Protein AF-0000000070044874 (afdb_homodimer)

Sequence (706 aa):
MVEAHLIETIIGIGILLFAAKLMAELFLRLKLPIVLGELLAGMIVGPFALGGFFVVDGKQILQINDEIRILGEMGAIVILFMAGLEMTPKEFLKGGKASFTVGTLGVVVPFFAGLVVFQLFGFDALQSMLIATALTATSIAISIQVLSEFGKIKTPEARLIIGAAVVDDILAIAVLSVVSSIAGADGGIENIDITEIVVTILQVLGFFAIMLIVAVVVIPKIITPRLWKAKGSVEGIATASFFGAAALAGSIGLSPIVGAFAVGMALSTTKVFEKVENYVGKIGLIFAPLFFAIIGAQVDLRAVDLNILMLSGVIIAVAIVTKLFGCGLPAIMFLKSKKKGMRVGIGMISRGEMVEAHLIETIIGIGILLFAAKLMAELFLRLKLPIVLGELLAGMIVGPFALGGFFVVDGKQILQINDEIRILGEMGAIVILFMAGLEMTPKEFLKGGKASFTVGTLGVVVPFFAGLVVFQLFGFDALQSMLIATALTATSIAISIQVLSEFGKIKTPEARLIIGAAVVDDILAIAVLSVVSSIAGADGGIENIDITEIVVTILQVLGFFAIMLIVAVVVIPKIITPRLWKAKGSVEGIATASFFGAAALAGSIGLSPIVGAFAVGMALSTTKVFEKVENYVGKIGLIFAPLFFAIIGAQVDLRAVDLNILMLSGVIIAVAIVTKLFGCGLPAIMFLKSKKKGMRVGIGMISRGE

InterPro domains:
  IPR006153 Cation/H+ exchanger, transmembrane domain [PF00999] (19-353)
  IPR038770 Sodium/solute symporter superfamily [G3DSA:1.20.1530.20] (7-353)

pLDDT: mean 86.29, std 9.84, range [45.19, 97.31]

Foldseek 3Di:
DVVVVVVQQVLQLVQLQVLLVVQLVVCVVVVHHSLVSLLVSLQCCFCQHVQVVDDDPNHGSHDCDPVLVVLLLVLLLLLLLLLLLLAAPVRLVVCQVLLLQLLVLLLVLQQVLQQVVVVVVPDDNLVSNVLSLLLLAFDLSVLCSRCVVVPNCNPPLNSSLSSSNQNSQLVSLLSVVQSVCQVPPPPHPVPRPVVVSVVSSCVLVVVLVVLLVCLLPPLLVVQDCVVDPDPCRSLVVLSVQLQVQLVVCVVSRTHSSSRSSSNSNSCSPHPCSVVNSVVSVVVSSSSSSSNSSSLSSPDNCPPDDPVNVVVVVVSLVSSLVSLQCSNLVSQCVVVVHSVSSSSSSNSRSHSRD/DVVVVVVQQVLQLVQLQVLLVVQLVVCVVVVHHSLVSLLVSLQCCFCQHVQVVDDDPNHGSHDCDPVLVVLLLVLLLLLLLLLLLLAAPVRLVVCQVLLLQLLVLLLVLQQVLQQVVVVVVPDDNLVSNVLSLLLLAFDLSVLCSRCVVVPNCNPPLNSSLSSSNQNSQLVSLLSVVQSVCQVPPPPHVVPRPVVVSVVSSVVLVVVLVVLLVCLLPPLLVVQDCVVDPDPCRSLVVLSVQLQVQLVVCVVSRTHSSSRSSSNSNSCSPHPCSVVNSVVSVVVSSSSSSSNSSSLSSPDNCPPCDPVNVVVVVVSLVSSLVSLQCSNLVSQCVVVVHNVSSSSSSNSRSHNGD

Nearest PDB structures (foldseek):
  4bwz-assembly1_A  TM=9.165E-01  e=1.171E-17  Thermus thermophilus
  5bz2-assembly1_A-2  TM=8.111E-01  e=1.405E-16  Thermus thermophilus
  8bxg-assembly1_A  TM=6.912E-01  e=2.870E-10  Escherichia coli
  8by2-assembly1_A  TM=7.537E-01  e=2.260E-09  Escherichia coli
  9emb-assembly1_B  TM=7.052E-01  e=1.202E-09  Escherichia coli

Solvent-accessible surface area (backbone atoms only — not comparable to full-atom values): 33279 Å² total; per-residue (Å²): 111,68,62,58,53,43,37,45,46,32,35,27,50,13,52,39,30,36,39,10,42,53,28,20,39,52,22,46,75,69,72,40,64,37,65,59,22,9,23,48,27,10,37,47,50,14,46,70,39,51,12,53,67,45,58,54,97,89,32,51,59,34,56,86,46,72,58,50,51,43,51,21,53,50,12,50,29,53,52,30,20,55,54,16,42,66,36,41,64,67,58,53,59,72,39,38,66,55,8,44,50,21,8,48,31,27,28,51,40,17,26,54,50,32,30,53,53,35,39,72,73,66,41,52,71,67,59,12,45,53,54,6,46,62,43,17,43,55,18,51,67,61,39,52,47,52,28,46,76,70,69,42,53,78,37,70,48,39,48,41,44,54,45,11,46,54,41,20,53,54,51,37,47,39,49,44,53,47,52,48,50,41,68,66,42,84,72,47,83,77,69,67,55,64,65,58,45,53,49,50,40,50,50,52,51,48,50,49,50,49,50,41,51,46,27,50,61,48,47,49,71,67,58,36,70,87,79,36,75,41,89,43,29,58,54,26,43,52,50,15,47,25,32,36,33,13,23,53,27,38,73,72,67,42,60,33,39,58,24,7,20,36,39,20,17,28,37,39,76,40,91,52,29,66,63,44,50,58,42,50,54,51,50,44,43,49,29,43,42,35,21,35,6,48,59,21,24,65,53,66,69,86,78,60,43,71,67,52,46,50,52,45,47,50,51,49,48,48,38,43,52,25,17,36,50,24,20,6,51,55,30,20,68,73,64,71,28,67,68,55,5,44,51,32,4,59,42,48,40,40,61,77,114,108,69,61,60,50,42,35,45,46,32,34,27,50,13,52,40,30,34,39,10,42,51,30,20,38,52,22,48,75,67,73,40,65,39,64,58,23,8,22,47,26,10,38,47,48,13,46,71,40,50,12,54,68,45,58,55,97,89,32,51,58,34,54,86,47,72,56,51,50,44,50,22,53,50,13,50,30,52,51,32,20,55,55,15,42,67,36,41,64,67,58,53,58,71,40,37,66,57,8,45,51,21,8,48,30,27,28,51,39,18,26,54,51,32,30,53,53,34,40,72,73,66,40,51,71,67,58,12,44,55,52,6,47,60,42,17,44,54,19,52,67,61,40,51,48,52,29,47,75,70,69,40,52,80,35,72,48,38,48,41,44,53,44,12,46,54,42,20,51,54,50,38,47,39,48,44,52,47,51,48,52,41,67,66,42,84,71,50,84,77,66,67,56,64,67,59,44,53,48,50,39,50,50,51,53,48,51,50,50,49,50,41,50,47,26,50,61,48,48,48,71,66,58,38,69,88,77,37,74,42,90,46,27,58,55,27,45,51,50,16,46,26,32,36,32,12,22,54,27,38,73,72,68,41,58,33,40,55,23,8,21,36,39,18,16,28,37,39,78,40,91,52,28,66,62,44,50,58,43,49,55,51,51,43,43,49,30,42,40,36,22,35,7,48,58,22,25,67,52,65,69,86,78,60,43,71,69,51,46,49,52,47,47,49,51,49,50,48,38,44,52,25,17,36,49,24,20,7,51,54,31,19,67,73,65,71,30,66,69,54,4,44,50,32,3,56,43,48,38,38,64,74,114

Organism: NCBI:txid859350

Radius of gyration: 27.74 Å; Cα contacts (8 Å, |Δi|>4): 1250; chains: 2; bounding box: 54×78×66 Å

Structure (mmCIF, N/CA/C/O backbone):
data_AF-0000000070044874-model_v1
#
loop_
_entity.id
_entity.type
_entity.pdbx_description
1 polymer 'Transporter, CPA2 family'
#
loop_
_atom_site.group_PDB
_atom_site.id
_atom_site.type_symbol
_atom_site.label_atom_id
_atom_site.label_alt_id
_atom_site.label_comp_id
_atom_site.label_asym_id
_atom_site.label_entity_id
_atom_site.label_seq_id
_atom_site.pdbx_PDB_ins_code
_atom_site.Cartn_x
_atom_site.Cartn_y
_atom_site.Cartn_z
_atom_site.occupancy
_atom_site.B_iso_or_equiv
_atom_site.auth_seq_id
_atom_site.auth_comp_id
_atom_site.auth_asym_id
_atom_site.auth_atom_id
_atom_site.pdbx_PDB_model_num
ATOM 1 N N . MET A 1 1 ? 17.812 -9.93 -5.184 1 53.19 1 MET A N 1
ATOM 2 C CA . MET A 1 1 ? 17.859 -8.68 -4.43 1 53.19 1 MET A CA 1
ATOM 3 C C . MET A 1 1 ? 16.453 -8.141 -4.191 1 53.19 1 MET A C 1
ATOM 5 O O . MET A 1 1 ? 16.094 -7.832 -3.055 1 53.19 1 MET A O 1
ATOM 9 N N . VAL A 1 2 ? 15.594 -8.258 -5.199 1 63.75 2 VAL A N 1
ATOM 10 C CA . VAL A 1 2 ? 14.234 -7.75 -5.066 1 63.75 2 VAL A CA 1
ATOM 11 C C . VAL A 1 2 ? 13.43 -8.664 -4.152 1 63.75 2 VAL A C 1
ATOM 13 O O . VAL A 1 2 ? 12.656 -8.195 -3.316 1 63.75 2 VAL A O 1
ATOM 16 N N . GLU A 1 3 ? 13.789 -9.898 -4.203 1 73.94 3 GLU A N 1
ATOM 17 C CA . GLU A 1 3 ? 13.047 -10.859 -3.387 1 73.94 3 GLU A CA 1
ATOM 18 C C . GLU A 1 3 ? 13.383 -10.695 -1.907 1 73.94 3 GLU A C 1
ATOM 20 O O . GLU A 1 3 ? 12.492 -10.758 -1.056 1 73.94 3 GLU A O 1
ATOM 25 N N . ALA A 1 4 ? 14.617 -10.484 -1.679 1 76.44 4 ALA A N 1
ATOM 26 C CA . ALA A 1 4 ? 15.039 -10.289 -0.295 1 76.44 4 ALA A CA 1
ATOM 27 C C . ALA A 1 4 ? 14.43 -9.023 0.294 1 76.44 4 ALA A C 1
ATOM 29 O O . ALA A 1 4 ? 13.977 -9.016 1.442 1 76.44 4 ALA A O 1
ATOM 30 N N . HIS A 1 5 ? 14.336 -8.023 -0.546 1 85.69 5 HIS A N 1
ATOM 31 C CA . HIS A 1 5 ? 13.75 -6.762 -0.101 1 85.69 5 HIS A CA 1
ATOM 32 C C . HIS A 1 5 ? 12.25 -6.906 0.145 1 85.69 5 HIS A C 1
ATOM 34 O O . HIS A 1 5 ? 11.711 -6.301 1.07 1 85.69 5 HIS A O 1
ATOM 40 N N . LEU A 1 6 ? 11.68 -7.719 -0.687 1 88.94 6 LEU A N 1
ATOM 41 C CA . LEU A 1 6 ? 10.258 -7.965 -0.509 1 88.94 6 LEU A CA 1
ATOM 42 C C . LEU A 1 6 ? 9.992 -8.672 0.816 1 88.94 6 LEU A C 1
ATOM 44 O O . LEU A 1 6 ? 9.117 -8.25 1.583 1 88.94 6 LEU A O 1
ATOM 48 N N . ILE A 1 7 ? 10.773 -9.664 1.063 1 89.94 7 ILE A N 1
ATOM 49 C CA . ILE A 1 7 ? 10.586 -10.469 2.266 1 89.94 7 ILE A CA 1
ATOM 50 C C . ILE A 1 7 ? 10.797 -9.602 3.506 1 89.94 7 ILE A C 1
ATOM 52 O O . ILE A 1 7 ? 9.992 -9.633 4.438 1 89.94 7 ILE A O 1
ATOM 56 N N . GLU A 1 8 ? 11.828 -8.828 3.48 1 90.06 8 GLU A N 1
ATOM 57 C CA . GLU A 1 8 ? 12.109 -7.934 4.598 1 90.06 8 GLU A CA 1
ATOM 58 C C . GLU A 1 8 ? 10.977 -6.941 4.809 1 90.06 8 GLU A C 1
ATOM 60 O O . GLU A 1 8 ? 10.586 -6.664 5.945 1 90.06 8 GLU A O 1
ATOM 65 N N . THR A 1 9 ? 10.477 -6.445 3.771 1 93.25 9 THR A N 1
ATOM 66 C CA . THR A 1 9 ? 9.422 -5.441 3.832 1 93.25 9 THR A CA 1
ATOM 67 C C . THR A 1 9 ? 8.125 -6.043 4.367 1 93.25 9 THR A C 1
ATOM 69 O O . THR A 1 9 ? 7.48 -5.461 5.242 1 93.25 9 THR A O 1
ATOM 72 N N . ILE A 1 10 ? 7.766 -7.18 3.883 1 94.62 10 ILE A N 1
ATOM 73 C CA . ILE A 1 10 ? 6.484 -7.754 4.273 1 94.62 10 ILE A CA 1
ATOM 74 C C . ILE A 1 10 ? 6.574 -8.305 5.691 1 94.62 10 ILE A C 1
ATOM 76 O O . ILE A 1 10 ? 5.582 -8.312 6.43 1 94.62 10 ILE A O 1
ATOM 80 N N . ILE A 1 11 ? 7.766 -8.719 6.121 1 92.69 11 ILE A N 1
ATOM 81 C CA . ILE A 1 11 ? 7.973 -9.07 7.523 1 92.69 11 ILE A CA 1
ATOM 82 C C . ILE A 1 11 ? 7.711 -7.848 8.406 1 92.69 11 ILE A C 1
ATOM 84 O O . ILE A 1 11 ? 6.988 -7.934 9.398 1 92.69 11 ILE A O 1
ATOM 88 N N . GLY A 1 12 ? 8.328 -6.777 8.023 1 93.56 12 GLY A N 1
ATOM 89 C CA . GLY A 1 12 ? 8.156 -5.539 8.766 1 93.56 12 GLY A CA 1
ATOM 90 C C . GLY A 1 12 ? 6.707 -5.102 8.859 1 93.56 12 GLY A C 1
ATOM 91 O O . GLY A 1 12 ? 6.227 -4.742 9.938 1 93.56 12 GLY A O 1
ATOM 92 N N . ILE A 1 13 ? 6 -5.176 7.773 1 94.81 13 ILE A N 1
ATOM 93 C CA . ILE A 1 13 ? 4.594 -4.781 7.723 1 94.81 13 ILE A CA 1
ATOM 94 C C . ILE A 1 13 ? 3.77 -5.691 8.625 1 94.81 13 ILE A C 1
ATOM 96 O O . ILE A 1 13 ? 2.916 -5.219 9.383 1 94.81 13 ILE A O 1
ATOM 100 N N . GLY A 1 14 ? 4.055 -6.973 8.469 1 95.06 14 GLY A N 1
ATOM 101 C CA . GLY A 1 14 ? 3.326 -7.93 9.289 1 95.06 14 GLY A CA 1
ATOM 102 C C . GLY A 1 14 ? 3.512 -7.703 10.773 1 95.06 14 GLY A C 1
ATOM 103 O O . GLY A 1 14 ? 2.537 -7.668 11.531 1 95.06 14 GLY A O 1
ATOM 104 N N . ILE A 1 15 ? 4.691 -7.508 11.195 1 94.81 15 ILE A N 1
ATOM 105 C CA . ILE A 1 15 ? 5.02 -7.34 12.609 1 94.81 15 ILE A CA 1
ATOM 106 C C . ILE A 1 15 ? 4.426 -6.031 13.125 1 94.81 15 ILE A C 1
ATOM 108 O O . ILE A 1 15 ? 3.795 -6 14.18 1 94.81 15 ILE A O 1
ATOM 112 N N . LEU A 1 16 ? 4.633 -4.996 12.383 1 96.38 16 LEU A N 1
ATOM 113 C CA . LEU A 1 16 ? 4.18 -3.674 12.805 1 96.38 16 LEU A CA 1
ATOM 114 C C . LEU A 1 16 ? 2.656 -3.629 12.898 1 96.38 16 LEU A C 1
ATOM 116 O O . LEU A 1 16 ? 2.105 -3.094 13.859 1 96.38 16 LEU A O 1
ATOM 120 N N . LEU A 1 17 ? 2.033 -4.156 11.914 1 96.5 17 LEU A N 1
ATOM 121 C CA . LEU A 1 17 ? 0.574 -4.133 11.906 1 96.5 17 LEU A CA 1
ATOM 122 C C . LEU A 1 17 ? 0.013 -5.008 13.023 1 96.5 17 LEU A C 1
ATOM 124 O O . LEU A 1 17 ? -0.964 -4.637 13.672 1 96.5 17 LEU A O 1
ATOM 128 N N . PHE A 1 18 ? 0.584 -6.152 13.188 1 95.81 18 PHE A N 1
ATOM 129 C CA . PHE A 1 18 ? 0.141 -7.027 14.266 1 95.81 18 PHE A CA 1
ATOM 130 C C . PHE A 1 18 ? 0.296 -6.344 15.617 1 95.81 18 PHE A C 1
ATOM 132 O O . PHE A 1 18 ? -0.629 -6.348 16.438 1 95.81 18 PHE A O 1
ATOM 139 N N . ALA A 1 19 ? 1.412 -5.816 15.852 1 96.5 19 ALA A N 1
ATOM 140 C CA . ALA A 1 19 ? 1.68 -5.121 17.109 1 96.5 19 ALA A CA 1
ATOM 141 C C . ALA A 1 19 ? 0.743 -3.928 17.281 1 96.5 19 ALA A C 1
ATOM 143 O O . ALA A 1 19 ? 0.239 -3.684 18.375 1 96.5 19 ALA A O 1
ATOM 144 N N . ALA A 1 20 ? 0.581 -3.195 16.234 1 96.56 20 ALA A N 1
ATOM 145 C CA . ALA A 1 20 ? -0.296 -2.027 16.266 1 96.56 20 ALA A CA 1
ATOM 146 C C . ALA A 1 20 ? -1.71 -2.418 16.688 1 96.56 20 ALA A C 1
ATOM 148 O O . ALA A 1 20 ? -2.312 -1.77 17.547 1 96.56 20 ALA A O 1
ATOM 149 N N . LYS A 1 21 ? -2.252 -3.471 16.109 1 95.38 21 LYS A N 1
ATOM 150 C CA . LYS A 1 21 ? -3.625 -3.873 16.406 1 95.38 21 LYS A CA 1
ATOM 151 C C . LYS A 1 21 ? -3.729 -4.512 17.781 1 95.38 21 LYS A C 1
ATOM 153 O O . LYS A 1 21 ? -4.746 -4.367 18.469 1 95.38 21 LYS A O 1
ATOM 158 N N . LEU A 1 22 ? -2.707 -5.211 18.172 1 95.81 22 LEU A N 1
ATOM 159 C CA . LEU A 1 22 ? -2.666 -5.746 19.531 1 95.81 22 LEU A CA 1
ATOM 160 C C . LEU A 1 22 ? -2.746 -4.621 20.562 1 95.81 22 LEU A C 1
ATOM 162 O O . LEU A 1 22 ? -3.529 -4.699 21.516 1 95.81 22 LEU A O 1
ATOM 166 N N . MET A 1 23 ? -1.93 -3.656 20.375 1 96 23 MET A N 1
ATOM 167 C CA . MET A 1 23 ? -1.916 -2.531 21.312 1 96 23 MET A CA 1
ATOM 168 C C . MET A 1 23 ? -3.189 -1.704 21.188 1 96 23 MET A C 1
ATOM 170 O O . MET A 1 23 ? -3.664 -1.131 22.172 1 96 23 MET A O 1
ATOM 174 N N . ALA A 1 24 ? -3.646 -1.604 19.953 1 93.69 24 ALA A N 1
ATOM 175 C CA . ALA A 1 24 ? -4.934 -0.939 19.766 1 93.69 24 ALA A CA 1
ATOM 176 C C . ALA A 1 24 ? -6.012 -1.574 20.641 1 93.69 24 ALA A C 1
ATOM 178 O O . ALA A 1 24 ? -6.816 -0.87 21.25 1 93.69 24 ALA A O 1
ATOM 179 N N . GLU A 1 25 ? -6.055 -2.896 20.703 1 94 25 GLU A N 1
ATOM 180 C CA . GLU A 1 25 ? -7.035 -3.619 21.516 1 94 25 GLU A CA 1
ATOM 181 C C . GLU A 1 25 ? -6.816 -3.359 23 1 94 25 GLU A C 1
ATOM 183 O O . GLU A 1 25 ? -7.777 -3.166 23.75 1 94 25 GLU A O 1
ATOM 188 N N . LEU A 1 26 ? -5.637 -3.373 23.328 1 95.25 26 LEU A N 1
ATOM 189 C CA . LEU A 1 26 ? -5.312 -3.123 24.734 1 95.25 26 LEU A CA 1
ATOM 190 C C . LEU A 1 26 ? -5.742 -1.721 25.156 1 95.25 26 LEU A C 1
ATOM 192 O O . LEU A 1 26 ? -6.32 -1.537 26.219 1 95.25 26 LEU A O 1
ATOM 196 N N . PHE A 1 27 ? -5.441 -0.781 24.328 1 94.06 27 PHE A N 1
ATOM 197 C CA . PHE A 1 27 ? -5.773 0.603 24.641 1 94.06 27 PHE A CA 1
ATOM 198 C C . PHE A 1 27 ? -7.281 0.824 24.609 1 94.06 27 PHE A C 1
ATOM 200 O O . PHE A 1 27 ? -7.816 1.611 25.391 1 94.06 27 PHE A O 1
ATOM 207 N N . LEU A 1 28 ? -7.887 0.161 23.703 1 90.88 28 LEU A N 1
ATOM 208 C CA . LEU A 1 28 ? -9.344 0.222 23.688 1 90.88 28 LEU A CA 1
ATOM 209 C C . LEU A 1 28 ? -9.922 -0.26 25.016 1 90.88 28 LEU A C 1
ATOM 211 O O . LEU A 1 28 ? -10.828 0.371 25.562 1 90.88 28 LEU A O 1
ATOM 215 N N . ARG A 1 29 ? -9.422 -1.317 25.484 1 91.69 29 ARG A N 1
ATOM 216 C CA . ARG A 1 29 ? -9.891 -1.882 26.75 1 91.69 29 ARG A CA 1
ATOM 217 C C . ARG A 1 29 ? -9.57 -0.948 27.906 1 91.69 29 ARG A C 1
ATOM 219 O O . ARG A 1 29 ? -10.32 -0.901 28.891 1 91.69 29 ARG A O 1
ATOM 226 N N . LEU A 1 30 ? -8.57 -0.165 27.766 1 94.25 30 LEU A N 1
ATOM 227 C CA . LEU A 1 30 ? -8.172 0.787 28.797 1 94.25 30 LEU A CA 1
ATOM 228 C C . LEU A 1 30 ? -8.859 2.133 28.578 1 94.25 30 LEU A C 1
ATOM 230 O O . LEU A 1 30 ? -8.578 3.094 29.312 1 94.25 30 LEU A O 1
ATOM 234 N N . LYS A 1 31 ? -9.594 2.238 27.562 1 90.75 31 LYS A N 1
ATOM 235 C CA . LYS A 1 31 ? -10.344 3.445 27.234 1 90.75 31 LYS A CA 1
ATOM 236 C C . LYS A 1 31 ? -9.406 4.594 26.859 1 90.75 31 LYS A C 1
ATOM 238 O O . LYS A 1 31 ? -9.633 5.734 27.266 1 90.75 31 LYS A O 1
ATOM 243 N N . LEU A 1 32 ? -8.375 4.25 26.266 1 90.69 32 LEU A N 1
ATOM 244 C CA . LEU A 1 32 ? -7.41 5.207 25.734 1 90.69 32 LEU A CA 1
ATOM 245 C C . LEU A 1 32 ? -7.492 5.266 24.203 1 90.69 32 LEU A C 1
ATOM 247 O O . LEU A 1 32 ? -8.031 4.355 23.578 1 90.69 32 LEU A O 1
ATOM 251 N N . PRO A 1 33 ? -7.047 6.383 23.641 1 88.06 33 PRO A N 1
ATOM 252 C CA . PRO A 1 33 ? -7.07 6.465 22.172 1 88.06 33 PRO A CA 1
ATOM 253 C C . PRO A 1 33 ? -6.254 5.363 21.516 1 88.06 33 PRO A C 1
ATOM 255 O O . PRO A 1 33 ? -5.09 5.152 21.859 1 88.06 33 PRO A O 1
ATOM 258 N N . ILE A 1 34 ? -6.82 4.781 20.578 1 91.44 34 ILE A N 1
ATOM 259 C CA . ILE A 1 34 ? -6.246 3.637 19.875 1 91.44 34 ILE A CA 1
ATOM 260 C C . ILE A 1 34 ? -4.957 4.059 19.172 1 91.44 34 ILE A C 1
ATOM 262 O O . ILE A 1 34 ? -3.996 3.291 19.109 1 91.44 34 ILE A O 1
ATOM 266 N N . VAL A 1 35 ? -4.949 5.238 18.703 1 89.56 35 VAL A N 1
ATOM 267 C CA . VAL A 1 35 ? -3.812 5.746 17.953 1 89.56 35 VAL A CA 1
ATOM 268 C C . VAL A 1 35 ? -2.566 5.77 18.828 1 89.56 35 VAL A C 1
ATOM 270 O O . VAL A 1 35 ? -1.462 5.488 18.359 1 89.56 35 VAL A O 1
ATOM 273 N N . LEU A 1 36 ? -2.691 6.094 20.016 1 91 36 LEU A N 1
ATOM 274 C CA . LEU A 1 36 ? -1.578 6.09 20.953 1 91 36 LEU A CA 1
ATOM 275 C C . LEU A 1 36 ? -1.016 4.684 21.125 1 91 36 LEU A C 1
ATOM 277 O O . LEU A 1 36 ? 0.198 4.508 21.266 1 91 36 LEU A O 1
ATOM 281 N N . GLY A 1 37 ? -1.923 3.781 21.219 1 93.25 37 GLY A N 1
ATOM 282 C CA . GLY A 1 37 ? -1.491 2.395 21.297 1 93.25 37 GLY A CA 1
ATOM 283 C C . GLY A 1 37 ? -0.708 1.95 20.062 1 93.25 37 GLY A C 1
ATOM 284 O O . GLY A 1 37 ? 0.291 1.238 20.188 1 93.25 37 GLY A O 1
ATOM 285 N N . GLU A 1 38 ? -1.134 2.344 18.938 1 94.25 38 GLU A N 1
ATOM 286 C CA . GLU A 1 38 ? -0.459 1.989 17.688 1 94.25 38 GLU A CA 1
ATOM 287 C C . GLU A 1 38 ? 0.932 2.613 17.609 1 94.25 38 GLU A C 1
ATOM 289 O O . GLU A 1 38 ? 1.879 1.977 17.141 1 94.25 38 GLU A O 1
ATOM 294 N N . LEU A 1 39 ? 1.042 3.828 18.062 1 93.25 39 LEU A N 1
ATOM 295 C CA . LEU A 1 39 ? 2.334 4.504 18.125 1 93.25 39 LEU A CA 1
ATOM 296 C C . LEU A 1 39 ? 3.279 3.779 19.078 1 93.25 39 LEU A C 1
ATOM 298 O O . LEU A 1 39 ? 4.441 3.543 18.75 1 93.25 39 LEU A O 1
ATOM 302 N N . LEU A 1 40 ? 2.787 3.463 20.188 1 94.75 40 LEU A N 1
ATOM 303 C CA . LEU A 1 40 ? 3.582 2.768 21.188 1 94.75 40 LEU A CA 1
ATOM 304 C C . LEU A 1 40 ? 4.02 1.397 20.688 1 94.75 40 LEU A C 1
ATOM 306 O O . LEU A 1 40 ? 5.117 0.934 21.016 1 94.75 40 LEU A O 1
ATOM 310 N N . ALA A 1 41 ? 3.117 0.766 20.031 1 96.12 41 ALA A N 1
ATOM 311 C CA . ALA A 1 41 ? 3.463 -0.527 19.438 1 96.12 41 ALA A CA 1
ATOM 312 C C . ALA A 1 41 ? 4.719 -0.422 18.578 1 96.12 41 ALA A C 1
ATOM 314 O O . ALA A 1 41 ? 5.609 -1.268 18.672 1 96.12 41 ALA A O 1
ATOM 315 N N . GLY A 1 42 ? 4.766 0.589 17.719 1 94.69 42 GLY A N 1
ATOM 316 C CA . GLY A 1 42 ? 5.949 0.823 16.891 1 94.69 42 GLY A CA 1
ATOM 317 C C . GLY A 1 42 ? 7.203 1.06 17.719 1 94.69 42 GLY A C 1
ATOM 318 O O . GLY A 1 42 ? 8.273 0.539 17.391 1 94.69 42 GLY A O 1
ATOM 319 N N . MET A 1 43 ? 7.035 1.785 18.766 1 93.19 43 MET A N 1
ATOM 320 C CA . MET A 1 43 ? 8.172 2.084 19.641 1 93.19 43 MET A CA 1
ATOM 321 C C . MET A 1 43 ? 8.703 0.812 20.281 1 93.19 43 MET A C 1
ATOM 323 O O . MET A 1 43 ? 9.914 0.661 20.453 1 93.19 43 MET A O 1
ATOM 327 N N . ILE A 1 44 ? 7.848 -0.03 20.625 1 94.31 44 ILE A N 1
ATOM 328 C CA . ILE A 1 44 ? 8.203 -1.234 21.359 1 94.31 44 ILE A CA 1
ATOM 329 C C . ILE A 1 44 ? 8.852 -2.248 20.422 1 94.31 44 ILE A C 1
ATOM 331 O O . ILE A 1 44 ? 9.891 -2.824 20.75 1 94.31 44 ILE A O 1
ATOM 335 N N . VAL A 1 45 ? 8.266 -2.438 19.266 1 94.19 45 VAL A N 1
ATOM 336 C CA . VAL A 1 45 ? 8.734 -3.506 18.375 1 94.19 45 VAL A CA 1
ATOM 337 C C . VAL A 1 45 ? 9.797 -2.967 17.438 1 94.19 45 VAL A C 1
ATOM 339 O O . VAL A 1 45 ? 10.469 -3.736 16.734 1 94.19 45 VAL A O 1
ATOM 342 N N . GLY A 1 46 ? 10.008 -1.686 17.375 1 91.19 46 GLY A N 1
ATOM 343 C CA . GLY A 1 46 ? 10.922 -1.043 16.438 1 91.19 46 GLY A CA 1
ATOM 344 C C . GLY A 1 46 ? 12.359 -1.496 16.609 1 91.19 46 GLY A C 1
ATOM 345 O O . GLY A 1 46 ? 12.68 -2.256 17.531 1 91.19 46 GLY A O 1
ATOM 346 N N . PRO A 1 47 ? 13.203 -1.116 15.68 1 88.56 47 PRO A N 1
ATOM 347 C CA . PRO A 1 47 ? 14.594 -1.583 15.672 1 88.56 47 PRO A CA 1
ATOM 348 C C . PRO A 1 47 ? 15.383 -1.102 16.875 1 88.56 47 PRO A C 1
ATOM 350 O O . PRO A 1 47 ? 16.406 -1.688 17.219 1 88.56 47 PRO A O 1
ATOM 353 N N . PHE A 1 48 ? 14.898 -0.149 17.609 1 86.5 48 PHE A N 1
ATOM 354 C CA . PHE A 1 48 ? 15.641 0.438 18.719 1 86.5 48 PHE A CA 1
ATOM 355 C C . PHE A 1 48 ? 15.164 -0.127 20.047 1 86.5 48 PHE A C 1
ATOM 357 O O . PHE A 1 48 ? 15.648 0.281 21.109 1 86.5 48 PHE A O 1
ATOM 364 N N . ALA A 1 49 ? 14.18 -1.019 19.969 1 87.69 49 ALA A N 1
ATOM 365 C CA . ALA A 1 49 ? 13.688 -1.693 21.172 1 87.69 49 ALA A CA 1
ATOM 366 C C . ALA A 1 49 ? 13.719 -3.209 21 1 87.69 49 ALA A C 1
ATOM 368 O O . ALA A 1 49 ? 14.781 -3.793 20.75 1 87.69 49 ALA A O 1
ATOM 369 N N . LEU A 1 50 ? 12.586 -3.885 20.859 1 85.31 50 LEU A N 1
ATOM 370 C CA . LEU A 1 50 ? 12.531 -5.34 20.734 1 85.31 50 LEU A CA 1
ATOM 371 C C . LEU A 1 50 ? 13.109 -5.801 19.406 1 85.31 50 LEU A C 1
ATOM 373 O O . LEU A 1 50 ? 13.68 -6.891 19.312 1 85.31 50 LEU A O 1
ATOM 377 N N . GLY A 1 51 ? 12.891 -5.039 18.406 1 81.31 51 GLY A N 1
ATOM 378 C CA . GLY A 1 51 ? 13.414 -5.383 17.094 1 81.31 51 GLY A CA 1
ATOM 379 C C . GLY A 1 51 ? 14.922 -5.477 17.062 1 81.31 51 GLY A C 1
ATOM 380 O O . GLY A 1 51 ? 15.492 -6.168 16.219 1 81.31 51 GLY A O 1
ATOM 381 N N . GLY A 1 52 ? 15.523 -4.711 17.891 1 78.75 52 GLY A N 1
ATOM 382 C CA . GLY A 1 52 ? 16.969 -4.766 17.984 1 78.75 52 GLY A CA 1
ATOM 383 C C . GLY A 1 52 ? 17.484 -6.035 18.656 1 78.75 52 GLY A C 1
ATOM 384 O O . GLY A 1 52 ? 18.609 -6.457 18.422 1 78.75 52 GLY A O 1
ATOM 385 N N . PHE A 1 53 ? 16.609 -6.633 19.344 1 80.56 53 PHE A N 1
ATOM 386 C CA . PHE A 1 53 ? 17.016 -7.801 20.109 1 80.56 53 PHE A CA 1
ATOM 387 C C . PHE A 1 53 ? 16.828 -9.078 19.312 1 80.56 53 PHE A C 1
ATOM 389 O O . PHE A 1 53 ? 17.562 -10.047 19.5 1 80.56 53 PHE A O 1
ATOM 396 N N . PHE A 1 54 ? 15.844 -9.07 18.469 1 79.25 54 PHE A N 1
ATOM 397 C CA . PHE A 1 54 ? 15.57 -10.273 17.688 1 79.25 54 PHE A CA 1
ATOM 398 C C . PHE A 1 54 ? 16.344 -10.258 16.375 1 79.25 54 PHE A C 1
ATOM 400 O O . PHE A 1 54 ? 15.969 -9.555 15.438 1 79.25 54 PHE A O 1
ATOM 407 N N . VAL A 1 55 ? 17.484 -10.898 16.391 1 76.19 55 VAL A N 1
ATOM 408 C CA . VAL A 1 55 ? 18.375 -10.93 15.242 1 76.19 55 VAL A CA 1
ATOM 409 C C . VAL A 1 55 ? 18.422 -12.344 14.664 1 76.19 55 VAL A C 1
ATOM 411 O O . VAL A 1 55 ? 18.562 -13.32 15.398 1 76.19 55 VAL A O 1
ATOM 414 N N . VAL A 1 56 ? 18.031 -12.414 13.414 1 72.75 56 VAL A N 1
ATOM 415 C CA . VAL A 1 56 ? 18.125 -13.672 12.688 1 72.75 56 VAL A CA 1
ATOM 416 C C . VAL A 1 56 ? 19.156 -13.562 11.578 1 72.75 56 VAL A C 1
ATOM 418 O O . VAL A 1 56 ? 19.078 -12.656 10.734 1 72.75 56 VAL A O 1
ATOM 421 N N . ASP A 1 57 ? 20.062 -14.453 11.445 1 74.06 57 ASP A N 1
ATOM 422 C CA . ASP A 1 57 ? 21.125 -14.484 10.438 1 74.06 57 ASP A CA 1
ATOM 423 C C . ASP A 1 57 ? 21.859 -13.156 10.383 1 74.06 57 ASP A C 1
ATOM 425 O O . ASP A 1 57 ? 22.109 -12.625 9.297 1 74.06 57 ASP A O 1
ATOM 429 N N . GLY A 1 58 ? 22.062 -12.5 11.602 1 73.81 58 GLY A N 1
ATOM 430 C CA . GLY A 1 58 ? 22.859 -11.289 11.727 1 73.81 58 GLY A CA 1
ATOM 431 C C . GLY A 1 58 ? 22.094 -10.023 11.406 1 73.81 58 GLY A C 1
ATOM 432 O O . GLY A 1 58 ? 22.641 -8.922 11.438 1 73.81 58 GLY A O 1
ATOM 433 N N . LYS A 1 59 ? 20.891 -10.25 11.086 1 81.56 59 LYS A N 1
ATOM 434 C CA . LYS A 1 59 ? 20.094 -9.07 10.758 1 81.56 59 LYS A CA 1
ATOM 435 C C . LYS A 1 59 ? 18.875 -8.961 11.672 1 81.56 59 LYS A C 1
ATOM 437 O O . LYS A 1 59 ? 18.297 -9.977 12.078 1 81.56 59 LYS A O 1
ATOM 442 N N . GLN A 1 60 ? 18.562 -7.773 11.977 1 86.38 60 GLN A N 1
ATOM 443 C CA . GLN A 1 60 ? 17.344 -7.535 12.758 1 86.38 60 GLN A CA 1
ATOM 444 C C . GLN A 1 60 ? 16.109 -8 12.008 1 86.38 60 GLN A C 1
ATOM 446 O O . GLN A 1 60 ? 16.016 -7.84 10.789 1 86.38 60 GLN A O 1
ATOM 451 N N . ILE A 1 61 ? 15.289 -8.555 12.703 1 82.5 61 ILE A N 1
ATOM 452 C CA . ILE A 1 61 ? 14.062 -9.086 12.117 1 82.5 61 ILE A CA 1
ATOM 453 C C . ILE A 1 61 ? 13.211 -7.941 11.57 1 82.5 61 ILE A C 1
ATOM 455 O O . ILE A 1 61 ? 12.594 -8.07 10.516 1 82.5 61 ILE A O 1
ATOM 459 N N . LEU A 1 62 ? 13.195 -6.902 12.352 1 88.31 62 LEU A N 1
ATOM 460 C CA . LEU A 1 62 ? 12.43 -5.734 11.914 1 88.31 62 LEU A CA 1
ATOM 461 C C . LEU A 1 62 ? 13.359 -4.594 11.516 1 88.31 62 LEU A C 1
ATOM 463 O O . LEU A 1 62 ? 14.148 -4.117 12.336 1 88.31 62 LEU A O 1
ATOM 467 N N . GLN A 1 63 ? 13.367 -4.324 10.289 1 86.75 63 GLN A N 1
ATOM 468 C CA . GLN A 1 63 ? 14.109 -3.188 9.758 1 86.75 63 GLN A CA 1
ATOM 469 C C . GLN A 1 63 ? 13.172 -2.18 9.094 1 86.75 63 GLN A C 1
ATOM 471 O O . GLN A 1 63 ? 12.195 -2.566 8.453 1 86.75 63 GLN A O 1
ATOM 476 N N . ILE A 1 64 ? 13.43 -0.983 9.367 1 90.19 64 ILE A N 1
ATOM 477 C CA . ILE A 1 64 ? 12.648 0.063 8.719 1 90.19 64 ILE A CA 1
ATOM 478 C C . ILE A 1 64 ? 13.367 0.525 7.449 1 90.19 64 ILE A C 1
ATOM 480 O O . ILE A 1 64 ? 14.023 1.568 7.445 1 90.19 64 ILE A O 1
ATOM 484 N N . ASN A 1 65 ? 13.211 -0.223 6.43 1 90.19 65 ASN A N 1
ATOM 485 C CA . ASN A 1 65 ? 13.82 0.125 5.152 1 90.19 65 ASN A CA 1
ATOM 486 C C . ASN A 1 65 ? 13.047 1.231 4.441 1 90.19 65 ASN A C 1
ATOM 488 O O . ASN A 1 65 ? 12.047 1.732 4.965 1 90.19 65 ASN A O 1
ATOM 492 N N . ASP A 1 66 ? 13.523 1.693 3.354 1 89.88 66 ASP A N 1
ATOM 493 C CA . ASP A 1 66 ? 12.922 2.801 2.617 1 89.88 66 ASP A CA 1
ATOM 494 C C . ASP A 1 66 ? 11.5 2.461 2.182 1 89.88 66 ASP A C 1
ATOM 496 O O . ASP A 1 66 ? 10.625 3.332 2.162 1 89.88 66 ASP A O 1
ATOM 500 N N . GLU A 1 67 ? 11.281 1.232 1.881 1 91.62 67 GLU A N 1
ATOM 501 C CA . GLU A 1 67 ? 9.961 0.799 1.442 1 91.62 67 GLU A CA 1
ATOM 502 C C . GLU A 1 67 ? 8.93 0.962 2.557 1 91.62 67 GLU A C 1
ATOM 504 O O . GLU A 1 67 ? 7.816 1.438 2.314 1 91.62 67 GLU A O 1
ATOM 509 N N . ILE A 1 68 ? 9.328 0.606 3.713 1 93.19 68 ILE A N 1
ATOM 510 C CA . ILE A 1 68 ? 8.438 0.708 4.863 1 93.19 68 ILE A CA 1
ATOM 511 C C . ILE A 1 68 ? 8.172 2.178 5.18 1 93.19 68 ILE A C 1
ATOM 513 O O . ILE A 1 68 ? 7.035 2.561 5.484 1 93.19 68 ILE A O 1
ATOM 517 N N . ARG A 1 69 ? 9.18 2.975 5.078 1 92.44 69 ARG A N 1
ATOM 518 C CA . ARG A 1 69 ? 9.031 4.406 5.328 1 92.44 69 ARG A CA 1
ATOM 519 C C . ARG A 1 69 ? 8.07 5.043 4.332 1 92.44 69 ARG A C 1
ATOM 521 O O . ARG A 1 69 ? 7.234 5.867 4.703 1 92.44 69 ARG A O 1
ATOM 528 N N . ILE A 1 70 ? 8.227 4.664 3.152 1 92.62 70 ILE A N 1
ATOM 529 C CA . ILE A 1 70 ? 7.383 5.211 2.096 1 92.62 70 ILE A CA 1
ATOM 530 C C . ILE A 1 70 ? 5.938 4.77 2.309 1 92.62 70 ILE A C 1
ATOM 532 O O . ILE A 1 70 ? 5.008 5.555 2.104 1 92.62 70 ILE A O 1
ATOM 536 N N . LEU A 1 71 ? 5.762 3.564 2.719 1 92.88 71 LEU A N 1
ATOM 537 C CA . LEU A 1 71 ? 4.418 3.078 3.02 1 92.88 71 LEU A CA 1
ATOM 538 C C . LEU A 1 71 ? 3.787 3.887 4.148 1 92.88 71 LEU A C 1
ATOM 540 O O . LEU A 1 71 ? 2.586 4.164 4.125 1 92.88 71 LEU A O 1
ATOM 544 N N . GLY A 1 72 ? 4.594 4.184 5.137 1 92.69 72 GLY A N 1
ATOM 545 C CA . GLY A 1 72 ? 4.117 5.047 6.207 1 92.69 72 GLY A CA 1
ATOM 546 C C . GLY A 1 72 ? 3.66 6.41 5.715 1 92.69 72 GLY A C 1
ATOM 547 O O . GLY A 1 72 ? 2.588 6.887 6.098 1 92.69 72 GLY A O 1
ATOM 548 N N . GLU A 1 73 ? 4.445 7 4.887 1 90.81 73 GLU A N 1
ATOM 549 C CA . GLU A 1 73 ? 4.109 8.305 4.332 1 90.81 73 GLU A CA 1
ATOM 550 C C . GLU A 1 73 ? 2.848 8.242 3.477 1 90.81 73 GLU A C 1
ATOM 552 O O . GLU A 1 73 ? 2.043 9.172 3.471 1 90.81 73 GLU A O 1
ATOM 557 N N . MET A 1 74 ? 2.729 7.18 2.787 1 93.69 74 MET A N 1
A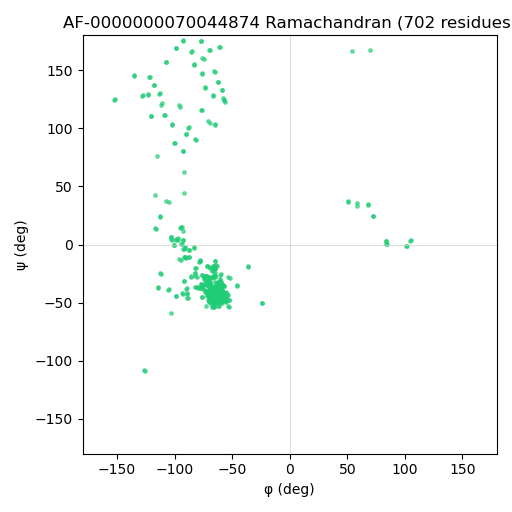TOM 558 C CA . MET A 1 74 ? 1.502 6.969 2.023 1 93.69 74 MET A CA 1
ATOM 559 C C . MET A 1 74 ? 0.295 6.875 2.951 1 93.69 74 MET A C 1
ATOM 561 O O . MET A 1 74 ? -0.795 7.336 2.604 1 93.69 74 MET A O 1
ATOM 565 N N . GLY A 1 75 ? 0.51 6.234 4.074 1 93 75 GLY A N 1
ATOM 566 C CA . GLY A 1 75 ? -0.546 6.188 5.07 1 93 75 GLY A CA 1
ATOM 567 C C . GLY A 1 75 ? -1.013 7.562 5.512 1 93 75 GLY A C 1
ATOM 568 O O . GLY A 1 75 ? -2.213 7.801 5.652 1 93 75 GLY A O 1
ATOM 569 N N . ALA A 1 76 ? -0.086 8.438 5.707 1 89.94 76 ALA A N 1
ATOM 570 C CA . ALA A 1 76 ? -0.419 9.805 6.078 1 89.94 76 ALA A CA 1
ATOM 571 C C . ALA A 1 76 ? -1.24 10.484 4.984 1 89.94 76 ALA A C 1
ATOM 573 O O . ALA A 1 76 ? -2.16 11.258 5.277 1 89.94 76 ALA A O 1
ATOM 574 N N . ILE A 1 77 ? -0.874 10.242 3.783 1 92.06 77 ILE A N 1
ATOM 575 C CA . ILE A 1 77 ? -1.58 10.812 2.641 1 92.06 77 ILE A CA 1
ATOM 576 C C . ILE A 1 77 ? -3.023 10.32 2.627 1 92.06 77 ILE A C 1
ATOM 578 O O . ILE A 1 77 ? -3.955 11.102 2.43 1 92.06 77 ILE A O 1
ATOM 582 N N . VAL A 1 78 ? -3.209 9.031 2.904 1 94.12 78 VAL A N 1
ATOM 583 C CA . VAL A 1 78 ? -4.539 8.438 2.93 1 94.12 78 VAL A CA 1
ATOM 584 C C . VAL A 1 78 ? -5.355 9.047 4.07 1 94.12 78 VAL A C 1
ATOM 586 O O . VAL A 1 78 ? -6.535 9.367 3.895 1 94.12 78 VAL A O 1
ATOM 589 N N . ILE A 1 79 ? -4.781 9.211 5.188 1 88.25 79 ILE A N 1
ATOM 590 C CA . ILE A 1 79 ? -5.453 9.773 6.359 1 88.25 79 ILE A CA 1
ATOM 591 C C . ILE A 1 79 ? -5.969 11.172 6.043 1 88.25 79 ILE A C 1
ATOM 593 O O . ILE A 1 79 ? -7.113 11.5 6.355 1 88.25 79 ILE A O 1
ATOM 597 N N . LEU A 1 80 ? -5.195 11.922 5.418 1 85.62 80 LEU A N 1
ATOM 598 C CA . LEU A 1 80 ? -5.594 13.305 5.172 1 85.62 80 LEU A CA 1
ATOM 599 C C . LEU A 1 80 ? -6.602 13.383 4.031 1 85.62 80 LEU A C 1
ATOM 601 O O . LEU A 1 80 ? -7.418 14.305 3.979 1 85.62 80 LEU A O 1
ATOM 605 N N . PHE A 1 81 ? -6.449 12.5 3.061 1 93.19 81 PHE A N 1
ATOM 606 C CA . PHE A 1 81 ? -7.516 12.391 2.07 1 93.19 81 PHE A CA 1
ATOM 607 C C . PHE A 1 81 ? -8.852 12.125 2.744 1 93.19 81 PHE A C 1
ATOM 609 O O . PHE A 1 81 ? -9.859 12.758 2.41 1 93.19 81 PHE A O 1
ATOM 616 N N . MET A 1 82 ? -8.844 11.211 3.691 1 91.69 82 MET A N 1
ATOM 617 C CA . MET A 1 82 ? -10.055 10.883 4.441 1 91.69 82 MET A CA 1
ATOM 618 C C . MET A 1 82 ? -10.562 12.094 5.215 1 91.69 82 MET A C 1
ATOM 620 O O . MET A 1 82 ? -11.773 12.328 5.281 1 91.69 82 MET A O 1
ATOM 624 N N . ALA A 1 83 ? -9.68 12.773 5.793 1 84.44 83 ALA A N 1
ATOM 625 C CA . ALA A 1 83 ? -10.055 13.984 6.516 1 84.44 83 ALA A CA 1
ATOM 626 C C . ALA A 1 83 ? -10.703 15.008 5.582 1 84.44 83 ALA A C 1
ATOM 628 O O . ALA A 1 83 ? -11.641 15.703 5.973 1 84.44 83 ALA A O 1
ATOM 629 N N . GLY A 1 84 ? -10.141 15.133 4.391 1 87.69 84 GLY A N 1
ATOM 630 C CA . GLY A 1 84 ? -10.703 16.031 3.398 1 87.69 84 GLY A CA 1
ATOM 631 C C . GLY A 1 84 ? -12.133 15.688 3.018 1 87.69 84 GLY A C 1
ATOM 632 O O . GLY A 1 84 ? -12.945 16.578 2.748 1 87.69 84 GLY A O 1
ATOM 633 N N . LEU A 1 85 ? -12.469 14.422 2.967 1 91.31 85 LEU A N 1
ATOM 634 C CA . LEU A 1 85 ? -13.805 13.969 2.613 1 91.31 85 LEU A CA 1
ATOM 635 C C . LEU A 1 85 ? -14.828 14.438 3.643 1 91.31 85 LEU A C 1
ATOM 637 O O . LEU A 1 85 ? -16.031 14.461 3.363 1 91.31 85 LEU A O 1
ATOM 641 N N . GLU A 1 86 ? -14.383 14.812 4.777 1 85.62 86 GLU A N 1
ATOM 642 C CA . GLU A 1 86 ? -15.281 15.172 5.867 1 85.62 86 GLU A CA 1
ATOM 643 C C . GLU A 1 86 ? -15.57 16.672 5.871 1 85.62 86 GLU A C 1
ATOM 645 O O . GLU A 1 86 ? -16.344 17.156 6.695 1 85.62 86 GLU A O 1
ATOM 650 N N . MET A 1 87 ? -14.93 17.375 4.988 1 83.19 87 MET A N 1
ATOM 651 C CA . MET A 1 87 ? -15.086 18.828 4.922 1 83.19 87 MET A CA 1
ATOM 652 C C . MET A 1 87 ? -15.438 19.266 3.506 1 83.19 87 MET A C 1
ATOM 654 O O . MET A 1 87 ? -14.766 18.891 2.545 1 83.19 87 MET A O 1
ATOM 658 N N . THR A 1 88 ? -16.531 20.062 3.375 1 88.75 88 THR A N 1
ATOM 659 C CA . THR A 1 88 ? -16.891 20.594 2.066 1 88.75 88 THR A CA 1
ATOM 660 C C . THR A 1 88 ? -16.078 21.859 1.759 1 88.75 88 THR A C 1
ATOM 662 O O . THR A 1 88 ? -15.578 22.516 2.67 1 88.75 88 THR A O 1
ATOM 665 N N . PRO A 1 89 ? -15.93 22.109 0.463 1 88.31 89 PRO A N 1
ATOM 666 C CA . PRO A 1 89 ? -15.234 23.344 0.1 1 88.31 89 PRO A CA 1
ATOM 667 C C . PRO A 1 89 ? -15.898 24.594 0.697 1 88.31 89 PRO A C 1
ATOM 669 O O . PRO A 1 89 ? -15.203 25.531 1.111 1 88.31 89 PRO A O 1
ATOM 672 N N . LYS A 1 90 ? -17.156 24.594 0.779 1 87 90 LYS A N 1
ATOM 673 C CA . LYS A 1 90 ? -17.891 25.719 1.361 1 87 90 LYS A CA 1
ATOM 674 C C . LYS A 1 90 ? -17.562 25.875 2.844 1 87 90 LYS A C 1
ATOM 676 O O . LYS A 1 90 ? -17.344 27 3.318 1 87 90 LYS A O 1
ATOM 681 N N . GLU A 1 91 ? -17.531 24.844 3.531 1 82.5 91 GLU A N 1
ATOM 682 C CA . GLU A 1 91 ? -17.203 24.859 4.953 1 82.5 91 GLU A CA 1
ATOM 683 C C . GLU A 1 91 ? -15.766 25.328 5.184 1 82.5 91 GLU A C 1
ATOM 685 O O . GLU A 1 91 ? -15.492 26.062 6.129 1 82.5 91 GLU A O 1
ATOM 690 N N . PHE A 1 92 ? -14.953 24.812 4.363 1 83.06 92 PHE A N 1
ATOM 691 C CA . PHE A 1 92 ? -13.547 25.188 4.469 1 83.06 92 PHE A CA 1
ATOM 692 C C . PHE A 1 92 ? -13.367 26.688 4.273 1 83.06 92 PHE A C 1
ATOM 694 O O . PHE A 1 92 ? -12.625 27.328 5.02 1 83.06 92 PHE A O 1
ATOM 701 N N . LEU A 1 93 ? -14.031 27.25 3.352 1 82.38 93 LEU A N 1
ATOM 702 C CA . LEU A 1 93 ? -13.914 28.672 3.035 1 82.38 93 LEU A CA 1
ATOM 703 C C . LEU A 1 93 ? -14.555 29.531 4.125 1 82.38 93 LEU A C 1
ATOM 705 O O . LEU A 1 93 ? -14.094 30.641 4.402 1 82.38 93 LEU A O 1
ATOM 709 N N . LYS A 1 94 ? -15.586 29.047 4.684 1 82.38 94 LYS A N 1
ATOM 710 C CA . LYS A 1 94 ? -16.281 29.781 5.742 1 82.38 94 LYS A CA 1
ATOM 711 C C . LYS A 1 94 ? -15.383 29.938 6.969 1 82.38 94 LYS A C 1
ATOM 713 O O . LYS A 1 94 ? -15.492 30.938 7.684 1 82.38 94 LYS A O 1
ATOM 718 N N . GLY A 1 95 ? -14.547 28.984 7.188 1 81.81 95 GLY A N 1
ATOM 719 C CA . GLY A 1 95 ? -13.664 29.047 8.336 1 81.81 95 GLY A CA 1
ATOM 720 C C . GLY A 1 95 ? -12.305 29.641 8.008 1 81.81 95 GLY A C 1
ATOM 721 O O . GLY A 1 95 ? -11.391 29.594 8.828 1 81.81 95 GLY A O 1
ATOM 722 N N . GLY A 1 96 ? -12.25 30.25 6.887 1 84.56 96 GLY A N 1
ATOM 723 C CA . GLY A 1 96 ? -10.961 30.672 6.371 1 84.56 96 GLY A CA 1
ATOM 724 C C . GLY A 1 96 ? -10.266 31.688 7.262 1 84.56 96 GLY A C 1
ATOM 725 O O . GLY A 1 96 ? -9.062 31.562 7.527 1 84.56 96 GLY A O 1
ATOM 726 N N . LYS A 1 97 ? -11.016 32.688 7.727 1 88.88 97 LYS A N 1
ATOM 727 C CA . LYS A 1 97 ? -10.414 33.688 8.578 1 88.88 97 LYS A CA 1
ATOM 728 C C . LYS A 1 97 ? -9.914 33.094 9.891 1 88.88 97 LYS A C 1
ATOM 730 O O . LYS A 1 97 ? -8.82 33.438 10.352 1 88.88 97 LYS A O 1
ATOM 735 N N . ALA A 1 98 ? -10.781 32.312 10.445 1 92.31 98 ALA A N 1
ATOM 736 C CA . ALA A 1 98 ? -10.414 31.672 11.695 1 92.31 98 ALA A CA 1
ATOM 737 C C . ALA A 1 98 ? -9.203 30.766 11.5 1 92.31 98 ALA A C 1
ATOM 739 O O . ALA A 1 98 ? -8.258 30.797 12.297 1 92.31 98 ALA A O 1
ATOM 740 N N . SER A 1 99 ? -9.289 30 10.469 1 90.75 99 SER A N 1
ATOM 741 C CA . SER A 1 99 ? -8.211 29.062 10.18 1 90.75 99 SER A CA 1
ATOM 742 C C . SER A 1 99 ? -6.902 29.797 9.906 1 90.75 99 SER A C 1
ATOM 744 O O . SER A 1 99 ? -5.844 29.375 10.367 1 90.75 99 SER A O 1
ATOM 746 N N . PHE A 1 100 ? -7.031 30.875 9.18 1 88.06 100 PHE A N 1
ATOM 747 C CA . PHE A 1 100 ? -5.848 31.656 8.852 1 88.06 100 PHE A CA 1
ATOM 748 C C . PHE A 1 100 ? -5.234 32.25 10.102 1 88.06 100 PHE A C 1
ATOM 750 O O . PHE A 1 100 ? -4.016 32.219 10.289 1 88.06 100 PHE A O 1
ATOM 757 N N . THR A 1 101 ? -6.012 32.812 10.922 1 92.38 101 THR A N 1
ATOM 758 C CA . THR A 1 101 ? -5.531 33.469 12.141 1 92.38 101 THR A CA 1
ATOM 759 C C . THR A 1 101 ? -4.914 32.438 13.086 1 92.38 101 THR A C 1
ATOM 761 O O . THR A 1 101 ? -3.795 32.625 13.562 1 92.38 101 THR A O 1
ATOM 764 N N . VAL A 1 102 ? -5.621 31.391 13.32 1 93 102 VAL A N 1
ATOM 765 C CA . VAL A 1 102 ? -5.168 30.344 14.234 1 93 102 VAL A CA 1
ATOM 766 C C . VAL A 1 102 ? -3.904 29.688 13.688 1 93 102 VAL A C 1
ATOM 768 O O . VAL A 1 102 ? -2.949 29.438 14.422 1 93 102 VAL A O 1
ATOM 771 N N . GLY A 1 103 ? -3.945 29.391 12.398 1 90.31 103 GLY A N 1
ATOM 772 C CA . GLY A 1 103 ? -2.777 28.797 11.773 1 90.31 103 GLY A CA 1
ATOM 773 C C . GLY A 1 103 ? -1.558 29.688 11.797 1 90.31 103 GLY A C 1
ATOM 774 O O . GLY A 1 103 ? -0.449 29.234 12.086 1 90.31 103 GLY A O 1
ATOM 775 N N . THR A 1 104 ? -1.775 30.953 11.484 1 89.69 104 THR A N 1
ATOM 776 C CA . THR A 1 104 ? -0.68 31.922 11.445 1 89.69 104 THR A CA 1
ATOM 777 C C . THR A 1 104 ? -0.075 32.094 12.836 1 89.69 104 THR A C 1
ATOM 779 O O . THR A 1 104 ? 1.145 32.062 13 1 89.69 104 THR A O 1
ATOM 782 N N . LEU A 1 105 ? -0.885 32.281 13.766 1 93.56 105 LEU A N 1
ATOM 783 C CA . LEU A 1 105 ? -0.387 32.5 15.125 1 93.56 105 LEU A CA 1
ATOM 784 C C . LEU A 1 105 ? 0.215 31.203 15.672 1 93.56 105 LEU A C 1
ATOM 786 O O . LEU A 1 105 ? 1.101 31.234 16.531 1 93.56 105 LEU A O 1
ATOM 790 N N . GLY A 1 106 ? -0.291 30.094 15.18 1 91.94 106 GLY A N 1
ATOM 791 C CA . GLY A 1 106 ? 0.271 28.812 15.547 1 91.94 106 GLY A CA 1
ATOM 792 C C . GLY A 1 106 ? 1.689 28.609 15.047 1 91.94 106 GLY A C 1
ATOM 793 O O . GLY A 1 106 ? 2.408 27.734 15.531 1 91.94 106 GLY A O 1
ATOM 794 N N . VAL A 1 107 ? 2.029 29.359 14.086 1 90.19 107 VAL A N 1
ATOM 795 C CA . VAL A 1 107 ? 3.383 29.281 13.547 1 90.19 107 VAL A CA 1
ATOM 796 C C . VAL A 1 107 ? 4.234 30.406 14.133 1 90.19 107 VAL A C 1
ATOM 798 O O . VAL A 1 107 ? 5.348 30.172 14.602 1 90.19 107 VAL A O 1
ATOM 801 N N . VAL A 1 108 ? 3.705 31.609 14.203 1 91 108 VAL A N 1
ATOM 802 C CA . VAL A 1 108 ? 4.438 32.812 14.602 1 91 108 VAL A CA 1
ATOM 803 C C . VAL A 1 108 ? 4.82 32.719 16.078 1 91 108 VAL A C 1
ATOM 805 O O . VAL A 1 108 ? 5.965 32.969 16.453 1 91 108 VAL A O 1
ATOM 808 N N . VAL A 1 109 ? 3.906 32.312 16.859 1 93.62 109 VAL A N 1
ATOM 809 C CA . VAL A 1 109 ? 4.117 32.312 18.297 1 93.62 109 VAL A CA 1
ATOM 810 C C . VAL A 1 109 ? 5.184 31.266 18.656 1 93.62 109 VAL A C 1
ATOM 812 O O . VAL A 1 109 ? 6.164 31.578 19.328 1 93.62 109 VAL A O 1
ATOM 815 N N . PRO A 1 110 ? 5.016 30.047 18.188 1 93.31 110 PRO A N 1
ATOM 816 C CA . PRO A 1 110 ? 6.066 29.078 18.516 1 93.31 110 PRO A CA 1
ATOM 817 C C . PRO A 1 110 ? 7.426 29.469 17.938 1 93.31 110 PRO A C 1
ATOM 819 O O . PRO A 1 110 ? 8.461 29.203 18.562 1 93.31 110 PRO A O 1
ATOM 822 N N . PHE A 1 111 ? 7.453 30.031 16.797 1 91.5 111 PHE A N 1
ATOM 823 C CA . PHE A 1 111 ? 8.719 30.422 16.188 1 91.5 111 PHE A CA 1
ATOM 824 C C . PHE A 1 111 ? 9.438 31.453 17.031 1 91.5 111 PHE A C 1
ATOM 826 O O . PHE A 1 111 ? 10.602 31.266 17.406 1 91.5 111 PHE A O 1
ATOM 833 N N . PHE A 1 112 ? 8.805 32.5 17.375 1 93.19 112 PHE A N 1
ATOM 834 C CA . PHE A 1 112 ? 9.461 33.594 18.109 1 93.19 112 PHE A CA 1
ATOM 835 C C . PHE A 1 112 ? 9.719 33.188 19.547 1 93.19 112 PHE A C 1
ATOM 837 O O . PHE A 1 112 ? 10.734 33.594 20.141 1 93.19 112 PHE A O 1
ATOM 844 N N . ALA A 1 113 ? 8.789 32.531 20.156 1 94.06 113 ALA A N 1
ATOM 845 C CA . ALA A 1 113 ? 9.039 32 21.5 1 94.06 113 ALA A CA 1
ATOM 846 C C . ALA A 1 113 ? 10.25 31.094 21.516 1 94.06 113 ALA A C 1
ATOM 848 O O . ALA A 1 113 ? 11.086 31.172 22.422 1 94.06 113 ALA A O 1
ATOM 849 N N . GLY A 1 114 ? 10.281 30.188 20.578 1 92.81 114 GLY A N 1
ATOM 850 C CA . GLY A 1 114 ? 11.43 29.297 20.484 1 92.81 114 GLY A CA 1
ATOM 851 C C . GLY A 1 114 ? 12.734 30.031 20.266 1 92.81 114 GLY A C 1
ATOM 852 O O . GLY A 1 114 ? 13.75 29.688 20.891 1 92.81 114 GLY A O 1
ATOM 853 N N . LEU A 1 115 ? 12.656 31 19.406 1 91.88 115 LEU A N 1
ATOM 854 C CA . LEU A 1 115 ? 13.852 31.797 19.141 1 91.88 115 LEU A CA 1
ATOM 855 C C . LEU A 1 115 ? 14.375 32.438 20.422 1 91.88 115 LEU A C 1
ATOM 857 O O . LEU A 1 115 ? 15.57 32.375 20.719 1 91.88 115 LEU A O 1
ATOM 861 N N . VAL A 1 116 ? 13.531 33.031 21.156 1 93.75 116 VAL A N 1
ATOM 862 C CA . VAL A 1 116 ? 13.898 33.75 22.375 1 93.75 116 VAL A CA 1
ATOM 863 C C . VAL A 1 116 ? 14.383 32.75 23.438 1 93.75 116 VAL A C 1
ATOM 865 O O . VAL A 1 116 ? 15.43 32.969 24.047 1 93.75 116 VAL A O 1
ATOM 868 N N . VAL A 1 117 ? 13.625 31.719 23.656 1 93.94 117 VAL A N 1
ATOM 869 C CA . VAL A 1 117 ? 13.93 30.75 24.719 1 93.94 117 VAL A CA 1
ATOM 870 C C . VAL A 1 117 ? 15.289 30.109 24.453 1 93.94 117 VAL A C 1
ATOM 872 O O . VAL A 1 117 ? 16.109 29.984 25.359 1 93.94 117 VAL A O 1
ATOM 875 N N . PHE A 1 118 ? 15.609 29.719 23.266 1 92.19 118 PHE A N 1
ATOM 876 C CA . PHE A 1 118 ? 16.828 28.969 23 1 92.19 118 PHE A CA 1
ATOM 877 C C . PHE A 1 118 ? 18.031 29.891 22.875 1 92.19 118 PHE A C 1
ATOM 879 O O . PHE A 1 118 ? 19.156 29.484 23.141 1 92.19 118 PHE A O 1
ATOM 886 N N . GLN A 1 119 ? 17.797 31.109 22.531 1 91.25 119 GLN A N 1
ATOM 887 C CA . GLN A 1 119 ? 18.875 32.094 22.656 1 91.25 119 GLN A CA 1
ATOM 888 C C . GLN A 1 119 ? 19.25 32.312 24.109 1 91.25 119 GLN A C 1
ATOM 890 O O . GLN A 1 119 ? 20.422 32.5 24.438 1 91.25 119 GLN A O 1
ATOM 895 N N . LEU A 1 120 ? 18.219 32.281 24.922 1 91.44 120 LEU A N 1
ATOM 896 C CA . LEU A 1 120 ? 18.453 32.469 26.344 1 91.44 120 LEU A CA 1
ATOM 897 C C . LEU A 1 120 ? 19.219 31.281 26.922 1 91.44 120 LEU A C 1
ATOM 899 O O . LEU A 1 120 ? 19.953 31.422 27.906 1 91.44 120 LEU A O 1
ATOM 903 N N . PHE A 1 121 ? 19.031 30.141 26.297 1 90.19 121 PHE A N 1
ATOM 904 C CA . PHE A 1 121 ? 19.719 28.938 26.75 1 90.19 121 PHE A CA 1
ATOM 905 C C . PHE A 1 121 ? 21.141 28.891 26.172 1 90.19 121 PHE A C 1
ATOM 907 O O . PHE A 1 121 ? 21.859 27.906 26.375 1 90.19 121 PHE A O 1
ATOM 914 N N . GLY A 1 122 ? 21.5 29.891 25.312 1 88.12 122 GLY A N 1
ATOM 915 C CA . GLY A 1 122 ? 22.891 30 24.875 1 88.12 122 GLY A CA 1
ATOM 916 C C . GLY A 1 122 ? 23.109 29.531 23.453 1 88.12 122 GLY A C 1
ATOM 917 O O . GLY A 1 122 ? 24.234 29.531 22.953 1 88.12 122 GLY A O 1
ATOM 918 N N . PHE A 1 123 ? 22.109 29.188 22.781 1 90.62 123 PHE A N 1
ATOM 919 C CA . PHE A 1 123 ? 22.25 28.781 21.391 1 90.62 123 PHE A CA 1
ATOM 920 C C . PHE A 1 123 ? 22.453 30 20.5 1 90.62 123 PHE A C 1
ATOM 922 O O . PHE A 1 123 ? 21.969 31.094 20.797 1 90.62 123 PHE A O 1
ATOM 929 N N . ASP A 1 124 ? 23.203 29.844 19.453 1 89.44 124 ASP A N 1
ATOM 930 C CA . ASP A 1 124 ? 23.391 30.938 18.516 1 89.44 124 ASP A CA 1
ATOM 931 C C . ASP A 1 124 ? 22.094 31.219 17.734 1 89.44 124 ASP A C 1
ATOM 933 O O . ASP A 1 124 ? 21.156 30.422 17.797 1 89.44 124 ASP A O 1
ATOM 937 N N . ALA A 1 125 ? 22.062 32.281 17.078 1 85.44 125 ALA A N 1
ATOM 938 C CA . ALA A 1 125 ? 20.859 32.75 16.406 1 85.44 125 ALA A CA 1
ATOM 939 C C . ALA A 1 125 ? 20.406 31.75 15.352 1 85.44 125 ALA A C 1
ATOM 941 O O . ALA A 1 125 ? 19.203 31.469 15.227 1 85.44 125 ALA A O 1
ATOM 942 N N . LEU A 1 126 ? 21.344 31.219 14.672 1 84.75 126 LEU A N 1
ATOM 943 C CA . LEU A 1 126 ? 21 30.281 13.617 1 84.75 126 LEU A CA 1
ATOM 944 C C . LEU A 1 126 ? 20.453 28.969 14.203 1 84.75 126 LEU A C 1
ATOM 946 O O . LEU A 1 126 ? 19.469 28.438 13.719 1 84.75 126 LEU A O 1
ATOM 950 N N . GLN A 1 127 ? 21.109 28.516 15.188 1 87.81 127 GLN A N 1
ATOM 951 C CA . GLN A 1 127 ? 20.641 27.297 15.859 1 87.81 127 GLN A CA 1
ATOM 952 C C . GLN A 1 127 ? 19.25 27.484 16.453 1 87.81 127 GLN A C 1
ATOM 954 O O . GLN A 1 127 ? 18.406 26.594 16.344 1 87.81 127 GLN A O 1
ATOM 959 N N . SER A 1 128 ? 19.109 28.625 17.016 1 90.5 128 SER A N 1
ATOM 960 C CA . SER A 1 128 ? 17.828 28.938 17.625 1 90.5 128 SER A CA 1
ATOM 961 C C . SER A 1 128 ? 16.719 29.016 16.578 1 90.5 128 SER A C 1
ATOM 963 O O . SER A 1 128 ? 15.594 28.578 16.812 1 90.5 128 SER A O 1
ATOM 965 N N . MET A 1 129 ? 17.047 29.531 15.469 1 87.44 129 MET A N 1
ATOM 966 C CA . MET A 1 129 ? 16.062 29.656 14.391 1 87.44 129 MET A CA 1
ATOM 967 C C . MET A 1 129 ? 15.688 28.266 13.859 1 87.44 129 MET A C 1
ATOM 969 O O . MET A 1 129 ? 14.523 28.031 13.523 1 87.44 129 MET A O 1
ATOM 973 N N . LEU A 1 130 ? 16.625 27.438 13.836 1 85.75 130 LEU A N 1
ATOM 974 C CA . LEU A 1 130 ? 16.375 26.094 13.344 1 85.75 130 LEU A CA 1
ATOM 975 C C . LEU A 1 130 ? 15.453 25.328 14.297 1 85.75 130 LEU A C 1
ATOM 977 O O . LEU A 1 130 ? 14.508 24.672 13.852 1 85.75 130 LEU A O 1
ATOM 981 N N . ILE A 1 131 ? 15.68 25.484 15.508 1 87.69 131 ILE A N 1
ATOM 982 C CA . ILE A 1 131 ? 14.844 24.828 16.516 1 87.69 131 ILE A CA 1
ATOM 983 C C . ILE A 1 131 ? 13.445 25.438 16.5 1 87.69 131 ILE A C 1
ATOM 985 O O . ILE A 1 131 ? 12.445 24.719 16.562 1 87.69 131 ILE A O 1
ATOM 989 N N . ALA A 1 132 ? 13.445 26.734 16.391 1 89.44 132 ALA A N 1
ATOM 990 C CA . ALA A 1 132 ? 12.172 27.453 16.359 1 89.44 132 ALA A CA 1
ATOM 991 C C . ALA A 1 132 ? 11.336 27.016 15.156 1 89.44 132 ALA A C 1
ATOM 993 O O . ALA A 1 132 ? 10.117 26.875 15.258 1 89.44 132 ALA A O 1
ATOM 994 N N . THR A 1 133 ? 11.969 26.844 14.086 1 85.75 133 THR A N 1
ATOM 995 C CA . THR A 1 133 ? 11.281 26.391 12.891 1 85.75 133 THR A CA 1
ATOM 996 C C . THR A 1 133 ? 10.656 25.016 13.117 1 85.75 133 THR A C 1
ATOM 998 O O . THR A 1 133 ? 9.523 24.766 12.703 1 85.75 133 THR A O 1
ATOM 1001 N N . ALA A 1 134 ? 11.328 24.172 13.773 1 84.81 134 ALA A N 1
ATOM 1002 C CA . ALA A 1 134 ? 10.82 22.844 14.078 1 84.81 134 ALA A CA 1
ATOM 1003 C C . ALA A 1 134 ? 9.602 22.906 14.992 1 84.81 134 ALA A C 1
ATOM 1005 O O . ALA A 1 134 ? 8.703 22.062 14.898 1 84.81 134 ALA A O 1
ATOM 1006 N N . LEU A 1 135 ? 9.57 23.953 15.742 1 87.75 135 LEU A N 1
ATOM 1007 C CA . LEU A 1 135 ? 8.5 24.109 16.719 1 87.75 135 LEU A CA 1
ATOM 1008 C C . LEU A 1 135 ? 7.211 24.578 16.047 1 87.75 135 LEU A C 1
ATOM 1010 O O . LEU A 1 135 ? 6.129 24.5 16.641 1 87.75 135 LEU A O 1
ATOM 1014 N N . THR A 1 136 ? 7.312 25.031 14.883 1 85.44 136 THR A N 1
ATOM 1015 C CA . THR A 1 136 ? 6.141 25.547 14.188 1 85.44 136 THR A CA 1
ATOM 1016 C C . THR A 1 136 ? 5.324 24.406 13.578 1 85.44 136 THR A C 1
ATOM 1018 O O . THR A 1 136 ? 4.129 24.562 13.32 1 85.44 136 THR A O 1
ATOM 1021 N N . ALA A 1 137 ? 5.906 23.328 13.398 1 77.44 137 ALA A N 1
ATOM 1022 C CA . ALA A 1 137 ? 5.277 22.234 12.672 1 77.44 137 ALA A CA 1
ATOM 1023 C C . ALA A 1 137 ? 4.191 21.562 13.523 1 77.44 137 ALA A C 1
ATOM 1025 O O . ALA A 1 137 ? 4.348 21.422 14.734 1 77.44 137 ALA A O 1
ATOM 1026 N N . THR A 1 138 ? 3.076 21.312 12.922 1 78.81 138 THR A N 1
ATOM 1027 C CA . THR A 1 138 ? 1.977 20.594 13.539 1 78.81 138 THR A CA 1
ATOM 1028 C C . THR A 1 138 ? 1.605 19.359 12.711 1 78.81 138 THR A C 1
ATOM 1030 O O . THR A 1 138 ? 1.523 19.438 11.484 1 78.81 138 THR A O 1
ATOM 1033 N N . SER A 1 139 ? 1.537 18.266 13.383 1 76.56 139 SER A N 1
ATOM 1034 C CA . SER A 1 139 ? 1.035 17.062 12.734 1 76.56 139 SER A CA 1
ATOM 1035 C C . SER A 1 139 ? -0.451 16.859 13.008 1 76.56 139 SER A C 1
ATOM 1037 O O . SER A 1 139 ? -0.852 16.656 14.156 1 76.56 139 SER A O 1
ATOM 1039 N N . ILE A 1 140 ? -1.148 16.875 11.961 1 78.5 140 ILE A N 1
ATOM 1040 C CA . ILE A 1 140 ? -2.588 16.844 12.195 1 78.5 140 ILE A CA 1
ATOM 1041 C C . ILE A 1 140 ? -3.088 15.398 12.117 1 78.5 140 ILE A C 1
ATOM 1043 O O . ILE A 1 140 ? -4.215 15.102 12.523 1 78.5 140 ILE A O 1
ATOM 1047 N N . ALA A 1 141 ? -2.262 14.547 11.617 1 76.75 141 ALA A N 1
ATOM 1048 C CA . ALA A 1 141 ? -2.713 13.164 11.453 1 76.75 141 ALA A CA 1
ATOM 1049 C C . ALA A 1 141 ? -3.207 12.586 12.773 1 76.75 141 ALA A C 1
ATOM 1051 O O . ALA A 1 141 ? -4.25 11.922 12.812 1 76.75 141 ALA A O 1
ATOM 1052 N N . ILE A 1 142 ? -2.508 12.883 13.781 1 81.44 142 ILE A N 1
ATOM 1053 C CA . ILE A 1 142 ? -2.857 12.352 15.086 1 81.44 142 ILE A CA 1
ATOM 1054 C C . ILE A 1 142 ? -4.152 12.984 15.578 1 81.44 142 ILE A C 1
ATOM 1056 O O . ILE A 1 142 ? -5.059 12.289 16.047 1 81.44 142 ILE A O 1
ATOM 1060 N N . SER A 1 143 ? -4.238 14.242 15.445 1 84.06 143 SER A N 1
ATOM 1061 C CA . SER A 1 143 ? -5.422 14.969 15.906 1 84.06 143 SER A CA 1
ATOM 1062 C C . SER A 1 143 ? -6.668 14.516 15.148 1 84.06 143 SER A C 1
ATOM 1064 O O . SER A 1 143 ? -7.719 14.289 15.758 1 84.06 143 SER A O 1
ATOM 1066 N N . ILE A 1 144 ? -6.48 14.344 13.898 1 81 144 ILE A N 1
ATOM 1067 C CA . ILE A 1 144 ? -7.609 13.953 13.062 1 81 144 ILE A CA 1
ATOM 1068 C C . ILE A 1 144 ? -8.039 12.531 13.414 1 81 144 ILE A C 1
ATOM 1070 O O . ILE A 1 144 ? -9.234 12.234 13.492 1 81 144 ILE A O 1
ATOM 1074 N N . GLN A 1 145 ? -7.09 11.773 13.625 1 82.56 145 GLN A N 1
ATOM 1075 C CA . GLN A 1 145 ? -7.398 10.383 13.953 1 82.56 145 GLN A CA 1
ATOM 1076 C C . GLN A 1 145 ? -8.102 10.289 15.305 1 82.56 145 GLN A C 1
ATOM 1078 O O . GLN A 1 145 ? -9.047 9.508 15.469 1 82.56 145 GLN A O 1
ATOM 1083 N N . VAL A 1 146 ? -7.641 11.008 16.234 1 83.44 146 VAL A N 1
ATOM 1084 C CA . VAL A 1 146 ? -8.242 11 17.562 1 83.44 146 VAL A CA 1
ATOM 1085 C C . VAL A 1 146 ? -9.664 11.539 17.5 1 83.44 146 VAL A C 1
ATOM 1087 O O . VAL A 1 146 ? -10.586 10.961 18.078 1 83.44 146 VAL A O 1
ATOM 1090 N N . LEU A 1 147 ? -9.828 12.57 16.781 1 85.69 147 LEU A N 1
ATOM 1091 C CA . LEU A 1 147 ? -11.156 13.156 16.609 1 85.69 147 LEU A CA 1
ATOM 1092 C C . LEU A 1 147 ? -12.094 12.195 15.898 1 85.69 147 LEU A C 1
ATOM 1094 O O . LEU A 1 147 ? -13.273 12.102 16.234 1 85.69 147 LEU A O 1
ATOM 1098 N N . SER A 1 148 ? -11.539 11.547 14.945 1 82.5 148 SER A N 1
ATOM 1099 C CA . SER A 1 148 ? -12.328 10.562 14.211 1 82.5 148 SER A CA 1
ATOM 1100 C C . SER A 1 148 ? -12.742 9.398 15.109 1 82.5 148 SER A C 1
ATOM 1102 O O . SER A 1 148 ? -13.891 8.953 15.078 1 82.5 148 SER A O 1
ATOM 1104 N N . GLU A 1 149 ? -11.836 8.938 15.922 1 82.88 149 GLU A N 1
ATOM 1105 C CA . GLU A 1 149 ? -12.086 7.836 16.844 1 82.88 149 GLU A CA 1
ATOM 1106 C C . GLU A 1 149 ? -13.219 8.18 17.812 1 82.88 149 GLU A C 1
ATOM 1108 O O . GLU A 1 149 ? -14.016 7.309 18.172 1 82.88 149 GLU A O 1
ATOM 1113 N N . PHE A 1 150 ? -13.32 9.422 18.141 1 85.56 150 PHE A N 1
ATOM 1114 C CA . PHE A 1 150 ? -14.312 9.836 19.125 1 85.56 150 PHE A CA 1
ATOM 1115 C C . PHE A 1 150 ? -15.555 10.391 18.438 1 85.56 150 PHE A C 1
ATOM 1117 O O . PHE A 1 150 ? -16.438 10.945 19.094 1 85.56 150 PHE A O 1
ATOM 1124 N N . GLY A 1 151 ? -15.57 10.305 17.109 1 83.75 151 GLY A N 1
ATOM 1125 C CA . GLY A 1 151 ? -16.719 10.742 16.344 1 83.75 151 GLY A CA 1
ATOM 1126 C C . GLY A 1 151 ? -16.875 12.25 16.312 1 83.75 151 GLY A C 1
ATOM 1127 O O . GLY A 1 151 ? -18 12.766 16.25 1 83.75 151 GLY A O 1
ATOM 1128 N N . LYS A 1 152 ? -15.836 12.992 16.484 1 87.75 152 LYS A N 1
ATOM 1129 C CA . LYS A 1 152 ? -15.891 14.445 16.594 1 87.75 152 LYS A CA 1
ATOM 1130 C C . LYS A 1 152 ? -15.234 15.117 15.391 1 87.75 152 LYS A C 1
ATOM 1132 O O . LYS A 1 152 ? -14.789 16.266 15.484 1 87.75 152 LYS A O 1
ATOM 1137 N N . ILE A 1 153 ? -15.164 14.453 14.266 1 85.19 153 ILE A N 1
ATOM 1138 C CA . ILE A 1 153 ? -14.445 14.953 13.102 1 85.19 153 ILE A CA 1
ATOM 1139 C C . ILE A 1 153 ? -15.281 16.016 12.391 1 85.19 153 ILE A C 1
ATOM 1141 O O . ILE A 1 153 ? -14.758 16.797 11.602 1 85.19 153 ILE A O 1
ATOM 1145 N N . LYS A 1 154 ? -16.547 16.125 12.711 1 84.5 154 LYS A N 1
ATOM 1146 C CA . LYS A 1 154 ? -17.422 17.078 12.031 1 84.5 154 LYS A CA 1
ATOM 1147 C C . LYS A 1 154 ? -17.688 18.297 12.898 1 84.5 154 LYS A C 1
ATOM 1149 O O . LYS A 1 154 ? -18.453 19.188 12.516 1 84.5 154 LYS A O 1
ATOM 1154 N N . THR A 1 155 ? -17.031 18.406 14.016 1 88.94 155 THR A N 1
ATOM 1155 C CA . THR A 1 155 ? -17.219 19.516 14.93 1 88.94 155 THR A CA 1
ATOM 1156 C C . THR A 1 155 ? -16.531 20.766 14.398 1 88.94 155 THR A C 1
ATOM 1158 O O . THR A 1 155 ? -15.625 20.672 13.57 1 88.94 155 THR A O 1
ATOM 1161 N N . PRO A 1 156 ? -16.969 21.844 14.914 1 89.56 156 PRO A N 1
ATOM 1162 C CA . PRO A 1 156 ? -16.297 23.094 14.523 1 89.56 156 PRO A CA 1
ATOM 1163 C C . PRO A 1 156 ? -14.82 23.125 14.93 1 89.56 156 PRO A C 1
ATOM 1165 O O . PRO A 1 156 ? -14 23.703 14.219 1 89.56 156 PRO A O 1
ATOM 1168 N N . GLU A 1 157 ? -14.508 22.5 16 1 91.5 157 GLU A N 1
ATOM 1169 C CA . GLU A 1 157 ? -13.117 22.406 16.438 1 91.5 157 GLU A CA 1
ATOM 1170 C C . GLU A 1 157 ? -12.266 21.656 15.414 1 91.5 157 GLU A C 1
ATOM 1172 O O . GLU A 1 157 ? -11.164 22.109 15.07 1 91.5 157 GLU A O 1
ATOM 1177 N N . ALA A 1 158 ? -12.875 20.594 14.984 1 88.56 158 ALA A N 1
ATOM 1178 C CA . ALA A 1 158 ? -12.156 19.766 14.016 1 88.56 158 ALA A CA 1
ATOM 1179 C C . ALA A 1 158 ? -11.914 20.531 12.719 1 88.56 158 ALA A C 1
ATOM 1181 O O . ALA A 1 158 ? -10.82 20.469 12.156 1 88.56 158 ALA A O 1
ATOM 1182 N N . ARG A 1 159 ? -12.883 21.219 12.375 1 87.94 159 ARG A N 1
ATOM 1183 C CA . ARG A 1 159 ? -12.766 22 11.148 1 87.94 159 ARG A CA 1
ATOM 1184 C C . ARG A 1 159 ? -11.703 23.078 11.289 1 87.94 159 ARG A C 1
ATOM 1186 O O . ARG A 1 159 ? -10.938 23.328 10.352 1 87.94 159 ARG A O 1
ATOM 1193 N N . LEU A 1 160 ? -11.719 23.672 12.367 1 91.12 160 LEU A N 1
ATOM 1194 C CA . LEU A 1 160 ? -10.742 24.734 12.625 1 91.12 160 LEU A CA 1
ATOM 1195 C C . LEU A 1 160 ? -9.336 24.156 12.711 1 91.12 160 LEU A C 1
ATOM 1197 O O . LEU A 1 160 ? -8.383 24.75 12.195 1 91.12 160 LEU A O 1
ATOM 1201 N N . ILE A 1 161 ? -9.188 23.016 13.328 1 89.69 161 ILE A N 1
ATOM 1202 C CA . ILE A 1 161 ? -7.898 22.344 13.445 1 89.69 161 ILE A CA 1
ATOM 1203 C C . ILE A 1 161 ? -7.367 22 12.062 1 89.69 161 ILE A C 1
ATOM 1205 O O . ILE A 1 161 ? -6.199 22.266 11.758 1 89.69 161 ILE A O 1
ATOM 1209 N N . ILE A 1 162 ? -8.211 21.5 11.258 1 84.62 162 ILE A N 1
ATOM 1210 C CA . ILE A 1 162 ? -7.812 21.078 9.914 1 84.62 162 ILE A CA 1
ATOM 1211 C C . ILE A 1 162 ? -7.406 22.281 9.086 1 84.62 162 ILE A C 1
ATOM 1213 O O . ILE A 1 162 ? -6.344 22.297 8.461 1 84.62 162 ILE A O 1
ATOM 1217 N N . GLY A 1 163 ? -8.273 23.281 9.078 1 84.75 163 GLY A N 1
ATOM 1218 C CA . GLY A 1 163 ? -7.965 24.5 8.352 1 84.75 163 GLY A CA 1
ATOM 1219 C C . GLY A 1 163 ? -6.688 25.172 8.812 1 84.75 163 GLY A C 1
ATOM 1220 O O . GLY A 1 163 ? -5.871 25.609 8 1 84.75 163 GLY A O 1
ATOM 1221 N N . ALA A 1 164 ? -6.547 25.219 10.078 1 88.75 164 ALA A N 1
ATOM 1222 C CA . ALA A 1 164 ? -5.367 25.859 10.664 1 88.75 164 ALA A CA 1
ATOM 1223 C C . ALA A 1 164 ? -4.102 25.062 10.32 1 88.75 164 ALA A C 1
ATOM 1225 O O . ALA A 1 164 ? -3.035 25.656 10.125 1 88.75 164 ALA A O 1
ATOM 1226 N N . ALA A 1 165 ? -4.227 23.812 10.336 1 84.44 165 ALA A N 1
ATOM 1227 C CA . ALA A 1 165 ? -3.084 22.953 10.039 1 84.44 165 ALA A CA 1
ATOM 1228 C C . ALA A 1 165 ? -2.582 23.172 8.617 1 84.44 165 ALA A C 1
ATOM 1230 O O . ALA A 1 165 ? -1.378 23.109 8.359 1 84.44 165 ALA A O 1
ATOM 1231 N N . VAL A 1 166 ? -3.502 23.359 7.773 1 77 166 VAL A N 1
ATOM 1232 C CA . VAL A 1 166 ? -3.139 23.609 6.383 1 77 166 VAL A CA 1
ATOM 1233 C C . VAL A 1 166 ? -2.33 24.906 6.293 1 77 166 VAL A C 1
ATOM 1235 O O . VAL A 1 166 ? -1.301 24.953 5.617 1 77 166 VAL A O 1
ATOM 1238 N N . VAL A 1 167 ? -2.814 25.875 6.949 1 79.81 167 VAL A N 1
ATOM 1239 C CA . VAL A 1 167 ? -2.123 27.172 6.988 1 79.81 167 VAL A CA 1
ATOM 1240 C C . VAL A 1 167 ? -0.753 27 7.641 1 79.81 167 VAL A C 1
ATOM 1242 O O . VAL A 1 167 ? 0.244 27.531 7.152 1 79.81 167 VAL A O 1
ATOM 1245 N N . ASP A 1 168 ? -0.805 26.266 8.688 1 83.69 168 ASP A N 1
ATOM 1246 C CA . ASP A 1 168 ? 0.412 25.969 9.43 1 83.69 168 ASP A CA 1
ATOM 1247 C C . ASP A 1 168 ? 1.463 25.328 8.531 1 83.69 168 ASP A C 1
ATOM 1249 O O . ASP A 1 168 ? 2.631 25.719 8.555 1 83.69 168 ASP A O 1
ATOM 1253 N N . ASP A 1 169 ? 1.085 24.484 7.793 1 76.38 169 ASP A N 1
ATOM 1254 C CA . ASP A 1 169 ? 2.004 23.75 6.918 1 76.38 169 ASP A CA 1
ATOM 1255 C C . ASP A 1 169 ? 2.611 24.688 5.867 1 76.38 169 ASP A C 1
ATOM 1257 O O . ASP A 1 169 ? 3.801 24.578 5.559 1 76.38 169 ASP A O 1
ATOM 1261 N N . ILE A 1 170 ? 1.839 25.469 5.41 1 72.38 170 ILE A N 1
ATOM 1262 C CA . ILE A 1 170 ? 2.297 26.406 4.387 1 72.38 170 ILE A CA 1
ATOM 1263 C C . ILE A 1 170 ? 3.297 27.391 4.988 1 72.38 170 ILE A C 1
ATOM 1265 O O . ILE A 1 170 ? 4.367 27.625 4.422 1 72.38 170 ILE A O 1
ATOM 1269 N N . LEU A 1 171 ? 2.963 27.891 6.062 1 78.81 171 LEU A N 1
ATOM 1270 C CA . LEU A 1 171 ? 3.797 28.891 6.695 1 78.81 171 LEU A CA 1
ATOM 1271 C C . LEU A 1 171 ? 5.082 28.281 7.238 1 78.81 171 LEU A C 1
ATOM 1273 O O . LEU A 1 171 ? 6.133 28.922 7.238 1 78.81 171 LEU A O 1
ATOM 1277 N N . ALA A 1 172 ? 4.945 27.078 7.715 1 77.06 172 ALA A N 1
ATOM 1278 C CA . ALA A 1 172 ? 6.129 26.391 8.234 1 77.06 172 ALA A CA 1
ATOM 1279 C C . ALA A 1 172 ? 7.172 26.203 7.141 1 77.06 172 ALA A C 1
ATOM 1281 O O . ALA A 1 172 ? 8.375 26.328 7.387 1 77.06 172 ALA A O 1
ATOM 1282 N N . ILE A 1 173 ? 6.785 25.906 6.039 1 70.12 173 ILE A N 1
ATOM 1283 C CA . ILE A 1 173 ? 7.699 25.719 4.914 1 70.12 173 ILE A CA 1
ATOM 1284 C C . ILE A 1 173 ? 8.328 27.062 4.547 1 70.12 173 ILE A C 1
ATOM 1286 O O . ILE A 1 173 ? 9.508 27.125 4.203 1 70.12 173 ILE A O 1
ATOM 1290 N N . ALA A 1 174 ? 7.523 28.031 4.535 1 71.56 174 ALA A N 1
ATOM 1291 C CA . ALA A 1 174 ? 8.031 29.375 4.262 1 71.56 174 ALA A CA 1
ATOM 1292 C C . ALA A 1 174 ? 9.117 29.766 5.258 1 71.56 174 ALA A C 1
ATOM 1294 O O . ALA A 1 174 ? 10.172 30.281 4.871 1 71.56 174 ALA A O 1
ATOM 1295 N N . VAL A 1 175 ? 8.828 29.484 6.465 1 77 175 VAL A N 1
ATOM 1296 C CA . VAL A 1 175 ? 9.789 29.797 7.516 1 77 175 VAL A CA 1
ATOM 1297 C C . VAL A 1 175 ? 11.07 29 7.301 1 77 175 VAL A C 1
ATOM 1299 O O . VAL A 1 175 ? 12.172 29.531 7.422 1 77 175 VAL A O 1
ATOM 1302 N N . LEU A 1 176 ? 10.898 27.75 7.016 1 75.25 176 LEU A N 1
ATOM 1303 C CA . LEU A 1 176 ? 12.047 26.875 6.781 1 75.25 176 LEU A CA 1
ATOM 1304 C C . LEU A 1 176 ? 12.883 27.375 5.602 1 75.25 176 LEU A C 1
ATOM 1306 O O . LEU A 1 176 ? 14.109 27.328 5.641 1 75.25 176 LEU A O 1
ATOM 1310 N N . SER A 1 177 ? 12.227 27.75 4.598 1 69.31 177 SER A N 1
ATOM 1311 C CA . SER A 1 177 ? 12.914 28.266 3.42 1 69.31 177 SER A CA 1
ATOM 1312 C C . SER A 1 177 ? 13.742 29.5 3.758 1 69.31 177 SER A C 1
ATOM 1314 O O . SER A 1 177 ? 14.883 29.641 3.307 1 69.31 177 SER A O 1
ATOM 1316 N N . VAL A 1 178 ? 13.188 30.281 4.531 1 71.94 178 VAL A N 1
ATOM 1317 C CA . VAL A 1 178 ? 13.852 31.516 4.922 1 71.94 178 VAL A CA 1
ATOM 1318 C C . VAL A 1 178 ? 15.062 31.203 5.801 1 71.94 178 VAL A C 1
ATOM 1320 O O . VAL A 1 178 ? 16.156 31.719 5.574 1 71.94 178 VAL A O 1
ATOM 1323 N N . VAL A 1 179 ? 14.852 30.375 6.684 1 77 179 VAL A N 1
ATOM 1324 C CA . VAL A 1 179 ? 15.922 30.047 7.621 1 77 179 VAL A CA 1
ATOM 1325 C C . VAL A 1 179 ? 17.047 29.328 6.883 1 77 179 VAL A C 1
ATOM 1327 O O . VAL A 1 179 ? 18.219 29.562 7.156 1 77 179 VAL A O 1
ATOM 1330 N N . SER A 1 180 ? 16.703 28.469 6.004 1 72.56 180 SER A N 1
ATOM 1331 C CA . SER A 1 180 ? 17.703 27.75 5.219 1 72.56 180 SER A CA 1
ATOM 1332 C C . SER A 1 180 ? 18.516 28.703 4.344 1 72.56 180 SER A C 1
ATOM 1334 O O . SER A 1 180 ? 19.703 28.484 4.121 1 72.56 180 SER A O 1
ATOM 1336 N N . SER A 1 181 ? 17.844 29.641 3.793 1 65.94 181 SER A N 1
ATOM 1337 C CA . SER A 1 181 ? 18.531 30.625 2.979 1 65.94 181 SER A CA 1
ATOM 1338 C C . SER A 1 181 ? 19.531 31.422 3.811 1 65.94 181 SER A C 1
ATOM 1340 O O . SER A 1 181 ? 20.609 31.766 3.32 1 65.94 181 SER A O 1
ATOM 1342 N N . ILE A 1 182 ? 19.172 31.625 4.977 1 70.19 182 ILE A N 1
ATOM 1343 C CA . ILE A 1 182 ? 20.062 32.344 5.891 1 70.19 182 ILE A CA 1
ATOM 1344 C C . ILE A 1 182 ? 21.25 31.469 6.266 1 70.19 182 ILE A C 1
ATOM 1346 O O . ILE A 1 182 ? 22.391 31.938 6.324 1 70.19 182 ILE A O 1
ATOM 1350 N N . ALA A 1 183 ? 20.891 30.281 6.531 1 69 183 ALA A N 1
ATOM 1351 C CA . ALA A 1 183 ? 21.938 29.344 6.902 1 69 183 ALA A CA 1
ATOM 1352 C C . ALA A 1 183 ? 22.922 29.141 5.75 1 69 183 ALA A C 1
ATOM 1354 O O . ALA A 1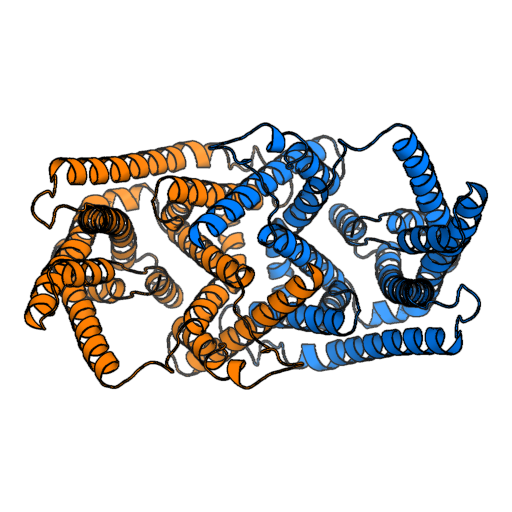 183 ? 24.125 28.938 5.977 1 69 183 ALA A O 1
ATOM 1355 N N . GLY A 1 184 ? 22.469 28.875 4.539 1 59.62 184 GLY A N 1
ATOM 1356 C CA . GLY A 1 184 ? 23.328 28.672 3.383 1 59.62 184 GLY A CA 1
ATOM 1357 C C . GLY A 1 184 ? 24.078 29.922 2.961 1 59.62 184 GLY A C 1
ATOM 1358 O O . GLY A 1 184 ? 25.062 29.844 2.23 1 59.62 184 GLY A O 1
ATOM 1359 N N . ALA A 1 185 ? 23.469 31.016 3.02 1 52.41 185 ALA A N 1
ATOM 1360 C CA . ALA A 1 185 ? 24.125 32.219 2.572 1 52.41 185 ALA A CA 1
ATOM 1361 C C . ALA A 1 185 ? 25.328 32.562 3.457 1 52.41 185 ALA A C 1
ATOM 1363 O O . ALA A 1 185 ? 25.281 32.375 4.676 1 52.41 185 ALA A O 1
ATOM 1364 N N . ASP A 1 186 ? 26.5 32.25 2.895 1 47.75 186 ASP A N 1
ATOM 1365 C CA . ASP A 1 186 ? 27.766 32.625 3.523 1 47.75 186 ASP A CA 1
ATOM 1366 C C . ASP A 1 186 ? 27.578 33.844 4.449 1 47.75 186 ASP A C 1
ATOM 1368 O O . ASP A 1 186 ? 28.391 34.062 5.344 1 47.75 186 ASP A O 1
ATOM 1372 N N . GLY A 1 187 ? 27 34.906 4.09 1 46 187 GLY A N 1
ATOM 1373 C CA . GLY A 1 187 ? 27.219 36.25 4.668 1 46 187 GLY A CA 1
ATOM 1374 C C . GLY A 1 187 ? 26.25 36.562 5.805 1 46 187 GLY A C 1
ATOM 1375 O O . GLY A 1 187 ? 26.188 37.688 6.266 1 46 187 GLY A O 1
ATOM 1376 N N . GLY A 1 188 ? 25.922 35.75 6.766 1 49.56 188 GLY A N 1
ATOM 1377 C CA . GLY A 1 188 ? 25.344 36.031 8.078 1 49.56 188 GLY A CA 1
ATOM 1378 C C . GLY A 1 188 ? 23.922 36.5 8.016 1 49.56 188 GLY A C 1
ATOM 1379 O O . GLY A 1 188 ? 23.312 36.562 6.941 1 49.56 188 GLY A O 1
ATOM 1380 N N . ILE A 1 189 ? 23.062 36.594 9.141 1 54.09 189 ILE A N 1
ATOM 1381 C CA . ILE A 1 189 ? 21.75 37.188 9.398 1 54.09 189 ILE A CA 1
ATOM 1382 C C . ILE A 1 189 ? 21.594 38.5 8.617 1 54.09 189 ILE A C 1
ATOM 1384 O O . ILE A 1 189 ? 20.469 38.969 8.422 1 54.09 189 ILE A O 1
ATOM 1388 N N . GLU A 1 190 ? 22.656 39.031 8.219 1 54.03 190 GLU A N 1
ATOM 1389 C CA . GLU A 1 190 ? 22.625 40.406 7.707 1 54.03 190 GLU A CA 1
ATOM 1390 C C . GLU A 1 190 ? 21.984 40.469 6.328 1 54.03 190 GLU A C 1
ATOM 1392 O O . GLU A 1 190 ? 21.438 41.5 5.934 1 54.03 190 GLU A O 1
ATOM 1397 N N . ASN A 1 191 ? 22.078 39.406 5.602 1 56.34 191 ASN A N 1
ATOM 1398 C CA . ASN A 1 191 ? 21.547 39.562 4.25 1 56.34 191 ASN A CA 1
ATOM 1399 C C . ASN A 1 191 ? 20.203 38.875 4.086 1 56.34 191 ASN A C 1
ATOM 1401 O O . ASN A 1 191 ? 19.938 38.25 3.049 1 56.34 191 ASN A O 1
ATOM 1405 N N . ILE A 1 192 ? 19.453 38.938 5.086 1 58.44 192 ILE A N 1
ATOM 1406 C CA . ILE A 1 192 ? 18.094 38.438 4.938 1 58.44 192 ILE A CA 1
ATOM 1407 C C . ILE A 1 192 ? 17.281 39.344 4.035 1 58.44 192 ILE A C 1
ATOM 1409 O O . ILE A 1 192 ? 17.141 40.562 4.324 1 58.44 192 ILE A O 1
ATOM 1413 N N . ASP A 1 193 ? 17.016 38.969 2.791 1 66 193 ASP A N 1
ATOM 1414 C CA . ASP A 1 193 ? 16.141 39.719 1.896 1 66 193 ASP A CA 1
ATOM 1415 C C . ASP A 1 193 ? 14.672 39.406 2.18 1 66 193 ASP A C 1
ATOM 1417 O O . ASP A 1 193 ? 14.141 38.406 1.693 1 66 193 ASP A O 1
ATOM 1421 N N . ILE A 1 194 ? 14.055 40.156 3.068 1 68.19 194 ILE A N 1
ATOM 1422 C CA . ILE A 1 194 ? 12.656 40.062 3.463 1 68.19 194 ILE A CA 1
ATOM 1423 C C . ILE A 1 194 ? 11.773 39.938 2.219 1 68.19 194 ILE A C 1
ATOM 1425 O O . ILE A 1 194 ? 10.781 39.219 2.217 1 68.19 194 ILE A O 1
ATOM 1429 N N . THR A 1 195 ? 12.195 40.594 1.232 1 74.5 195 THR A N 1
ATOM 1430 C CA . THR A 1 195 ? 11.43 40.594 -0.005 1 74.5 195 THR A CA 1
ATOM 1431 C C . THR A 1 195 ? 11.406 39.188 -0.609 1 74.5 195 THR A C 1
ATOM 1433 O O . THR A 1 195 ? 10.367 38.719 -1.082 1 74.5 195 THR A O 1
ATOM 1436 N N . GLU A 1 196 ? 12.477 38.562 -0.501 1 70.94 196 GLU A N 1
ATOM 1437 C CA . GLU A 1 196 ? 12.555 37.219 -1.043 1 70.94 196 GLU A CA 1
ATOM 1438 C C . GLU A 1 196 ? 11.703 36.25 -0.23 1 70.94 196 GLU A C 1
ATOM 1440 O O . GLU A 1 196 ? 11.078 35.344 -0.789 1 70.94 196 GLU A O 1
ATOM 1445 N N . ILE A 1 197 ? 11.633 36.531 0.965 1 68.5 197 ILE A N 1
ATOM 1446 C CA . ILE A 1 197 ? 10.844 35.688 1.859 1 68.5 197 ILE A CA 1
ATOM 1447 C C . ILE A 1 197 ? 9.359 35.875 1.58 1 68.5 197 ILE A C 1
ATOM 1449 O O . ILE A 1 197 ? 8.609 34.906 1.438 1 68.5 197 ILE A O 1
ATOM 1453 N N . VAL A 1 198 ? 9 37.031 1.509 1 72.44 198 VAL A N 1
ATOM 1454 C CA . VAL A 1 198 ? 7.602 37.344 1.273 1 72.44 198 VAL A CA 1
ATOM 1455 C C . VAL A 1 198 ? 7.16 36.812 -0.078 1 72.44 198 VAL A C 1
ATOM 1457 O O . VAL A 1 198 ? 6.059 36.25 -0.202 1 72.44 198 VAL A O 1
ATOM 1460 N N . VAL A 1 199 ? 7.965 36.844 -1.019 1 75.62 199 VAL A N 1
ATOM 1461 C CA . VAL A 1 199 ? 7.652 36.344 -2.357 1 75.62 199 VAL A CA 1
ATOM 1462 C C . VAL A 1 199 ? 7.496 34.844 -2.328 1 75.62 199 VAL A C 1
ATOM 1464 O O . VAL A 1 199 ? 6.582 34.281 -2.949 1 75.62 199 VAL A O 1
ATOM 1467 N N . THR A 1 200 ? 8.336 34.25 -1.594 1 70.56 200 THR A N 1
ATOM 1468 C CA . THR A 1 200 ? 8.266 32.781 -1.494 1 70.56 200 THR A CA 1
ATOM 1469 C C . THR A 1 200 ? 6.977 32.375 -0.812 1 70.56 200 THR A C 1
ATOM 1471 O O . THR A 1 200 ? 6.316 31.422 -1.26 1 70.56 200 THR A O 1
ATOM 1474 N N . ILE A 1 201 ? 6.633 33.031 0.187 1 70.88 201 ILE A N 1
ATOM 1475 C CA . ILE A 1 201 ? 5.402 32.75 0.912 1 70.88 201 ILE A CA 1
ATOM 1476 C C . ILE A 1 201 ? 4.199 32.938 -0.008 1 70.88 201 ILE A C 1
ATOM 1478 O O . ILE A 1 201 ? 3.32 32.062 -0.081 1 70.88 201 ILE A O 1
ATOM 1482 N N . LEU A 1 202 ? 4.195 33.969 -0.66 1 75.94 202 LEU A N 1
ATOM 1483 C CA . LEU A 1 202 ? 3.086 34.281 -1.553 1 75.94 202 LEU A CA 1
ATOM 1484 C C . LEU A 1 202 ? 3.014 33.281 -2.699 1 75.94 202 LEU A C 1
ATOM 1486 O O . LEU A 1 202 ? 1.922 32.906 -3.145 1 75.94 202 LEU A O 1
ATOM 1490 N N . GLN A 1 203 ? 4.129 32.875 -3.129 1 74.75 203 GLN A N 1
ATOM 1491 C CA . GLN A 1 203 ? 4.172 31.891 -4.203 1 74.75 203 GLN A CA 1
ATOM 1492 C C . GLN A 1 203 ? 3.594 30.562 -3.742 1 74.75 203 GLN A C 1
ATOM 1494 O O . GLN A 1 203 ? 2.812 29.938 -4.465 1 74.75 203 GLN A O 1
ATOM 1499 N N . VAL A 1 204 ? 3.93 30.172 -2.574 1 71.88 204 VAL A N 1
ATOM 1500 C CA . VAL A 1 204 ? 3.457 28.891 -2.055 1 71.88 204 VAL A CA 1
ATOM 1501 C C . VAL A 1 204 ? 1.955 28.953 -1.788 1 71.88 204 VAL A C 1
ATOM 1503 O O . VAL A 1 204 ? 1.212 28.031 -2.131 1 71.88 204 VAL A O 1
ATOM 1506 N N . LEU A 1 205 ? 1.556 30.047 -1.21 1 73.31 205 LEU A N 1
ATOM 1507 C CA . LEU A 1 205 ? 0.137 30.25 -0.94 1 73.31 205 LEU A CA 1
ATOM 1508 C C . LEU A 1 205 ? -0.659 30.312 -2.24 1 73.31 205 LEU A C 1
ATOM 1510 O O . LEU A 1 205 ? -1.772 29.781 -2.316 1 73.31 205 LEU A O 1
ATOM 1514 N N . GLY A 1 206 ? -0.124 30.984 -3.131 1 77.69 206 GLY A N 1
ATOM 1515 C CA . GLY A 1 206 ? -0.769 31.078 -4.43 1 77.69 206 GLY A CA 1
ATOM 1516 C C . GLY A 1 206 ? -0.909 29.734 -5.121 1 77.69 206 GLY A C 1
ATOM 1517 O O . GLY A 1 206 ? -1.971 29.406 -5.66 1 77.69 206 GLY A O 1
ATOM 1518 N N . PHE A 1 207 ? 0.097 29 -5.082 1 76.31 207 PHE A N 1
ATOM 1519 C CA . PHE A 1 207 ? 0.064 27.672 -5.695 1 76.31 207 PHE A CA 1
ATOM 1520 C C . PHE A 1 207 ? -0.955 26.781 -4.996 1 76.31 207 PHE A C 1
ATOM 1522 O O . PHE A 1 207 ? -1.659 26 -5.648 1 76.31 207 PHE A O 1
ATOM 1529 N N . PHE A 1 208 ? -0.972 26.844 -3.713 1 75.56 208 PHE A N 1
ATOM 1530 C CA . PHE A 1 208 ? -1.944 26.062 -2.957 1 75.56 208 PHE A CA 1
ATOM 1531 C C . PHE A 1 208 ? -3.367 26.469 -3.332 1 75.56 208 PHE A C 1
ATOM 1533 O O . PHE A 1 208 ? -4.23 25.594 -3.51 1 75.56 208 PHE A O 1
ATOM 1540 N N . ALA A 1 209 ? -3.518 27.719 -3.393 1 81.38 209 ALA A N 1
ATOM 1541 C CA . ALA A 1 209 ? -4.844 28.203 -3.752 1 81.38 209 ALA A CA 1
ATOM 1542 C C . ALA A 1 209 ? -5.254 27.719 -5.141 1 81.38 209 ALA A C 1
ATOM 1544 O O . ALA A 1 209 ? -6.391 27.297 -5.34 1 81.38 209 ALA A O 1
ATOM 1545 N N . ILE A 1 210 ? -4.387 27.75 -6 1 87 210 ILE A N 1
ATOM 1546 C CA . ILE A 1 210 ? -4.656 27.312 -7.359 1 87 210 ILE A CA 1
ATOM 1547 C C . ILE A 1 210 ? -4.961 25.812 -7.359 1 87 210 ILE A C 1
ATOM 1549 O O . ILE A 1 210 ? -5.891 25.359 -8.031 1 87 210 ILE A O 1
ATOM 1553 N N . MET A 1 211 ? -4.199 25.109 -6.637 1 83.31 211 MET A N 1
ATOM 1554 C CA . MET A 1 211 ? -4.398 23.656 -6.551 1 83.31 211 MET A CA 1
ATOM 1555 C C . MET A 1 211 ? -5.773 23.328 -5.98 1 83.31 211 MET A C 1
ATOM 1557 O O . MET A 1 211 ? -6.453 22.422 -6.461 1 83.31 211 MET A O 1
ATOM 1561 N N . LEU A 1 212 ? -6.117 24.062 -5 1 83.81 212 LEU A N 1
ATOM 1562 C CA . LEU A 1 212 ? -7.422 23.859 -4.383 1 83.81 212 LEU A CA 1
ATOM 1563 C C . LEU A 1 212 ? -8.547 24.156 -5.367 1 83.81 212 LEU A C 1
ATOM 1565 O O . LEU A 1 212 ? -9.508 23.391 -5.465 1 83.81 212 LEU A O 1
ATOM 1569 N N . ILE A 1 213 ? -8.391 25.203 -6.027 1 88.44 213 ILE A N 1
ATOM 1570 C CA . ILE A 1 213 ? -9.406 25.625 -6.992 1 88.44 213 ILE A CA 1
ATOM 1571 C C . ILE A 1 213 ? -9.492 24.594 -8.117 1 88.44 213 ILE A C 1
ATOM 1573 O O . ILE A 1 213 ? -10.586 24.156 -8.484 1 88.44 213 ILE A O 1
ATOM 1577 N N . VAL A 1 214 ? -8.398 24.219 -8.562 1 89.19 214 VAL A N 1
ATOM 1578 C CA . VAL A 1 214 ? -8.375 23.219 -9.633 1 89.19 214 VAL A CA 1
ATOM 1579 C C . VAL A 1 214 ? -8.992 21.922 -9.148 1 89.19 214 VAL A C 1
ATOM 1581 O O . VAL A 1 214 ? -9.766 21.281 -9.875 1 89.19 214 VAL A O 1
ATOM 1584 N N . ALA A 1 215 ? -8.641 21.547 -8.008 1 89.62 215 ALA A N 1
ATOM 1585 C CA . ALA A 1 215 ? -9.18 20.297 -7.453 1 89.62 215 ALA A CA 1
ATOM 1586 C C . ALA A 1 215 ? -10.703 20.359 -7.336 1 89.62 215 ALA A C 1
ATOM 1588 O O . ALA A 1 215 ? -11.406 19.453 -7.766 1 89.62 215 ALA A O 1
ATOM 1589 N N . VAL A 1 216 ? -11.211 21.453 -6.863 1 89.5 216 VAL A N 1
ATOM 1590 C CA . VAL A 1 216 ? -12.633 21.578 -6.582 1 89.5 216 VAL A CA 1
ATOM 1591 C C . VAL A 1 216 ? -13.414 21.688 -7.891 1 89.5 216 VAL A C 1
ATOM 1593 O O . VAL A 1 216 ? -14.555 21.234 -7.984 1 89.5 216 VAL A O 1
ATOM 1596 N N . VAL A 1 217 ? -12.758 22.188 -8.891 1 91.19 217 VAL A N 1
ATOM 1597 C CA . VAL A 1 217 ? -13.445 22.406 -10.156 1 91.19 217 VAL A CA 1
ATOM 1598 C C . VAL A 1 217 ? -13.273 21.172 -11.055 1 91.19 217 VAL A C 1
ATOM 1600 O O . VAL A 1 217 ? -14.234 20.734 -11.703 1 91.19 217 VAL A O 1
ATOM 1603 N N . VAL A 1 218 ? -12.156 20.625 -11.109 1 93.06 218 VAL A N 1
ATOM 1604 C CA . VAL A 1 218 ? -11.797 19.625 -12.117 1 93.06 218 VAL A CA 1
ATOM 1605 C C . VAL A 1 218 ? -12.148 18.219 -11.617 1 93.06 218 VAL A C 1
ATOM 1607 O O . VAL A 1 218 ? -12.68 17.406 -12.359 1 93.06 218 VAL A O 1
ATOM 1610 N N . ILE A 1 219 ? -11.914 17.891 -10.406 1 93.06 219 ILE A N 1
ATOM 1611 C CA . ILE A 1 219 ? -11.992 16.547 -9.867 1 93.06 219 ILE A CA 1
ATOM 1612 C C . ILE A 1 219 ? -13.438 16.031 -9.961 1 93.06 219 ILE A C 1
ATOM 1614 O O . ILE A 1 219 ? -13.68 14.914 -10.406 1 93.06 219 ILE A O 1
ATOM 1618 N N . PRO A 1 220 ? -14.414 16.875 -9.586 1 92 220 PRO A N 1
ATOM 1619 C CA . PRO A 1 220 ? -15.797 16.406 -9.672 1 92 220 PRO A CA 1
ATOM 1620 C C . PRO A 1 220 ? -16.234 16.141 -11.109 1 92 220 PRO A C 1
ATOM 1622 O O . PRO A 1 220 ? -17.141 15.328 -11.344 1 92 220 PRO A O 1
ATOM 1625 N N . LYS A 1 221 ? -15.617 16.766 -12.023 1 92.69 221 LYS A N 1
ATOM 1626 C CA . LYS A 1 221 ? -15.961 16.578 -13.43 1 92.69 221 LYS A CA 1
ATOM 1627 C C . LYS A 1 221 ? -15.328 15.312 -13.984 1 92.69 221 LYS A C 1
ATOM 1629 O O . LYS A 1 221 ? -15.867 14.695 -14.906 1 92.69 221 LYS A O 1
ATOM 1634 N N . ILE A 1 222 ? -14.258 14.922 -13.453 1 91.88 222 ILE A N 1
ATOM 1635 C CA . ILE A 1 222 ? -13.516 13.773 -13.961 1 91.88 222 ILE A CA 1
ATOM 1636 C C . ILE A 1 222 ? -14.008 12.492 -13.281 1 91.88 222 ILE A C 1
ATOM 1638 O O . ILE A 1 222 ? -14.117 11.445 -13.922 1 91.88 222 ILE A O 1
ATOM 1642 N N . ILE A 1 223 ? -14.297 12.602 -12.07 1 94.31 223 ILE A N 1
ATOM 1643 C CA . ILE A 1 223 ? -14.688 11.422 -11.305 1 94.31 223 ILE A CA 1
ATOM 1644 C C . ILE A 1 223 ? -16.203 11.375 -11.172 1 94.31 223 ILE A C 1
ATOM 1646 O O . ILE A 1 223 ? -16.766 11.891 -10.195 1 94.31 223 ILE A O 1
ATOM 1650 N N . THR A 1 224 ? -16.781 10.797 -12.125 1 91.94 224 THR A N 1
ATOM 1651 C CA . THR A 1 224 ? -18.234 10.664 -12.156 1 91.94 224 THR A CA 1
ATOM 1652 C C . THR A 1 224 ? -18.625 9.242 -12.562 1 91.94 224 THR A C 1
ATOM 1654 O O . THR A 1 224 ? -17.938 8.602 -13.359 1 91.94 224 THR A O 1
ATOM 1657 N N . PRO A 1 225 ? -19.672 8.773 -12.016 1 88.75 225 PRO A N 1
ATOM 1658 C CA . PRO A 1 225 ? -20.125 7.422 -12.359 1 88.75 225 PRO A CA 1
ATOM 1659 C C . PRO A 1 225 ? -20.438 7.266 -13.844 1 88.75 225 PRO A C 1
ATOM 1661 O O . PRO A 1 225 ? -20.406 6.152 -14.375 1 88.75 225 PRO A O 1
ATOM 1664 N N . ARG A 1 226 ? -20.766 8.312 -14.477 1 88.94 226 ARG A N 1
ATOM 1665 C CA . ARG A 1 226 ? -21.125 8.258 -15.891 1 88.94 226 ARG A CA 1
ATOM 1666 C C . ARG A 1 226 ? -19.906 7.93 -16.75 1 88.94 226 ARG A C 1
ATOM 1668 O O . ARG A 1 226 ? -20.016 7.219 -17.75 1 88.94 226 ARG A O 1
ATOM 1675 N N . LEU A 1 227 ? -18.797 8.406 -16.359 1 89.19 227 LEU A N 1
ATOM 1676 C CA . LEU A 1 227 ? -17.578 8.234 -17.141 1 89.19 227 LEU A CA 1
ATOM 1677 C C . LEU A 1 227 ? -16.891 6.91 -16.828 1 89.19 227 LEU A C 1
ATOM 1679 O O . LEU A 1 227 ? -16.203 6.344 -17.672 1 89.19 227 LEU A O 1
ATOM 1683 N N . TRP A 1 228 ? -17.125 6.445 -15.602 1 91.62 228 TRP A N 1
ATOM 1684 C CA . TRP A 1 228 ? -16.406 5.262 -15.125 1 91.62 228 TRP A CA 1
ATOM 1685 C C . TRP A 1 228 ? -17.375 4.152 -14.75 1 91.62 228 TRP A C 1
ATOM 1687 O O . TRP A 1 228 ? -17.969 4.184 -13.664 1 91.62 228 TRP A O 1
ATOM 1697 N N . LYS A 1 229 ? -17.375 3.154 -15.508 1 88.56 229 LYS A N 1
ATOM 1698 C CA . LYS A 1 229 ? -18.375 2.105 -15.336 1 88.56 229 LYS A CA 1
ATOM 1699 C C . LYS A 1 229 ? -17.734 0.806 -14.852 1 88.56 229 LYS A C 1
ATOM 1701 O O . LYS A 1 229 ? -18.391 -0.02 -14.219 1 88.56 229 LYS A O 1
ATOM 1706 N N . ALA A 1 230 ? -16.5 0.684 -15.156 1 87 230 ALA A N 1
ATOM 1707 C CA . ALA A 1 230 ? -15.82 -0.547 -14.758 1 87 230 ALA A CA 1
ATOM 1708 C C . ALA A 1 230 ? -15.742 -0.659 -13.234 1 87 230 ALA A C 1
ATOM 1710 O O . ALA A 1 230 ? -15.68 0.354 -12.531 1 87 230 ALA A O 1
ATOM 1711 N N . LYS A 1 231 ? -15.766 -1.889 -12.766 1 86.19 231 LYS A N 1
ATOM 1712 C CA . LYS A 1 231 ? -15.688 -2.139 -11.328 1 86.19 231 LYS A CA 1
ATOM 1713 C C . LYS A 1 231 ? -14.422 -1.526 -10.734 1 86.19 231 LYS A C 1
ATOM 1715 O O . LYS A 1 231 ? -13.32 -1.766 -11.227 1 86.19 231 LYS A O 1
ATOM 1720 N N . GLY A 1 232 ? -14.602 -0.682 -9.734 1 92.44 232 GLY A N 1
ATOM 1721 C CA . GLY A 1 232 ? -13.469 -0.144 -9 1 92.44 232 GLY A CA 1
ATOM 1722 C C . GLY A 1 232 ? -12.844 1.066 -9.672 1 92.44 232 GLY A C 1
ATOM 1723 O O . GLY A 1 232 ? -11.844 1.602 -9.188 1 92.44 232 GLY A O 1
ATOM 1724 N N . SER A 1 233 ? -13.438 1.512 -10.797 1 94 233 SER A N 1
ATOM 1725 C CA . SER A 1 233 ? -12.828 2.604 -11.547 1 94 233 SER A CA 1
ATOM 1726 C C . SER A 1 233 ? -12.922 3.92 -10.789 1 94 233 SER A C 1
ATOM 1728 O O . SER A 1 233 ? -11.961 4.695 -10.758 1 94 233 SER A O 1
ATOM 1730 N N . VAL A 1 234 ? -14.086 4.168 -10.188 1 95.31 234 VAL A N 1
ATOM 1731 C CA . VAL A 1 234 ? -14.242 5.398 -9.414 1 95.31 234 VAL A CA 1
ATOM 1732 C C . VAL A 1 234 ? -13.219 5.43 -8.281 1 95.31 234 VAL A C 1
ATOM 1734 O O . VAL A 1 234 ? -12.531 6.438 -8.078 1 95.31 234 VAL A O 1
ATOM 1737 N N . GLU A 1 235 ? -13.086 4.305 -7.566 1 96.31 235 GLU A N 1
ATOM 1738 C CA . GLU A 1 235 ? -12.133 4.172 -6.469 1 96.31 235 GLU A CA 1
ATOM 1739 C C . GLU A 1 235 ? -10.695 4.309 -6.965 1 96.31 235 GLU A C 1
ATOM 1741 O O . GLU A 1 235 ? -9.875 4.984 -6.34 1 96.31 235 GLU A O 1
ATOM 1746 N N . GLY A 1 236 ? -10.438 3.691 -8.086 1 96.38 236 GLY A N 1
ATOM 1747 C CA . GLY A 1 236 ? -9.094 3.746 -8.656 1 96.38 236 GLY A CA 1
ATOM 1748 C C . GLY A 1 236 ? -8.695 5.137 -9.109 1 96.38 236 GLY A C 1
ATOM 1749 O O . GLY A 1 236 ? -7.582 5.586 -8.844 1 96.38 236 GLY A O 1
ATOM 1750 N N . ILE A 1 237 ? -9.578 5.82 -9.75 1 96.06 237 ILE A N 1
ATOM 1751 C CA . ILE A 1 237 ? -9.297 7.156 -10.258 1 96.06 237 ILE A CA 1
ATOM 1752 C C . ILE A 1 237 ? -9.18 8.141 -9.094 1 96.06 237 ILE A C 1
ATOM 1754 O O . ILE A 1 237 ? -8.367 9.07 -9.133 1 96.06 237 ILE A O 1
ATOM 1758 N N . ALA A 1 238 ? -10.039 7.949 -8.133 1 96.75 238 ALA A N 1
ATOM 1759 C CA . ALA A 1 238 ? -9.906 8.766 -6.926 1 96.75 238 ALA A CA 1
ATOM 1760 C C . ALA A 1 238 ? -8.523 8.594 -6.297 1 96.75 238 ALA A C 1
ATOM 1762 O O . ALA A 1 238 ? -7.883 9.57 -5.922 1 96.75 238 ALA A O 1
ATOM 1763 N N . THR A 1 239 ? -8.078 7.367 -6.203 1 97.31 239 THR A N 1
ATOM 1764 C CA . THR A 1 239 ? -6.777 7.062 -5.621 1 97.31 239 THR A CA 1
ATOM 1765 C C . THR A 1 239 ? -5.652 7.676 -6.449 1 97.31 239 THR A C 1
ATOM 1767 O O . THR A 1 239 ? -4.738 8.297 -5.902 1 97.31 239 THR A O 1
ATOM 1770 N N . ALA A 1 240 ? -5.754 7.512 -7.711 1 96.81 240 ALA A N 1
ATOM 1771 C CA . ALA A 1 240 ? -4.773 8.117 -8.609 1 96.81 240 ALA A CA 1
ATOM 1772 C C . ALA A 1 240 ? -4.742 9.641 -8.438 1 96.81 240 ALA A C 1
ATOM 1774 O O . ALA A 1 240 ? -3.674 10.25 -8.469 1 96.81 240 ALA A O 1
ATOM 1775 N N . SER A 1 241 ? -5.859 10.211 -8.258 1 95.69 241 SER A N 1
ATOM 1776 C CA . SER A 1 241 ? -5.984 11.664 -8.172 1 95.69 241 SER A CA 1
ATOM 1777 C C . SER A 1 241 ? -5.363 12.195 -6.887 1 95.69 241 SER A C 1
ATOM 1779 O O . SER A 1 241 ? -4.652 13.203 -6.906 1 95.69 241 SER A O 1
ATOM 1781 N N . PHE A 1 242 ? -5.668 11.508 -5.73 1 95.44 242 PHE A N 1
ATOM 1782 C CA . PHE A 1 242 ? -5.137 12.094 -4.508 1 95.44 242 PHE A CA 1
ATOM 1783 C C . PHE A 1 242 ? -3.643 11.812 -4.379 1 95.44 242 PHE A C 1
ATOM 1785 O O . PHE A 1 242 ? -2.902 12.617 -3.807 1 95.44 242 PHE A O 1
ATOM 1792 N N . PHE A 1 243 ? -3.084 10.758 -4.945 1 95.81 243 PHE A N 1
ATOM 1793 C CA . PHE A 1 243 ? -1.639 10.57 -4.992 1 95.81 243 PHE A CA 1
ATOM 1794 C C . PHE A 1 243 ? -1 11.531 -5.988 1 95.81 243 PHE A C 1
ATOM 1796 O O . PHE A 1 243 ? 0.098 12.039 -5.754 1 95.81 243 PHE A O 1
ATOM 1803 N N . GLY A 1 244 ? -1.652 11.742 -7.133 1 94.06 244 GLY A N 1
ATOM 1804 C CA . GLY A 1 244 ? -1.173 12.727 -8.094 1 94.06 244 GLY A CA 1
ATOM 1805 C C . GLY A 1 244 ? -1.103 14.125 -7.523 1 94.06 244 GLY A C 1
ATOM 1806 O O . GLY A 1 244 ? -0.11 14.836 -7.715 1 94.06 244 GLY A O 1
ATOM 1807 N N . ALA A 1 245 ? -2.158 14.492 -6.863 1 93.38 245 ALA A N 1
ATOM 1808 C CA . ALA A 1 245 ? -2.191 15.805 -6.234 1 93.38 245 ALA A CA 1
ATOM 1809 C C . ALA A 1 245 ? -1.132 15.922 -5.141 1 93.38 245 ALA A C 1
ATOM 1811 O O . ALA A 1 245 ? -0.528 16.984 -4.965 1 93.38 245 ALA A O 1
ATOM 1812 N N . ALA A 1 246 ? -0.997 14.859 -4.383 1 93 246 ALA A N 1
ATOM 1813 C CA . ALA A 1 246 ? 0.048 14.828 -3.363 1 93 246 ALA A CA 1
ATOM 1814 C C . ALA A 1 246 ? 1.429 15.016 -3.986 1 93 246 ALA A C 1
ATOM 1816 O O . ALA A 1 246 ? 2.264 15.75 -3.451 1 93 246 ALA A O 1
ATOM 1817 N N . ALA A 1 247 ? 1.669 14.383 -5.09 1 92 247 ALA A N 1
ATOM 1818 C CA . ALA A 1 247 ? 2.943 14.5 -5.789 1 92 247 ALA A CA 1
ATOM 1819 C C . ALA A 1 247 ? 3.16 15.922 -6.297 1 92 247 ALA A C 1
ATOM 1821 O O . ALA A 1 247 ? 4.266 16.453 -6.211 1 92 247 ALA A O 1
ATOM 1822 N N . LEU A 1 248 ? 2.168 16.453 -6.84 1 89.19 248 LEU A N 1
ATOM 1823 C CA . LEU A 1 248 ? 2.246 17.828 -7.34 1 89.19 248 LEU A CA 1
ATOM 1824 C C . LEU A 1 248 ? 2.566 18.797 -6.207 1 89.19 248 LEU A C 1
ATOM 1826 O O . LEU A 1 248 ? 3.408 19.688 -6.367 1 89.19 248 LEU A O 1
ATOM 1830 N N . ALA A 1 249 ? 1.838 18.656 -5.109 1 86.44 249 ALA A N 1
ATOM 1831 C CA . ALA A 1 249 ? 2.092 19.5 -3.947 1 86.44 249 ALA A CA 1
ATOM 1832 C C . ALA A 1 249 ? 3.533 19.359 -3.471 1 86.44 249 ALA A C 1
ATOM 1834 O O . ALA A 1 249 ? 4.215 20.359 -3.227 1 86.44 249 ALA A O 1
ATOM 1835 N N . GLY A 1 250 ? 4 18.141 -3.334 1 84.12 250 GLY A N 1
ATOM 1836 C CA . GLY A 1 250 ? 5.367 17.891 -2.908 1 84.12 250 GLY A CA 1
ATOM 1837 C C . GLY A 1 250 ? 6.398 18.453 -3.869 1 84.12 250 GLY A C 1
ATOM 1838 O O . GLY A 1 250 ? 7.453 18.938 -3.445 1 84.12 250 GLY A O 1
ATOM 1839 N N . SER A 1 251 ? 6.109 18.359 -5.117 1 82.75 251 SER A N 1
ATOM 1840 C CA . SER A 1 251 ? 7.051 18.812 -6.137 1 82.75 251 SER A CA 1
ATOM 1841 C C . SER A 1 251 ? 7.23 20.328 -6.098 1 82.75 251 SER A C 1
ATOM 1843 O O . SER A 1 251 ? 8.266 20.844 -6.52 1 82.75 251 SER A O 1
ATOM 1845 N N . ILE A 1 252 ? 6.27 21.016 -5.555 1 76.81 252 ILE A N 1
ATOM 1846 C CA . ILE A 1 252 ? 6.371 22.469 -5.516 1 76.81 252 ILE A CA 1
ATOM 1847 C C . ILE A 1 252 ? 6.77 22.922 -4.113 1 76.81 252 ILE A C 1
ATOM 1849 O O . ILE A 1 252 ? 6.668 24.094 -3.783 1 76.81 252 ILE A O 1
ATOM 1853 N N . GLY A 1 253 ? 7.039 21.922 -3.283 1 71.81 253 GLY A N 1
ATOM 1854 C CA . GLY A 1 253 ? 7.613 22.25 -1.988 1 71.81 253 GLY A CA 1
ATOM 1855 C C . GLY A 1 253 ? 6.602 22.203 -0.859 1 71.81 253 GLY A C 1
ATOM 1856 O O . GLY A 1 253 ? 6.953 22.391 0.308 1 71.81 253 GLY A O 1
ATOM 1857 N N . LEU A 1 254 ? 5.387 21.906 -1.188 1 75.75 254 LEU A N 1
ATOM 1858 C CA . LEU A 1 254 ? 4.371 21.75 -0.154 1 75.75 254 LEU A CA 1
ATOM 1859 C C . LEU A 1 254 ? 4.379 20.344 0.408 1 75.75 254 LEU A C 1
ATOM 1861 O O . LEU A 1 254 ? 5.02 19.453 -0.153 1 75.75 254 LEU A O 1
ATOM 1865 N N . SER A 1 255 ? 3.693 20.219 1.537 1 78 255 SER A N 1
ATOM 1866 C CA . SER A 1 255 ? 3.467 18.875 2.045 1 78 255 SER A CA 1
ATOM 1867 C C . SER A 1 255 ? 2.561 18.078 1.113 1 78 255 SER A C 1
ATOM 1869 O O . SER A 1 255 ? 1.517 18.578 0.681 1 78 255 SER A O 1
ATOM 1871 N N . PRO A 1 256 ? 2.977 16.922 0.742 1 84.88 256 PRO A N 1
ATOM 1872 C CA . PRO A 1 256 ? 2.125 16.094 -0.104 1 84.88 256 PRO A CA 1
ATOM 1873 C C . PRO A 1 256 ? 0.728 15.891 0.478 1 84.88 256 PRO A C 1
ATOM 1875 O O . PRO A 1 256 ? -0.241 15.734 -0.27 1 84.88 256 PRO A O 1
ATOM 1878 N N . ILE A 1 257 ? 0.631 15.938 1.73 1 79.62 257 ILE A N 1
ATOM 1879 C CA . ILE A 1 257 ? -0.619 15.633 2.42 1 79.62 257 ILE A CA 1
ATOM 1880 C C . ILE A 1 257 ? -1.661 16.703 2.086 1 79.62 257 ILE A C 1
ATOM 1882 O O . ILE A 1 257 ? -2.855 16.406 2.008 1 79.62 257 ILE A O 1
ATOM 1886 N N . VAL A 1 258 ? -1.238 17.891 1.793 1 80.81 258 VAL A N 1
ATOM 1887 C CA . VAL A 1 258 ? -2.154 18.984 1.484 1 80.81 258 VAL A CA 1
ATOM 1888 C C . VAL A 1 258 ? -2.854 18.719 0.154 1 80.81 258 VAL A C 1
ATOM 1890 O O . VAL A 1 258 ? -4.031 19.031 -0.011 1 80.81 258 VAL A O 1
ATOM 1893 N N . GLY A 1 259 ? -2.104 18.188 -0.765 1 86.94 259 GLY A N 1
ATOM 1894 C CA . GLY A 1 259 ? -2.707 17.828 -2.037 1 86.94 259 GLY A CA 1
ATOM 1895 C C . GLY A 1 259 ? -3.799 16.781 -1.899 1 86.94 259 GLY A C 1
ATOM 1896 O O . GLY A 1 259 ? -4.855 16.891 -2.523 1 86.94 259 GLY A O 1
ATOM 1897 N N . ALA A 1 260 ? -3.547 15.766 -1.12 1 91.56 260 ALA A N 1
ATOM 1898 C CA . ALA A 1 260 ? -4.527 14.711 -0.885 1 91.56 260 ALA A CA 1
ATOM 1899 C C . ALA A 1 260 ? -5.781 15.273 -0.209 1 91.56 260 ALA A C 1
ATOM 1901 O O . ALA A 1 260 ? -6.898 14.883 -0.549 1 91.56 260 ALA A O 1
ATOM 1902 N N . PHE A 1 261 ? -5.598 16.156 0.728 1 86.44 261 PHE A N 1
ATOM 1903 C CA . PHE A 1 261 ? -6.707 16.797 1.427 1 86.44 261 PHE A CA 1
ATOM 1904 C C . PHE A 1 261 ? -7.598 17.547 0.448 1 86.44 261 PHE A C 1
ATOM 1906 O O . PHE A 1 261 ? -8.82 17.469 0.532 1 86.44 261 PHE A O 1
ATOM 1913 N N . ALA A 1 262 ? -6.965 18.25 -0.467 1 89.88 262 ALA A N 1
ATOM 1914 C CA . ALA A 1 262 ? -7.699 19.047 -1.453 1 89.88 262 ALA A CA 1
ATOM 1915 C C . ALA A 1 262 ? -8.609 18.156 -2.297 1 89.88 262 ALA A C 1
ATOM 1917 O O . ALA A 1 262 ? -9.758 18.5 -2.561 1 89.88 262 ALA A O 1
ATOM 1918 N N . VAL A 1 263 ? -8.086 17.047 -2.734 1 94.19 263 VAL A N 1
ATOM 1919 C CA . VAL A 1 263 ? -8.867 16.125 -3.553 1 94.19 263 VAL A CA 1
ATOM 1920 C C . VAL A 1 263 ? -10.016 15.539 -2.727 1 94.19 263 VAL A C 1
ATOM 1922 O O . VAL A 1 263 ? -11.133 15.406 -3.219 1 94.19 263 VAL A O 1
ATOM 1925 N N . GLY A 1 264 ? -9.719 15.156 -1.479 1 93.56 264 GLY A N 1
ATOM 1926 C CA . GLY A 1 264 ? -10.773 14.695 -0.591 1 93.56 264 GLY A CA 1
ATOM 1927 C C . GLY A 1 264 ? -11.898 15.703 -0.43 1 93.56 264 GLY A C 1
ATOM 1928 O O . GLY A 1 264 ? -13.07 15.352 -0.57 1 93.56 264 GLY A O 1
ATOM 1929 N N . MET A 1 265 ? -11.508 16.875 -0.201 1 90.38 265 MET A N 1
ATOM 1930 C CA . MET A 1 265 ? -12.484 17.953 -0.041 1 90.38 265 MET A CA 1
ATOM 1931 C C . MET A 1 265 ? -13.32 18.125 -1.306 1 90.38 265 MET A C 1
ATOM 1933 O O . MET A 1 265 ? -14.531 18.328 -1.232 1 90.38 265 MET A O 1
ATOM 1937 N N . ALA A 1 266 ? -12.68 18.062 -2.432 1 94.38 266 ALA A N 1
ATOM 1938 C CA . ALA A 1 266 ? -13.359 18.219 -3.719 1 94.38 266 ALA A CA 1
ATOM 1939 C C . ALA A 1 266 ? -14.406 17.125 -3.92 1 94.38 266 ALA A C 1
ATOM 1941 O O . ALA A 1 266 ? -15.445 17.375 -4.535 1 94.38 266 ALA A O 1
ATOM 1942 N N . LEU A 1 267 ? -14.18 15.984 -3.441 1 95.94 267 LEU A N 1
ATOM 1943 C CA . LEU A 1 267 ? -15.07 14.844 -3.668 1 95.94 267 LEU A CA 1
ATOM 1944 C C . LEU A 1 267 ? -16.172 14.797 -2.621 1 95.94 267 LEU A C 1
ATOM 1946 O O . LEU A 1 267 ? -17.156 14.062 -2.775 1 95.94 267 LEU A O 1
ATOM 1950 N N . SER A 1 268 ? -16.094 15.586 -1.578 1 93 268 SER A N 1
ATOM 1951 C CA . SER A 1 268 ? -17 15.547 -0.44 1 93 268 SER A CA 1
ATOM 1952 C C . SER A 1 268 ? -18.422 15.961 -0.849 1 93 268 SER A C 1
ATOM 1954 O O . SER A 1 268 ? -19.391 15.656 -0.147 1 93 268 SER A O 1
ATOM 1956 N N . THR A 1 269 ? -18.562 16.625 -1.989 1 90.44 269 THR A N 1
ATOM 1957 C CA . THR A 1 269 ? -19.859 17.109 -2.398 1 90.44 269 THR A CA 1
ATOM 1958 C C . THR A 1 269 ? -20.312 16.438 -3.691 1 90.44 269 THR A C 1
ATOM 1960 O O . THR A 1 269 ? -21.25 16.906 -4.348 1 90.44 269 THR A O 1
ATOM 1963 N N . THR A 1 270 ? -19.688 15.406 -4.098 1 93.75 270 THR A N 1
ATOM 1964 C CA . THR A 1 270 ? -20 14.758 -5.363 1 93.75 270 THR A CA 1
ATOM 1965 C C . THR A 1 270 ? -20.891 13.539 -5.141 1 93.75 270 THR A C 1
ATOM 1967 O O . THR A 1 270 ? -21.094 13.109 -4.004 1 93.75 270 THR A O 1
ATOM 1970 N N . LYS A 1 271 ? -21.406 13.008 -6.199 1 92.94 271 LYS A N 1
ATOM 1971 C CA . LYS A 1 271 ? -22.281 11.836 -6.164 1 92.94 271 LYS A CA 1
ATOM 1972 C C . LYS A 1 271 ? -21.5 10.578 -5.789 1 92.94 271 LYS A C 1
ATOM 1974 O O . LYS A 1 271 ? -22.078 9.586 -5.344 1 92.94 271 LYS A O 1
ATOM 1979 N N . VAL A 1 272 ? -20.219 10.656 -5.953 1 94.5 272 VAL A N 1
ATOM 1980 C CA . VAL A 1 272 ? -19.422 9.461 -5.719 1 94.5 272 VAL A CA 1
ATOM 1981 C C . VAL A 1 27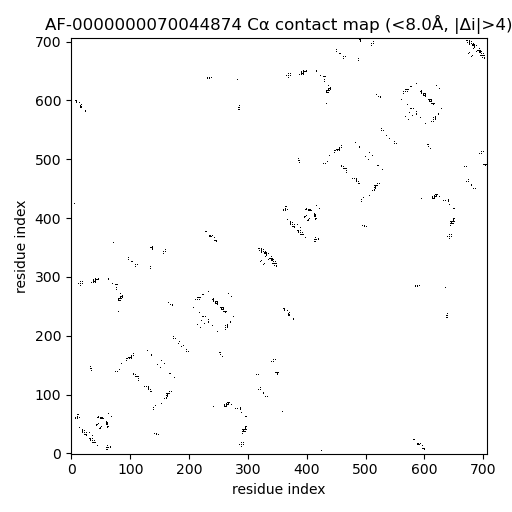2 ? -18.922 9.445 -4.27 1 94.5 272 VAL A C 1
ATOM 1983 O O . VAL A 1 272 ? -18.203 8.531 -3.865 1 94.5 272 VAL A O 1
ATOM 1986 N N . PHE A 1 273 ? -19.312 10.383 -3.451 1 94.81 273 PHE A N 1
ATOM 1987 C CA . PHE A 1 273 ? -18.844 10.562 -2.086 1 94.81 273 PHE A CA 1
ATOM 1988 C C . PHE A 1 273 ? -18.984 9.273 -1.285 1 94.81 273 PHE A C 1
ATOM 1990 O O . PHE A 1 273 ? -18 8.773 -0.721 1 94.81 273 PHE A O 1
ATOM 1997 N N . GLU A 1 274 ? -20.156 8.719 -1.271 1 94.75 274 GLU A N 1
ATOM 1998 C CA . GLU A 1 274 ? -20.422 7.547 -0.449 1 94.75 274 GLU A CA 1
ATOM 1999 C C . GLU A 1 274 ? -19.547 6.367 -0.868 1 94.75 274 GLU A C 1
ATOM 2001 O O . GLU A 1 274 ? -19.016 5.645 -0.018 1 94.75 274 GLU A O 1
ATOM 2006 N N . LYS A 1 275 ? -19.453 6.211 -2.141 1 95.06 275 LYS A N 1
ATOM 2007 C CA . LYS A 1 275 ? -18.656 5.121 -2.682 1 95.06 275 LYS A CA 1
ATOM 2008 C C . LYS A 1 275 ? -17.172 5.289 -2.309 1 95.06 275 LYS A C 1
ATOM 2010 O O . LYS A 1 275 ? -16.531 4.328 -1.886 1 95.06 275 LYS A O 1
ATOM 2015 N N . VAL A 1 276 ? -16.688 6.445 -2.43 1 96.44 276 VAL A N 1
ATOM 2016 C CA . VAL A 1 276 ? -15.281 6.75 -2.148 1 96.44 276 VAL A CA 1
ATOM 2017 C C . VAL A 1 276 ? -15.031 6.688 -0.643 1 96.44 276 VAL A C 1
ATOM 2019 O O . VAL A 1 276 ? -13.992 6.188 -0.199 1 96.44 276 VAL A O 1
ATOM 2022 N N . GLU A 1 277 ? -15.945 7.191 0.107 1 94.81 277 GLU A N 1
ATOM 2023 C CA . GLU A 1 277 ? -15.82 7.168 1.562 1 94.81 277 GLU A CA 1
ATOM 2024 C C . GLU A 1 277 ? -15.766 5.734 2.088 1 94.81 277 GLU A C 1
ATOM 2026 O O . GLU A 1 277 ? -14.938 5.414 2.943 1 94.81 277 GLU A O 1
ATOM 2031 N N . ASN A 1 278 ? -16.641 4.902 1.605 1 94.81 278 ASN A N 1
ATOM 2032 C CA . ASN A 1 278 ? -16.641 3.5 2.006 1 94.81 278 ASN A CA 1
ATOM 2033 C C . ASN A 1 278 ? -15.352 2.797 1.621 1 94.81 278 ASN A C 1
ATOM 2035 O O . ASN A 1 278 ? -14.82 1.999 2.396 1 94.81 278 ASN A O 1
ATOM 2039 N N . TYR A 1 279 ? -14.906 3.096 0.513 1 95.94 279 TYR A N 1
ATOM 2040 C CA . TYR A 1 279 ? -13.672 2.518 -0.015 1 95.94 279 TYR A CA 1
ATOM 2041 C C . TYR A 1 279 ? -12.469 2.949 0.811 1 95.94 279 TYR A C 1
ATOM 2043 O O . TYR A 1 279 ? -11.719 2.109 1.309 1 95.94 279 TYR A O 1
ATOM 2051 N N . VAL A 1 280 ? -12.266 4.184 1.012 1 95.06 280 VAL A N 1
ATOM 2052 C CA . VAL A 1 280 ? -11.078 4.691 1.69 1 95.06 280 VAL A CA 1
ATOM 2053 C C . VAL A 1 280 ? -11.148 4.355 3.178 1 95.06 280 VAL A C 1
ATOM 2055 O O . VAL A 1 280 ? -10.117 4.195 3.836 1 95.06 280 VAL A O 1
ATOM 2058 N N . GLY A 1 281 ? -12.359 4.23 3.691 1 93.31 281 GLY A N 1
ATOM 2059 C CA . GLY A 1 281 ? -12.523 3.762 5.059 1 93.31 281 GLY A CA 1
ATOM 2060 C C . GLY A 1 281 ? -11.898 2.402 5.301 1 93.31 281 GLY A C 1
ATOM 2061 O O . GLY A 1 281 ? -11.336 2.154 6.371 1 93.31 281 GLY A O 1
ATOM 2062 N N . LYS A 1 282 ? -11.945 1.56 4.32 1 94.19 282 LYS A N 1
ATOM 2063 C CA . LYS A 1 282 ? -11.344 0.234 4.43 1 94.19 282 LYS A CA 1
ATOM 2064 C C . LYS A 1 282 ? -9.828 0.303 4.27 1 94.19 282 LYS A C 1
ATOM 2066 O O . LYS A 1 282 ? -9.094 -0.386 4.977 1 94.19 282 LYS A O 1
ATOM 2071 N N . ILE A 1 283 ? -9.406 1.141 3.412 1 94.38 283 ILE A N 1
ATOM 2072 C CA . ILE A 1 283 ? -7.973 1.327 3.188 1 94.38 283 ILE A CA 1
ATOM 2073 C C . ILE A 1 283 ? -7.328 1.915 4.441 1 94.38 283 ILE A C 1
ATOM 2075 O O . ILE A 1 283 ? -6.219 1.526 4.816 1 94.38 283 ILE A O 1
ATOM 2079 N N . GLY A 1 284 ? -8.047 2.775 5.043 1 92.38 284 GLY A N 1
ATOM 2080 C CA . GLY A 1 284 ? -7.559 3.443 6.242 1 92.38 284 GLY A CA 1
ATOM 2081 C C . GLY A 1 284 ? -7.359 2.5 7.41 1 92.38 284 GLY A C 1
ATOM 2082 O O . GLY A 1 284 ? -6.57 2.781 8.312 1 92.38 284 GLY A O 1
ATOM 2083 N N . LEU A 1 285 ? -8.016 1.36 7.375 1 91.88 285 LEU A N 1
ATOM 2084 C CA . LEU A 1 285 ? -7.918 0.392 8.461 1 91.88 285 LEU A CA 1
ATOM 2085 C C . LEU A 1 285 ? -6.512 -0.183 8.555 1 91.88 285 LEU A C 1
ATOM 2087 O O . LEU A 1 285 ? -6.109 -0.682 9.609 1 91.88 285 LEU A O 1
ATOM 2091 N N . ILE A 1 286 ? -5.75 -0.068 7.473 1 93 286 ILE A N 1
ATOM 2092 C CA . ILE A 1 286 ? -4.422 -0.672 7.457 1 93 286 ILE A CA 1
ATOM 2093 C C . ILE A 1 286 ? -3.359 0.42 7.371 1 93 286 ILE A C 1
ATOM 2095 O O . ILE A 1 286 ? -2.332 0.349 8.047 1 93 286 ILE A O 1
ATOM 2099 N N . PHE A 1 287 ? -3.666 1.431 6.633 1 93.5 287 PHE A N 1
ATOM 2100 C CA . PHE A 1 287 ? -2.652 2.447 6.383 1 93.5 287 PHE A CA 1
ATOM 2101 C C . PHE A 1 287 ? -2.467 3.336 7.609 1 93.5 287 PHE A C 1
ATOM 2103 O O . PHE A 1 287 ? -1.35 3.76 7.914 1 93.5 287 PHE A O 1
ATOM 2110 N N . ALA A 1 288 ? -3.537 3.598 8.32 1 91.25 288 ALA A N 1
ATOM 2111 C CA . ALA A 1 288 ? -3.438 4.477 9.484 1 91.25 288 ALA A CA 1
ATOM 2112 C C . ALA A 1 288 ? -2.607 3.828 10.586 1 91.25 288 ALA A C 1
ATOM 2114 O O . ALA A 1 288 ? -1.605 4.395 11.031 1 91.25 288 ALA A O 1
ATOM 2115 N N . PRO A 1 289 ? -2.984 2.596 10.977 1 94.25 289 PRO A N 1
ATOM 2116 C CA . PRO A 1 289 ? -2.17 1.957 12.008 1 94.25 289 PRO A CA 1
ATOM 2117 C C . PRO A 1 289 ? -0.718 1.759 11.578 1 94.25 289 PRO A C 1
ATOM 2119 O O . PRO A 1 289 ? 0.191 1.84 12.414 1 94.25 289 PRO A O 1
ATOM 2122 N N . LEU A 1 290 ? -0.552 1.452 10.32 1 95.38 290 LEU A N 1
ATOM 2123 C CA . LEU A 1 290 ? 0.812 1.299 9.828 1 95.38 290 LEU A CA 1
ATOM 2124 C C . LEU A 1 290 ? 1.579 2.613 9.93 1 95.38 290 LEU A C 1
ATOM 2126 O O . LEU A 1 290 ? 2.758 2.623 10.297 1 95.38 290 LEU A O 1
ATOM 2130 N N . PHE A 1 291 ? 0.96 3.689 9.547 1 93.88 291 PHE A N 1
ATOM 2131 C CA . PHE A 1 291 ? 1.587 5 9.641 1 93.88 291 PHE A CA 1
ATOM 2132 C C . PHE A 1 291 ? 2.049 5.277 11.07 1 93.88 291 PHE A C 1
ATOM 2134 O O . PHE A 1 291 ? 3.211 5.621 11.297 1 93.88 291 PHE A O 1
ATOM 2141 N N . PHE A 1 292 ? 1.215 5.078 12.023 1 92.69 292 PHE A N 1
ATOM 2142 C CA . PHE A 1 292 ? 1.512 5.398 13.414 1 92.69 292 PHE A CA 1
ATOM 2143 C C . PHE A 1 292 ? 2.551 4.438 13.977 1 92.69 292 PHE A C 1
ATOM 2145 O O . PHE A 1 292 ? 3.439 4.852 14.727 1 92.69 292 PHE A O 1
ATOM 2152 N N . ALA A 1 293 ? 2.43 3.199 13.625 1 96 293 ALA A N 1
ATOM 2153 C CA . ALA A 1 293 ? 3.414 2.225 14.086 1 96 293 ALA A CA 1
ATOM 2154 C C . ALA A 1 293 ? 4.797 2.529 13.516 1 96 293 ALA A C 1
ATOM 2156 O O . ALA A 1 293 ? 5.805 2.383 14.211 1 96 293 ALA A O 1
ATOM 2157 N N . ILE A 1 294 ? 4.855 2.918 12.273 1 94.62 294 ILE A N 1
ATOM 2158 C CA . ILE A 1 294 ? 6.125 3.199 11.617 1 94.62 294 ILE A CA 1
ATOM 2159 C C . ILE A 1 294 ? 6.758 4.445 12.234 1 94.62 294 ILE A C 1
ATOM 2161 O O . ILE A 1 294 ? 7.973 4.484 12.461 1 94.62 294 ILE A O 1
ATOM 2165 N N . ILE A 1 295 ? 5.957 5.453 12.445 1 89.81 295 ILE A N 1
ATOM 2166 C CA . ILE A 1 295 ? 6.445 6.656 13.109 1 89.81 295 ILE A CA 1
ATOM 2167 C C . ILE A 1 295 ? 7.008 6.301 14.484 1 89.81 295 ILE A C 1
ATOM 2169 O O . ILE A 1 295 ? 8.086 6.762 14.859 1 89.81 295 ILE A O 1
ATOM 2173 N N . GLY A 1 296 ? 6.297 5.496 15.195 1 91.5 296 GLY A N 1
ATOM 2174 C CA . GLY A 1 296 ? 6.777 5.043 16.5 1 91.5 296 GLY A CA 1
ATOM 2175 C C . GLY A 1 296 ? 8.07 4.262 16.406 1 91.5 296 GLY A C 1
ATOM 2176 O O . GLY A 1 296 ? 8.953 4.422 17.266 1 91.5 296 GLY A O 1
ATOM 2177 N N . ALA A 1 297 ? 8.18 3.449 15.422 1 93.5 297 ALA A N 1
ATOM 2178 C CA . ALA A 1 297 ? 9.336 2.572 15.273 1 93.5 297 ALA A CA 1
ATOM 2179 C C . ALA A 1 297 ? 10.602 3.381 14.992 1 93.5 297 ALA A C 1
ATOM 2181 O O . ALA A 1 297 ? 11.719 2.879 15.164 1 93.5 297 ALA A O 1
ATOM 2182 N N . GLN A 1 298 ? 10.453 4.582 14.57 1 89.81 298 GLN A N 1
ATOM 2183 C CA . GLN A 1 298 ? 11.594 5.418 14.219 1 89.81 298 GLN A CA 1
ATOM 2184 C C . GLN A 1 298 ? 12.125 6.168 15.43 1 89.81 298 GLN A C 1
ATOM 2186 O O . GLN A 1 298 ? 13.156 6.844 15.352 1 89.81 298 GLN A O 1
ATOM 2191 N N . VAL A 1 299 ? 11.492 6.059 16.516 1 85.25 299 VAL A N 1
ATOM 2192 C CA . VAL A 1 299 ? 11.914 6.75 17.719 1 85.25 299 VAL A CA 1
ATOM 2193 C C . VAL A 1 299 ? 13.109 6.031 18.344 1 85.25 299 VAL A C 1
ATOM 2195 O O . VAL A 1 299 ? 13.039 4.84 18.656 1 85.25 299 VAL A O 1
ATOM 2198 N N . ASP A 1 300 ? 14.219 6.684 18.391 1 83.12 300 ASP A N 1
ATOM 2199 C CA . ASP A 1 300 ? 15.445 6.16 19 1 83.12 300 ASP A CA 1
ATOM 2200 C C . ASP A 1 300 ? 15.672 6.762 20.375 1 83.12 300 ASP A C 1
ATOM 2202 O O . ASP A 1 300 ? 16.172 7.883 20.5 1 83.12 300 ASP A O 1
ATOM 2206 N N . LEU A 1 301 ? 15.383 5.98 21.359 1 76.88 301 LEU A N 1
ATOM 2207 C CA . LEU A 1 301 ? 15.516 6.477 22.719 1 76.88 301 LEU A CA 1
ATOM 2208 C C . LEU A 1 301 ? 16.875 6.121 23.297 1 76.88 301 LEU A C 1
ATOM 2210 O O . LEU A 1 301 ? 17.188 6.484 24.438 1 76.88 301 LEU A O 1
ATOM 2214 N N . ARG A 1 302 ? 17.812 5.445 22.625 1 78.38 302 ARG A N 1
ATOM 2215 C CA . ARG A 1 302 ? 19.094 4.98 23.125 1 78.38 302 ARG A CA 1
ATOM 2216 C C . ARG A 1 302 ? 20.047 6.148 23.359 1 78.38 302 ARG A C 1
ATOM 2218 O O . ARG A 1 302 ? 20.906 6.094 24.25 1 78.38 302 ARG A O 1
ATOM 2225 N N . ALA A 1 303 ? 19.812 7.18 22.469 1 69.88 303 ALA A N 1
ATOM 2226 C CA . ALA A 1 303 ? 20.75 8.289 22.531 1 69.88 303 ALA A CA 1
ATOM 2227 C C . ALA A 1 303 ? 20.25 9.383 23.469 1 69.88 303 ALA A C 1
ATOM 2229 O O . ALA A 1 303 ? 20.812 10.484 23.516 1 69.88 303 ALA A O 1
ATOM 2230 N N . VAL A 1 304 ? 19.297 9.094 24.172 1 74.44 304 VAL A N 1
ATOM 2231 C CA . VAL A 1 304 ? 18.703 10.133 25 1 74.44 304 VAL A CA 1
ATOM 2232 C C . VAL A 1 304 ? 19.422 10.203 26.344 1 74.44 304 VAL A C 1
ATOM 2234 O O . VAL A 1 304 ? 19.406 9.242 27.125 1 74.44 304 VAL A O 1
ATOM 2237 N N . ASP A 1 305 ? 20.281 11.18 26.422 1 76.44 305 ASP A N 1
ATOM 2238 C CA . ASP A 1 305 ? 20.938 11.453 27.703 1 76.44 305 ASP A CA 1
ATOM 2239 C C . ASP A 1 305 ? 20.156 12.5 28.5 1 76.44 305 ASP A C 1
ATOM 2241 O O . ASP A 1 305 ? 19.125 12.992 28.047 1 76.44 305 ASP A O 1
ATOM 2245 N N . LEU A 1 306 ? 20.609 12.742 29.672 1 77 306 LEU A N 1
ATOM 2246 C CA . LEU A 1 306 ? 19.906 13.648 30.578 1 77 306 LEU A CA 1
ATOM 2247 C C . LEU A 1 306 ? 19.844 15.055 29.984 1 77 306 LEU A C 1
ATOM 2249 O O . LEU A 1 306 ? 18.844 15.75 30.125 1 77 306 LEU A O 1
ATOM 2253 N N . ASN A 1 307 ? 20.875 15.484 29.391 1 74.81 307 ASN A N 1
ATOM 2254 C CA . ASN A 1 307 ? 20.906 16.812 28.781 1 74.81 307 ASN A CA 1
ATOM 2255 C C . ASN A 1 307 ? 19.891 16.922 27.641 1 74.81 307 ASN A C 1
ATOM 2257 O O . ASN A 1 307 ? 19.203 17.938 27.5 1 74.81 307 ASN A O 1
ATOM 2261 N N . ILE A 1 308 ? 19.859 15.883 26.938 1 77.19 308 ILE A N 1
ATOM 2262 C CA . ILE A 1 308 ? 18.922 15.844 25.812 1 77.19 308 ILE A CA 1
ATOM 2263 C C . ILE A 1 308 ? 17.484 15.805 26.344 1 77.19 308 ILE A C 1
ATOM 2265 O O . ILE A 1 308 ? 16.594 16.438 25.766 1 77.19 308 ILE A O 1
ATOM 2269 N N . LEU A 1 309 ? 17.359 15.125 27.391 1 81.94 309 LEU A N 1
ATOM 2270 C CA . LEU A 1 309 ? 16.031 15.031 27.984 1 81.94 309 LEU A CA 1
ATOM 2271 C C . LEU A 1 309 ? 15.562 16.391 28.5 1 81.94 309 LEU A C 1
ATOM 2273 O O . LEU A 1 309 ? 14.398 16.734 28.344 1 81.94 309 LEU A O 1
ATOM 2277 N N . MET A 1 310 ? 16.484 17.047 29.109 1 82.44 310 MET A N 1
ATOM 2278 C CA . MET A 1 310 ? 16.141 18.359 29.625 1 82.44 310 MET A CA 1
ATOM 2279 C C . MET A 1 310 ? 15.789 19.312 28.5 1 82.44 310 MET A C 1
ATOM 2281 O O . MET A 1 310 ? 14.781 20.016 28.562 1 82.44 310 MET A O 1
ATOM 2285 N N . LEU A 1 311 ? 16.672 19.312 27.547 1 82.5 311 LEU A N 1
ATOM 2286 C CA . LEU A 1 311 ? 16.422 20.172 26.391 1 82.5 311 LEU A CA 1
ATOM 2287 C C . LEU A 1 311 ? 15.125 19.781 25.688 1 82.5 311 LEU A C 1
ATOM 2289 O O . LEU A 1 311 ? 14.367 20.641 25.25 1 82.5 311 LEU A O 1
ATOM 2293 N N . SER A 1 312 ? 14.945 18.484 25.656 1 85.38 312 SER A N 1
ATOM 2294 C CA . SER A 1 312 ? 13.711 17.984 25.062 1 85.38 312 SER A CA 1
ATOM 2295 C C . SER A 1 312 ? 12.492 18.422 25.875 1 85.38 312 SER A C 1
ATOM 2297 O O . SER A 1 312 ? 11.445 18.734 25.312 1 85.38 312 SER A O 1
ATOM 2299 N N . GLY A 1 313 ? 12.688 18.375 27.156 1 87.19 313 GLY A N 1
ATOM 2300 C CA . GLY A 1 313 ? 11.617 18.844 28.016 1 87.19 313 GLY A CA 1
ATOM 2301 C C . GLY A 1 313 ? 11.242 20.297 27.766 1 87.19 313 GLY A C 1
ATOM 2302 O O . GLY A 1 313 ? 10.062 20.641 27.734 1 87.19 313 GLY A O 1
ATOM 2303 N N . VAL A 1 314 ? 12.258 21.109 27.641 1 88.06 314 VAL A N 1
ATOM 2304 C CA . VAL A 1 314 ? 12.031 22.531 27.375 1 88.06 314 VAL A CA 1
ATOM 2305 C C . VAL A 1 314 ? 11.352 22.688 26.016 1 88.06 314 VAL A C 1
ATOM 2307 O O . VAL A 1 314 ? 10.414 23.484 25.875 1 88.06 314 VAL A O 1
ATOM 2310 N N . ILE A 1 315 ? 11.828 21.984 25.078 1 88 315 ILE A N 1
ATOM 2311 C CA . ILE A 1 315 ? 11.266 22.047 23.719 1 88 315 ILE A CA 1
ATOM 2312 C C . ILE A 1 315 ? 9.789 21.641 23.766 1 88 315 ILE A C 1
ATOM 2314 O O . ILE A 1 315 ? 8.945 22.312 23.156 1 88 315 ILE A O 1
ATOM 2318 N N . ILE A 1 316 ? 9.539 20.609 24.531 1 89.19 316 ILE A N 1
ATOM 2319 C CA . ILE A 1 316 ? 8.18 20.109 24.641 1 89.19 316 ILE A CA 1
ATOM 2320 C C . ILE A 1 316 ? 7.297 21.125 25.344 1 89.19 316 ILE A C 1
ATOM 2322 O O . ILE A 1 316 ? 6.164 21.375 24.922 1 89.19 316 ILE A O 1
ATOM 2326 N N . ALA A 1 317 ? 7.855 21.672 26.344 1 91.56 317 ALA A N 1
ATOM 2327 C CA . ALA A 1 317 ? 7.102 22.688 27.094 1 91.56 317 ALA A CA 1
ATOM 2328 C C . ALA A 1 317 ? 6.781 23.891 26.219 1 91.56 317 ALA A C 1
ATOM 2330 O O . ALA A 1 317 ? 5.648 24.375 26.219 1 91.56 317 ALA A O 1
ATOM 2331 N N . VAL A 1 318 ? 7.762 24.375 25.516 1 91.5 318 VAL A N 1
ATOM 2332 C CA . VAL A 1 318 ? 7.57 25.531 24.625 1 91.5 318 VAL A CA 1
ATOM 2333 C C . VAL A 1 318 ? 6.566 25.172 23.531 1 91.5 318 VAL A C 1
ATOM 2335 O O . VAL A 1 318 ? 5.695 25.969 23.188 1 91.5 318 VAL A O 1
ATOM 2338 N N . ALA A 1 319 ? 6.699 23.984 23.047 1 90.31 319 ALA A N 1
ATOM 2339 C CA . ALA A 1 319 ? 5.809 23.516 21.984 1 90.31 319 ALA A CA 1
ATOM 2340 C C . ALA A 1 319 ? 4.355 23.484 22.453 1 90.31 319 ALA A C 1
ATOM 2342 O O . ALA A 1 319 ? 3.459 23.953 21.75 1 90.31 319 ALA A O 1
ATOM 2343 N N . ILE A 1 320 ? 4.176 23 23.641 1 92.06 320 ILE A N 1
ATOM 2344 C CA . ILE A 1 320 ? 2.832 22.859 24.188 1 92.06 320 ILE A CA 1
ATOM 2345 C C . ILE A 1 320 ? 2.25 24.234 24.5 1 92.06 320 ILE A C 1
ATOM 2347 O O . ILE A 1 320 ? 1.14 24.562 24.078 1 92.06 320 ILE A O 1
ATOM 2351 N N . VAL A 1 321 ? 3.014 25 25.156 1 93.88 321 VAL A N 1
ATOM 2352 C CA . VAL A 1 321 ? 2.529 26.297 25.641 1 93.88 321 VAL A CA 1
ATOM 2353 C C . VAL A 1 321 ? 2.25 27.219 24.453 1 93.88 321 VAL A C 1
ATOM 2355 O O . VAL A 1 321 ? 1.235 27.922 24.438 1 93.88 321 VAL A O 1
ATOM 2358 N N . THR A 1 322 ? 3.062 27.219 23.516 1 92.75 322 THR A N 1
ATOM 2359 C CA . THR A 1 322 ? 2.936 28.156 22.406 1 92.75 322 THR A CA 1
ATOM 2360 C C . THR A 1 322 ? 1.754 27.766 21.516 1 92.75 322 THR A C 1
ATOM 2362 O O . THR A 1 322 ? 1.117 28.641 20.922 1 92.75 322 THR A O 1
ATOM 2365 N N . LYS A 1 323 ? 1.519 26.453 21.453 1 92.06 323 LYS A N 1
ATOM 2366 C CA . LYS A 1 323 ? 0.358 26.062 20.672 1 92.06 323 LYS A CA 1
ATOM 2367 C C . LYS A 1 323 ? -0.94 26.328 21.422 1 92.06 323 LYS A C 1
ATOM 2369 O O . LYS A 1 323 ? -1.952 26.688 20.828 1 92.06 323 LYS A O 1
ATOM 2374 N N . LEU A 1 324 ? -0.899 26.109 22.688 1 93.5 324 LEU A N 1
ATOM 2375 C CA . LEU A 1 324 ? -2.078 26.375 23.5 1 93.5 324 LEU A CA 1
ATOM 2376 C C . LEU A 1 324 ? -2.459 27.859 23.438 1 93.5 324 LEU A C 1
ATOM 2378 O O . LEU A 1 324 ? -3.641 28.188 23.328 1 93.5 324 LEU A O 1
ATOM 2382 N N . PHE A 1 325 ? -1.458 28.641 23.438 1 93.69 325 PHE A N 1
ATOM 2383 C CA . PHE A 1 325 ? -1.735 30.078 23.422 1 93.69 325 PHE A CA 1
ATOM 2384 C C . PHE A 1 325 ? -1.842 30.578 21.984 1 93.69 325 PHE A C 1
ATOM 2386 O O . PHE A 1 325 ? -2.74 31.359 21.656 1 93.69 325 PHE A O 1
ATOM 2393 N N . GLY A 1 326 ? -0.916 30.172 21.188 1 93.44 326 GLY A N 1
ATOM 2394 C CA . GLY A 1 326 ? -0.879 30.625 19.812 1 93.44 326 GLY A CA 1
ATOM 2395 C C . GLY A 1 326 ? -2.094 30.203 19 1 93.44 326 GLY A C 1
ATOM 2396 O O . GLY A 1 326 ? -2.559 30.938 18.141 1 93.44 326 GLY A O 1
ATOM 2397 N N . CYS A 1 327 ? -2.582 29.062 19.281 1 94.31 327 CYS A N 1
ATOM 2398 C CA . CYS A 1 327 ? -3.738 28.547 18.547 1 94.31 327 CYS A CA 1
ATOM 2399 C C . CYS A 1 327 ? -4.992 28.609 19.406 1 94.31 327 CYS A C 1
ATOM 2401 O O . CYS A 1 327 ? -6.074 28.922 18.922 1 94.31 327 CYS A O 1
ATOM 2403 N N . GLY A 1 328 ? -4.863 28.312 20.656 1 95.12 328 GLY A N 1
ATOM 2404 C CA . GLY A 1 328 ? -6.012 28.234 21.547 1 95.12 328 GLY A CA 1
ATOM 2405 C C . GLY A 1 328 ? -6.688 29.578 21.766 1 95.12 328 GLY A C 1
ATOM 2406 O O . GLY A 1 328 ? -7.914 29.688 21.703 1 95.12 328 GLY A O 1
ATOM 2407 N N . LEU A 1 329 ? -5.91 30.594 21.969 1 95.25 329 LEU A N 1
ATOM 2408 C CA . LEU A 1 329 ? -6.473 31.891 22.297 1 95.25 329 LEU A CA 1
ATOM 2409 C C . LEU A 1 329 ? -7.273 32.469 21.141 1 95.25 329 LEU A C 1
ATOM 2411 O O . LEU A 1 329 ? -8.43 32.844 21.297 1 95.25 329 LEU A O 1
ATOM 2415 N N . PRO A 1 330 ? -6.676 32.5 20 1 95.38 330 PRO A N 1
ATOM 2416 C CA . PRO A 1 330 ? -7.5 32.969 18.891 1 95.38 330 PRO A CA 1
ATOM 2417 C C . PRO A 1 330 ? -8.703 32.094 18.625 1 95.38 330 PRO A C 1
ATOM 2419 O O . PRO A 1 330 ? -9.758 32.562 18.203 1 95.38 330 PRO A O 1
ATOM 2422 N N . ALA A 1 331 ? -8.562 30.844 18.812 1 95.5 331 ALA A N 1
ATOM 2423 C CA . ALA A 1 331 ? -9.664 29.922 18.594 1 95.5 331 ALA A CA 1
ATOM 2424 C C . ALA A 1 331 ? -10.828 30.219 19.547 1 95.5 331 ALA A C 1
ATOM 2426 O O . ALA A 1 331 ? -11.992 30.062 19.172 1 95.5 331 ALA A O 1
ATOM 2427 N N . ILE A 1 332 ? -10.492 30.625 20.766 1 95.75 332 ILE A N 1
ATOM 2428 C CA . ILE A 1 332 ? -11.516 30.984 21.734 1 95.75 332 ILE A CA 1
ATOM 2429 C C . ILE A 1 332 ? -12.352 32.125 21.203 1 95.75 332 ILE A C 1
ATOM 2431 O O . ILE A 1 332 ? -13.578 32.156 21.359 1 95.75 332 ILE A O 1
ATOM 2435 N N . MET A 1 333 ? -11.727 33 20.594 1 94.69 333 MET A N 1
ATOM 2436 C CA . MET A 1 333 ? -12.414 34.188 20.062 1 94.69 333 MET A CA 1
ATOM 2437 C C . MET A 1 333 ? -13.352 33.781 18.922 1 94.69 333 MET A C 1
ATOM 2439 O O . MET A 1 333 ? -14.469 34.312 18.844 1 94.69 333 MET A O 1
ATOM 2443 N N . PHE A 1 334 ? -12.977 32.938 18.094 1 93.62 334 PHE A N 1
ATOM 2444 C CA . PHE A 1 334 ? -13.75 32.594 16.922 1 93.62 334 PHE A CA 1
ATOM 2445 C C . PHE A 1 334 ? -14.852 31.594 17.266 1 93.62 334 PHE A C 1
ATOM 2447 O O . PHE A 1 334 ? -15.945 31.625 16.703 1 93.62 334 PHE A O 1
ATOM 2454 N N . LEU A 1 335 ? -14.5 30.703 18.172 1 94.25 335 LEU A N 1
ATOM 2455 C CA . LEU A 1 335 ? -15.469 29.672 18.531 1 94.25 335 LEU A CA 1
ATOM 2456 C C . LEU A 1 335 ? -16.344 30.125 19.688 1 94.25 335 LEU A C 1
ATOM 2458 O O . LEU A 1 335 ? -17.328 29.453 20.031 1 94.25 335 LEU A O 1
ATOM 2462 N N . LYS A 1 336 ? -16 31.188 20.328 1 94.62 336 LYS A N 1
ATOM 2463 C CA . LYS A 1 336 ? -16.75 31.797 21.406 1 94.62 336 LYS A CA 1
ATOM 2464 C C . LYS A 1 336 ? -16.953 30.828 22.562 1 94.62 336 LYS A C 1
ATOM 2466 O O . LYS A 1 336 ? -18.047 30.703 23.125 1 94.62 336 LYS A O 1
ATOM 2471 N N . SER A 1 337 ? -16 30.031 22.797 1 96.25 337 SER A N 1
ATOM 2472 C CA . SER A 1 337 ? -15.984 29.047 23.875 1 96.25 337 SER A CA 1
ATOM 2473 C C . SER A 1 337 ? -14.555 28.734 24.312 1 96.25 337 SER A C 1
ATOM 2475 O O . SER A 1 337 ? -13.727 28.328 23.5 1 96.25 337 SER A O 1
ATOM 2477 N N . LYS A 1 338 ? -14.289 28.906 25.578 1 95.31 338 LYS A N 1
ATOM 2478 C CA . LYS A 1 338 ? -12.961 28.609 26.109 1 95.31 338 LYS A CA 1
ATOM 2479 C C . LYS A 1 338 ? -12.617 27.125 25.938 1 95.31 338 LYS A C 1
ATOM 2481 O O . LYS A 1 338 ? -11.484 26.781 25.578 1 95.31 338 LYS A O 1
ATOM 2486 N N . LYS A 1 339 ? -13.602 26.328 26.188 1 94.81 339 LYS A N 1
ATOM 2487 C CA . LYS A 1 339 ? -13.391 24.875 26.078 1 94.81 339 LYS A CA 1
ATOM 2488 C C . LYS A 1 339 ? -13.078 24.469 24.641 1 94.81 339 LYS A C 1
ATOM 2490 O O . LYS A 1 339 ? -12.133 23.719 24.406 1 94.81 339 LYS A O 1
ATOM 2495 N N . LYS A 1 340 ? -13.867 25.016 23.766 1 94.19 340 LYS A N 1
ATOM 2496 C CA . LYS A 1 340 ? -13.672 24.672 22.359 1 94.19 340 LYS A CA 1
ATOM 2497 C C . LYS A 1 340 ? -12.352 25.234 21.844 1 94.19 340 LYS A C 1
ATOM 2499 O O . LYS A 1 340 ? -11.648 24.547 21.094 1 94.19 340 LYS A O 1
ATOM 2504 N N . GLY A 1 341 ? -12.102 26.375 22.297 1 94.81 341 GLY A N 1
ATOM 2505 C CA . GLY A 1 341 ? -10.859 27 21.875 1 94.81 341 GLY A CA 1
ATOM 2506 C C . GLY A 1 341 ? -9.625 26.25 22.359 1 94.81 341 GLY A C 1
ATOM 2507 O O . GLY A 1 341 ? -8.672 26.047 21.609 1 94.81 341 GLY A O 1
ATOM 2508 N N . MET A 1 342 ? -9.656 25.812 23.578 1 93.38 342 MET A N 1
ATOM 2509 C CA . MET A 1 342 ? -8.516 25.094 24.156 1 93.38 342 MET A CA 1
ATOM 2510 C C . MET A 1 342 ? -8.375 23.719 23.516 1 93.38 342 MET A C 1
ATOM 2512 O O . MET A 1 342 ? -7.262 23.219 23.359 1 93.38 342 MET A O 1
ATOM 2516 N N . ARG A 1 343 ? -9.5 23.141 23.109 1 92.69 343 ARG A N 1
ATOM 2517 C CA . ARG A 1 343 ? -9.438 21.875 22.375 1 92.69 343 ARG A CA 1
ATOM 2518 C C . ARG A 1 343 ? -8.68 22.047 21.062 1 92.69 343 ARG A C 1
ATOM 2520 O O . ARG A 1 343 ? -7.941 21.141 20.656 1 92.69 343 ARG A O 1
ATOM 2527 N N . VAL A 1 344 ? -8.875 23.172 20.5 1 93 344 VAL A N 1
ATOM 2528 C CA . VAL A 1 344 ? -8.156 23.469 19.266 1 93 344 VAL A CA 1
ATOM 2529 C C . VAL A 1 344 ? -6.664 23.625 19.562 1 93 344 VAL A C 1
ATOM 2531 O O . VAL A 1 344 ? -5.82 23.094 18.844 1 93 344 VAL A O 1
ATOM 2534 N N . GLY A 1 345 ? -6.391 24.328 20.609 1 92.62 345 GLY A N 1
ATOM 2535 C CA . GLY A 1 345 ? -5 24.469 21.016 1 92.62 345 GLY A CA 1
ATOM 2536 C C . GLY A 1 345 ? -4.32 23.141 21.281 1 92.62 345 GLY A C 1
ATOM 2537 O O . GLY A 1 345 ? -3.195 22.906 20.844 1 92.62 345 GLY A O 1
ATOM 2538 N N . ILE A 1 346 ? -4.969 22.281 21.953 1 90.5 346 ILE A N 1
ATOM 2539 C CA . ILE A 1 346 ? -4.449 20.953 22.281 1 90.5 346 ILE A CA 1
ATOM 2540 C C . ILE A 1 346 ? -4.285 20.125 21.016 1 90.5 346 ILE A C 1
ATOM 2542 O O . ILE A 1 346 ? -3.283 19.438 20.844 1 90.5 346 ILE A O 1
ATOM 2546 N N . GLY A 1 347 ? -5.242 20.234 20.156 1 87.88 347 GLY A N 1
ATOM 2547 C CA . GLY A 1 347 ? -5.203 19.5 18.891 1 87.88 347 GLY A CA 1
ATOM 2548 C C . GLY A 1 347 ? -4.066 19.922 17.984 1 87.88 347 GLY A C 1
ATOM 2549 O O . GLY A 1 347 ? -3.635 19.156 17.125 1 87.88 347 GLY A O 1
ATOM 2550 N N . MET A 1 348 ? -3.59 21.094 18.266 1 88.69 348 MET A N 1
ATOM 2551 C CA . MET A 1 348 ? -2.555 21.656 17.406 1 88.69 348 MET A CA 1
ATOM 2552 C C . MET A 1 348 ? -1.168 21.422 17.984 1 88.69 348 MET A C 1
ATOM 2554 O O . MET A 1 348 ? -0.166 21.844 17.422 1 88.69 348 MET A O 1
ATOM 2558 N N . ILE A 1 349 ? -1.128 20.672 19.062 1 85.06 349 ILE A N 1
ATOM 2559 C CA . ILE A 1 349 ? 0.127 20.438 19.766 1 85.06 349 ILE A CA 1
ATOM 2560 C C . ILE A 1 349 ? 0.926 19.359 19.047 1 85.06 349 ILE A C 1
ATOM 2562 O O . ILE A 1 349 ? 2.156 19.422 19 1 85.06 349 ILE A O 1
ATOM 2566 N N . SER A 1 350 ? 0.228 18.422 18.547 1 73.75 350 SER A N 1
ATOM 2567 C CA . SER A 1 350 ? 0.89 17.234 18.016 1 73.75 350 SER A CA 1
ATOM 2568 C C . SER A 1 350 ? 1.878 17.609 16.906 1 73.75 350 SER A C 1
ATOM 2570 O O . SER A 1 350 ? 1.589 18.453 16.062 1 73.75 350 SER A O 1
ATOM 2572 N N . ARG A 1 351 ? 3.178 17.094 17.172 1 63.44 351 ARG A N 1
ATOM 2573 C CA . ARG A 1 351 ? 4.266 17.406 16.25 1 63.44 351 ARG A CA 1
ATOM 2574 C C . ARG A 1 351 ? 4.812 16.141 15.594 1 63.44 351 ARG A C 1
ATOM 2576 O O . ARG A 1 351 ? 5.379 15.289 16.281 1 63.44 351 ARG A O 1
ATOM 2583 N N . GLY A 1 352 ? 4.168 15.227 15.172 1 48.25 352 GLY A N 1
ATOM 2584 C CA . GLY A 1 352 ? 4.648 13.93 14.719 1 48.25 352 GLY A CA 1
ATOM 2585 C C . GLY A 1 352 ? 5.355 13.992 13.383 1 48.25 352 GLY A C 1
ATOM 2586 O O . GLY A 1 352 ? 6.281 13.219 13.125 1 48.25 352 GLY A O 1
ATOM 2587 N N . GLU A 1 353 ? 4.805 14.57 12.25 1 46.06 353 GLU A N 1
ATOM 2588 C CA . GLU A 1 353 ? 5.359 14.398 10.914 1 46.06 353 GLU A CA 1
ATOM 2589 C C . GLU A 1 353 ? 6.289 15.555 10.555 1 46.06 353 GLU A C 1
ATOM 2591 O O . GLU A 1 353 ? 6.156 16.656 11.086 1 46.06 353 GLU A O 1
ATOM 2596 N N . MET B 1 1 ? 16.203 13.086 0.735 1 53.72 1 MET B N 1
ATOM 2597 C CA . MET B 1 1 ? 16.297 11.852 -0.032 1 53.72 1 MET B CA 1
ATOM 2598 C C . MET B 1 1 ? 15.016 11.039 0.078 1 53.72 1 MET B C 1
ATOM 2600 O O . MET B 1 1 ? 14.438 10.641 -0.935 1 53.72 1 MET B O 1
ATO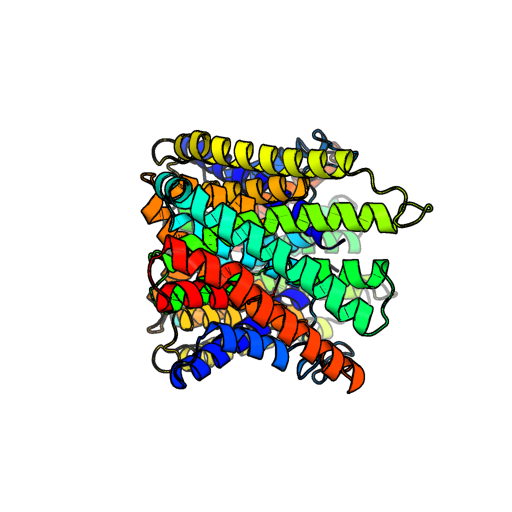M 2604 N N . VAL B 1 2 ? 14.43 11.016 1.274 1 63.84 2 VAL B N 1
ATOM 2605 C CA . VAL B 1 2 ? 13.211 10.234 1.477 1 63.84 2 VAL B CA 1
ATOM 2606 C C . VAL B 1 2 ? 12.031 10.953 0.819 1 63.84 2 VAL B C 1
ATOM 2608 O O . VAL B 1 2 ? 11.188 10.312 0.191 1 63.84 2 VAL B O 1
ATOM 2611 N N . GLU B 1 3 ? 12.156 12.234 0.797 1 74.31 3 GLU B N 1
ATOM 2612 C CA . GLU B 1 3 ? 11.062 13 0.217 1 74.31 3 GLU B CA 1
ATOM 2613 C C . GLU B 1 3 ? 11.039 12.867 -1.303 1 74.31 3 GLU B C 1
ATOM 2615 O O . GLU B 1 3 ? 9.969 12.727 -1.902 1 74.31 3 GLU B O 1
ATOM 2620 N N . ALA B 1 4 ? 12.188 12.898 -1.833 1 76.31 4 ALA B N 1
ATOM 2621 C CA . ALA B 1 4 ? 12.281 12.758 -3.283 1 76.31 4 ALA B CA 1
ATOM 2622 C C . ALA B 1 4 ? 11.805 11.375 -3.732 1 76.31 4 ALA B C 1
ATOM 2624 O O . ALA B 1 4 ? 11.094 11.25 -4.73 1 76.31 4 ALA B O 1
ATOM 2625 N N . HIS B 1 5 ? 12.141 10.398 -2.924 1 85.75 5 HIS B N 1
ATOM 2626 C CA . HIS B 1 5 ? 11.719 9.039 -3.238 1 85.75 5 HIS B CA 1
ATOM 2627 C C . HIS B 1 5 ? 10.211 8.875 -3.096 1 85.75 5 HIS B C 1
ATOM 2629 O O . HIS B 1 5 ? 9.586 8.148 -3.873 1 85.75 5 HIS B O 1
ATOM 2635 N N . LEU B 1 6 ? 9.719 9.57 -2.125 1 89.12 6 LEU B N 1
ATOM 2636 C CA . LEU B 1 6 ? 8.273 9.523 -1.934 1 89.12 6 LEU B CA 1
ATOM 2637 C C . LEU B 1 6 ? 7.547 10.125 -3.133 1 89.12 6 LEU B C 1
ATOM 2639 O O . LEU B 1 6 ? 6.613 9.523 -3.666 1 89.12 6 LEU B O 1
ATOM 2643 N N . ILE B 1 7 ? 8.023 11.25 -3.545 1 90 7 ILE B N 1
ATOM 2644 C CA . ILE B 1 7 ? 7.379 11.969 -4.637 1 90 7 ILE B CA 1
ATOM 2645 C C . ILE B 1 7 ? 7.449 11.133 -5.914 1 90 7 ILE B C 1
ATOM 2647 O O . ILE B 1 7 ? 6.445 10.977 -6.617 1 90 7 ILE B O 1
ATOM 2651 N N . GLU B 1 8 ? 8.586 10.586 -6.16 1 90.25 8 GLU B N 1
ATOM 2652 C CA . GLU B 1 8 ? 8.75 9.734 -7.332 1 90.25 8 GLU B CA 1
ATOM 2653 C C . GLU B 1 8 ? 7.82 8.523 -7.277 1 90.25 8 GLU B C 1
ATOM 2655 O O . GLU B 1 8 ? 7.219 8.148 -8.289 1 90.25 8 GLU B O 1
ATOM 2660 N N . THR B 1 9 ? 7.715 7.965 -6.168 1 93.38 9 THR B N 1
ATOM 2661 C CA . THR B 1 9 ? 6.902 6.766 -5.988 1 93.38 9 THR B CA 1
ATOM 2662 C C . THR B 1 9 ? 5.422 7.082 -6.164 1 93.38 9 THR B C 1
ATOM 2664 O O . THR B 1 9 ? 4.703 6.359 -6.859 1 93.38 9 THR B O 1
ATOM 2667 N N . ILE B 1 10 ? 4.973 8.141 -5.574 1 94.75 10 ILE B N 1
ATOM 2668 C CA . ILE B 1 10 ? 3.543 8.438 -5.613 1 94.75 10 ILE B CA 1
ATOM 2669 C C . ILE B 1 10 ? 3.162 8.961 -6.996 1 94.75 10 ILE B C 1
ATOM 2671 O O . ILE B 1 10 ? 2.035 8.766 -7.453 1 94.75 10 ILE B O 1
ATOM 2675 N N . ILE B 1 11 ? 4.098 9.594 -7.699 1 92.81 11 ILE B N 1
ATOM 2676 C CA . ILE B 1 11 ? 3.873 9.938 -9.102 1 92.81 11 ILE B CA 1
ATOM 2677 C C . ILE B 1 11 ? 3.65 8.664 -9.914 1 92.81 11 ILE B C 1
ATOM 2679 O O . ILE B 1 11 ? 2.699 8.578 -10.695 1 92.81 11 ILE B O 1
ATOM 2683 N N . GLY B 1 12 ? 4.547 7.75 -9.727 1 93.62 12 GLY B N 1
ATOM 2684 C CA . GLY B 1 12 ? 4.441 6.484 -10.43 1 93.62 12 GLY B CA 1
ATOM 2685 C C . GLY B 1 12 ? 3.131 5.762 -10.172 1 93.62 12 GLY B C 1
ATOM 2686 O O . GLY B 1 12 ? 2.482 5.289 -11.102 1 93.62 12 GLY B O 1
ATOM 2687 N N . ILE B 1 13 ? 2.711 5.723 -8.945 1 94.88 13 ILE B N 1
ATOM 2688 C CA . ILE B 1 13 ? 1.471 5.059 -8.555 1 94.88 13 ILE B CA 1
ATOM 2689 C C . ILE B 1 13 ? 0.282 5.766 -9.203 1 94.88 13 ILE B C 1
ATOM 2691 O O . ILE B 1 13 ? -0.622 5.117 -9.734 1 94.88 13 ILE B O 1
ATOM 2695 N N . GLY B 1 14 ? 0.346 7.078 -9.086 1 95.12 14 GLY B N 1
ATOM 2696 C CA . GLY B 1 14 ? -0.737 7.852 -9.672 1 95.12 14 GLY B CA 1
ATOM 2697 C C . GLY B 1 14 ? -0.889 7.629 -11.164 1 95.12 14 GLY B C 1
ATOM 2698 O O . GLY B 1 14 ? -1.993 7.379 -11.656 1 95.12 14 GLY B O 1
ATOM 2699 N N . ILE B 1 15 ? 0.166 7.656 -11.875 1 94.88 15 ILE B N 1
ATOM 2700 C CA . ILE B 1 15 ? 0.154 7.52 -13.328 1 94.88 15 ILE B CA 1
ATOM 2701 C C . ILE B 1 15 ? -0.273 6.105 -13.711 1 94.88 15 ILE B C 1
ATOM 2703 O O . ILE B 1 15 ? -1.131 5.922 -14.578 1 94.88 15 ILE B O 1
ATOM 2707 N N . LEU B 1 16 ? 0.312 5.152 -13.078 1 96.31 16 LEU B N 1
ATOM 2708 C CA . LEU B 1 16 ? 0.038 3.756 -13.398 1 96.31 16 LEU B CA 1
ATOM 2709 C C . LEU B 1 16 ? -1.418 3.406 -13.109 1 96.31 16 LEU B C 1
ATOM 2711 O O . LEU B 1 16 ? -2.074 2.75 -13.922 1 96.31 16 LEU B O 1
ATOM 2715 N N . LEU B 1 17 ? -1.871 3.824 -11.984 1 96.5 17 LEU B N 1
ATOM 2716 C CA . LEU B 1 17 ? -3.246 3.51 -11.617 1 96.5 17 LEU B CA 1
ATOM 2717 C C . LEU B 1 17 ? -4.234 4.227 -12.531 1 96.5 17 LEU B C 1
ATOM 2719 O O . LEU B 1 17 ? -5.246 3.652 -12.93 1 96.5 17 LEU B O 1
ATOM 2723 N N . PHE B 1 18 ? -3.959 5.461 -12.805 1 95.75 18 PHE B N 1
ATOM 2724 C CA . PHE B 1 18 ? -4.828 6.199 -13.719 1 95.75 18 PHE B CA 1
ATOM 2725 C C . PHE B 1 18 ? -4.883 5.527 -15.078 1 95.75 18 PHE B C 1
ATOM 2727 O O . PHE B 1 18 ? -5.965 5.328 -15.641 1 95.75 18 PHE B O 1
ATOM 2734 N N . ALA B 1 19 ? -3.775 5.227 -15.602 1 96.5 19 ALA B N 1
ATOM 2735 C CA . ALA B 1 19 ? -3.699 4.566 -16.906 1 96.5 19 ALA B CA 1
ATOM 2736 C C . ALA B 1 19 ? -4.395 3.207 -16.859 1 96.5 19 ALA B C 1
ATOM 2738 O O . ALA B 1 19 ? -5.098 2.84 -17.812 1 96.5 19 ALA B O 1
ATOM 2739 N N . ALA B 1 20 ? -4.133 2.48 -15.828 1 96.5 20 ALA B N 1
ATOM 2740 C CA . ALA B 1 20 ? -4.742 1.162 -15.68 1 96.5 20 ALA B CA 1
ATOM 2741 C C . ALA B 1 20 ? -6.266 1.254 -15.719 1 96.5 20 ALA B C 1
ATOM 2743 O O . ALA B 1 20 ? -6.922 0.477 -16.422 1 96.5 20 ALA B O 1
ATOM 2744 N N . LYS B 1 21 ? -6.848 2.188 -14.992 1 95.38 21 LYS B N 1
ATOM 2745 C CA . LYS B 1 21 ? -8.297 2.301 -14.922 1 95.38 21 LYS B CA 1
ATOM 2746 C C . LYS B 1 21 ? -8.875 2.873 -16.219 1 95.38 21 LYS B C 1
ATOM 2748 O O . LYS B 1 21 ? -9.977 2.512 -16.625 1 95.38 21 LYS B O 1
ATOM 2753 N N . LEU B 1 22 ? -8.148 3.75 -16.828 1 95.81 22 LEU B N 1
ATOM 2754 C CA . LEU B 1 22 ? -8.555 4.246 -18.141 1 95.81 22 LEU B CA 1
ATOM 2755 C C . LEU B 1 22 ? -8.664 3.104 -19.141 1 95.81 22 LEU B C 1
ATOM 2757 O O . LEU B 1 22 ? -9.664 2.996 -19.859 1 95.81 22 LEU B O 1
ATOM 2761 N N . MET B 1 23 ? -7.648 2.322 -19.203 1 96 23 MET B N 1
ATOM 2762 C CA . MET B 1 23 ? -7.645 1.201 -20.141 1 96 23 MET B CA 1
ATOM 2763 C C . MET B 1 23 ? -8.648 0.138 -19.719 1 96 23 MET B C 1
ATOM 2765 O O . MET B 1 23 ? -9.234 -0.543 -20.562 1 96 23 MET B O 1
ATOM 2769 N N . ALA B 1 24 ? -8.758 -0.017 -18.406 1 93.62 24 ALA B N 1
ATOM 2770 C CA . ALA B 1 24 ? -9.797 -0.922 -17.922 1 93.62 24 ALA B CA 1
ATOM 2771 C C . ALA B 1 24 ? -11.164 -0.537 -18.469 1 93.62 24 ALA B C 1
ATOM 2773 O O . ALA B 1 24 ? -11.945 -1.403 -18.891 1 93.62 24 ALA B O 1
ATOM 2774 N N . GLU B 1 25 ? -11.484 0.752 -18.484 1 94 25 GLU B N 1
ATOM 2775 C CA . GLU B 1 25 ? -12.758 1.243 -19 1 94 25 GLU B CA 1
ATOM 2776 C C . GLU B 1 25 ? -12.875 0.999 -20.5 1 94 25 GLU B C 1
ATOM 2778 O O . GLU B 1 25 ? -13.938 0.601 -21 1 94 25 GLU B O 1
ATOM 2783 N N . LEU B 1 26 ? -11.852 1.244 -21.125 1 95.25 26 LEU B N 1
ATOM 2784 C CA . LEU B 1 26 ? -11.844 1.032 -22.562 1 95.25 26 LEU B CA 1
ATOM 2785 C C . LEU B 1 26 ? -12.078 -0.438 -22.906 1 95.25 26 LEU B C 1
ATOM 2787 O O . LEU B 1 26 ? -12.859 -0.758 -23.797 1 95.25 26 LEU B O 1
ATOM 2791 N N . PHE B 1 27 ? -11.398 -1.281 -22.203 1 94.12 27 PHE B N 1
ATOM 2792 C CA . PHE B 1 27 ? -11.516 -2.711 -22.469 1 94.12 27 PHE B CA 1
ATOM 2793 C C . PHE B 1 27 ? -12.891 -3.225 -22.062 1 94.12 27 PHE B C 1
ATOM 2795 O O . PHE B 1 27 ? -13.445 -4.121 -22.703 1 94.12 27 PHE B O 1
ATOM 2802 N N . LEU B 1 28 ? -13.375 -2.674 -21.016 1 90.94 28 LEU B N 1
ATOM 2803 C CA . LEU B 1 28 ? -14.742 -3.023 -20.641 1 90.94 28 LEU B CA 1
ATOM 2804 C C . LEU B 1 28 ? -15.719 -2.695 -21.766 1 90.94 28 LEU B C 1
ATOM 2806 O O . LEU B 1 28 ? -16.594 -3.504 -22.094 1 90.94 28 LEU B O 1
ATOM 2810 N N . ARG B 1 29 ? -15.57 -1.562 -22.312 1 91.69 29 ARG B N 1
ATOM 2811 C CA . ARG B 1 29 ? -16.438 -1.13 -23.406 1 91.69 29 ARG B CA 1
ATOM 2812 C C . ARG B 1 29 ? -16.25 -2.012 -24.625 1 91.69 29 ARG B C 1
ATOM 2814 O O . ARG B 1 29 ? -17.188 -2.227 -25.391 1 91.69 29 ARG B O 1
ATOM 2821 N N . LEU B 1 30 ? -15.109 -2.584 -24.766 1 94.31 30 LEU B N 1
ATOM 2822 C CA . LEU B 1 30 ? -14.805 -3.463 -25.891 1 94.31 30 LEU B CA 1
ATOM 2823 C C . LEU B 1 30 ? -15.141 -4.91 -25.547 1 94.31 30 LEU B C 1
ATOM 2825 O O . LEU B 1 30 ? -14.867 -5.816 -26.344 1 94.31 30 LEU B O 1
ATOM 2829 N N . LYS B 1 31 ? -15.555 -5.129 -24.391 1 90.75 31 LYS B N 1
ATOM 2830 C CA . LYS B 1 31 ? -15.953 -6.453 -23.922 1 90.75 31 LYS B CA 1
ATOM 2831 C C . LYS B 1 31 ? -14.742 -7.383 -23.828 1 90.75 31 LYS B C 1
ATOM 2833 O O . LYS B 1 31 ? -14.828 -8.555 -24.188 1 90.75 31 LYS B O 1
ATOM 2838 N N . LEU B 1 32 ? -13.68 -6.832 -23.484 1 90.69 32 LEU B N 1
ATOM 2839 C CA . LEU B 1 32 ? -12.445 -7.566 -23.234 1 90.69 32 LEU B CA 1
ATOM 2840 C C . LEU B 1 32 ? -12.133 -7.605 -21.75 1 90.69 32 LEU B C 1
ATOM 2842 O O . LEU B 1 32 ? -12.664 -6.805 -20.969 1 90.69 32 LEU B O 1
ATOM 2846 N N . PRO B 1 33 ? -11.344 -8.602 -21.328 1 88 33 PRO B N 1
ATOM 2847 C CA . PRO B 1 33 ? -10.984 -8.648 -19.922 1 88 33 PRO B CA 1
ATOM 2848 C C . PRO B 1 33 ? -10.25 -7.391 -19.453 1 88 33 PRO B C 1
ATOM 2850 O O . PRO B 1 33 ? -9.281 -6.969 -20.078 1 88 33 PRO B O 1
ATOM 2853 N N . ILE B 1 34 ? -10.672 -6.906 -18.391 1 91.5 34 ILE B N 1
ATOM 2854 C CA . ILE B 1 34 ? -10.172 -5.652 -17.828 1 91.5 34 ILE B CA 1
ATOM 2855 C C . ILE B 1 34 ? -8.695 -5.793 -17.484 1 91.5 34 ILE B C 1
ATOM 2857 O O . ILE B 1 34 ? -7.918 -4.848 -17.641 1 91.5 34 ILE B O 1
ATOM 2861 N N . VAL B 1 35 ? -8.328 -6.941 -17.078 1 89.44 35 VAL B N 1
ATOM 2862 C CA . VAL B 1 35 ? -6.965 -7.195 -16.641 1 89.44 35 VAL B CA 1
ATOM 2863 C C . VAL B 1 35 ? -6 -6.992 -17.797 1 89.44 35 VAL B C 1
ATOM 2865 O O . VAL B 1 35 ? -4.887 -6.488 -17.609 1 89.44 35 VAL B O 1
ATOM 2868 N N . LEU B 1 36 ? -6.355 -7.359 -18.922 1 90.88 36 LEU B N 1
ATOM 2869 C CA . LEU B 1 36 ? -5.535 -7.16 -20.109 1 90.88 36 LEU B CA 1
ATOM 2870 C C . LEU B 1 36 ? -5.32 -5.676 -20.391 1 90.88 36 LEU B C 1
ATOM 2872 O O . LEU B 1 36 ? -4.238 -5.266 -20.812 1 90.88 36 LEU B O 1
ATOM 2876 N N . GLY B 1 37 ? -6.387 -4.973 -20.219 1 93.19 37 GLY B N 1
ATOM 2877 C CA . GLY B 1 37 ? -6.27 -3.529 -20.359 1 93.19 37 GLY B CA 1
ATOM 2878 C C . GLY B 1 37 ? -5.309 -2.908 -19.359 1 93.19 37 GLY B C 1
ATOM 2879 O O . GLY B 1 37 ? -4.535 -2.012 -19.703 1 93.19 37 GLY B O 1
ATOM 2880 N N . GLU B 1 38 ? -5.344 -3.355 -18.156 1 94.12 38 GLU B N 1
ATOM 2881 C CA . GLU B 1 38 ? -4.465 -2.844 -17.109 1 94.12 38 GLU B CA 1
ATOM 2882 C C . GLU B 1 38 ? -3.004 -3.178 -17.406 1 94.12 38 GLU B C 1
ATOM 2884 O O . GLU B 1 38 ? -2.115 -2.355 -17.172 1 94.12 38 GLU B O 1
ATOM 2889 N N . LEU B 1 39 ? -2.768 -4.355 -17.906 1 93.12 39 LEU B N 1
ATOM 2890 C CA . LEU B 1 39 ? -1.428 -4.766 -18.312 1 93.12 39 LEU B CA 1
ATOM 2891 C C . LEU B 1 39 ? -0.913 -3.889 -19.453 1 93.12 39 LEU B C 1
ATOM 2893 O O . LEU B 1 39 ? 0.226 -3.418 -19.422 1 93.12 39 LEU B O 1
ATOM 2897 N N . LEU B 1 40 ? -1.721 -3.701 -20.391 1 94.69 40 LEU B N 1
ATOM 2898 C CA . LEU B 1 40 ? -1.359 -2.887 -21.547 1 94.69 40 LEU B CA 1
ATOM 2899 C C . LEU B 1 40 ? -1.087 -1.444 -21.125 1 94.69 40 LEU B C 1
ATOM 2901 O O . LEU B 1 40 ? -0.225 -0.78 -21.703 1 94.69 40 LEU B O 1
ATOM 2905 N N . ALA B 1 41 ? -1.904 -0.996 -20.234 1 96 41 ALA B N 1
ATOM 2906 C CA . ALA B 1 41 ? -1.688 0.354 -19.719 1 96 41 ALA B CA 1
ATOM 2907 C C . ALA B 1 41 ? -0.26 0.522 -19.219 1 96 41 ALA B C 1
ATOM 2909 O O . ALA B 1 41 ? 0.394 1.528 -19.5 1 96 41 ALA B O 1
ATOM 2910 N N . GLY B 1 42 ? 0.213 -0.424 -18.422 1 94.62 42 GLY B N 1
ATOM 2911 C CA . GLY B 1 42 ? 1.584 -0.397 -17.938 1 94.62 42 GLY B CA 1
ATOM 2912 C C . GLY B 1 42 ? 2.611 -0.397 -19.047 1 94.62 42 GLY B C 1
ATOM 2913 O O . GLY B 1 42 ? 3.602 0.337 -18.984 1 94.62 42 GLY B O 1
ATOM 2914 N N . MET B 1 43 ? 2.338 -1.167 -20.047 1 93.12 43 MET B N 1
ATOM 2915 C CA . MET B 1 43 ? 3.248 -1.253 -21.188 1 93.12 43 MET B CA 1
ATOM 2916 C C . MET B 1 43 ? 3.338 0.084 -21.922 1 93.12 43 MET B C 1
ATOM 2918 O O . MET B 1 43 ? 4.41 0.469 -22.391 1 93.12 43 MET B O 1
ATOM 2922 N N . ILE B 1 44 ? 2.266 0.726 -22 1 94.19 44 ILE B N 1
ATOM 2923 C CA . ILE B 1 44 ? 2.172 1.96 -22.766 1 94.19 44 ILE B CA 1
ATOM 2924 C C . ILE B 1 44 ? 2.822 3.104 -22 1 94.19 44 ILE B C 1
ATOM 2926 O O . ILE B 1 44 ? 3.611 3.869 -22.562 1 94.19 44 ILE B O 1
ATOM 2930 N N . VAL B 1 45 ? 2.533 3.197 -20.719 1 94.12 45 VAL B N 1
ATOM 2931 C CA . VAL B 1 45 ? 2.98 4.359 -19.953 1 94.12 45 VAL B CA 1
ATOM 2932 C C . VAL B 1 45 ? 4.336 4.07 -19.328 1 94.12 45 VAL B C 1
ATOM 2934 O O . VAL B 1 45 ? 4.992 4.977 -18.797 1 94.12 45 VAL B O 1
ATOM 2937 N N . GLY B 1 46 ? 4.801 2.863 -19.359 1 91.06 46 GLY B N 1
ATOM 2938 C CA . GLY B 1 46 ? 6.031 2.441 -18.703 1 91.06 46 GLY B CA 1
ATOM 2939 C C . GLY B 1 46 ? 7.262 3.166 -19.203 1 91.06 46 GLY B C 1
ATOM 2940 O O . GLY B 1 46 ? 7.176 3.951 -20.156 1 91.06 46 GLY B O 1
ATOM 2941 N N . PRO B 1 47 ? 8.367 2.982 -18.531 1 88.5 47 PRO B N 1
ATOM 2942 C CA . PRO B 1 47 ? 9.594 3.717 -18.859 1 88.5 47 PRO B CA 1
ATOM 2943 C C . PRO B 1 47 ? 10.125 3.371 -20.234 1 88.5 47 PRO B C 1
ATOM 2945 O O . PRO B 1 47 ? 10.898 4.145 -20.812 1 88.5 47 PRO B O 1
ATOM 2948 N N . PHE B 1 48 ? 9.68 2.326 -20.859 1 86.38 48 PHE B N 1
ATOM 2949 C CA . PHE B 1 48 ? 10.219 1.871 -22.125 1 86.38 48 PHE B CA 1
ATOM 2950 C C . PHE B 1 48 ? 9.32 2.299 -23.281 1 86.38 48 PHE B C 1
ATOM 2952 O O . PHE B 1 48 ? 9.586 1.964 -24.438 1 86.38 48 PHE B O 1
ATOM 2959 N N . ALA B 1 49 ? 8.227 2.977 -22.938 1 87.5 49 ALA B N 1
ATOM 2960 C CA . ALA B 1 49 ? 7.328 3.512 -23.953 1 87.5 49 ALA B CA 1
ATOM 2961 C C . ALA B 1 49 ? 7.098 5.008 -23.75 1 87.5 49 ALA B C 1
ATOM 2963 O O . ALA B 1 49 ? 8.047 5.797 -23.781 1 87.5 49 ALA B O 1
ATOM 2964 N N . LEU B 1 50 ? 5.918 5.441 -23.312 1 85.12 50 LEU B N 1
ATOM 2965 C CA . LEU B 1 50 ? 5.609 6.859 -23.156 1 85.12 50 LEU B CA 1
ATOM 2966 C C . LEU B 1 50 ? 6.402 7.461 -22 1 85.12 50 LEU B C 1
ATOM 2968 O O . LEU B 1 50 ? 6.742 8.641 -22.031 1 85.12 50 LEU B O 1
ATOM 2972 N N . GLY B 1 51 ? 6.598 6.688 -21 1 81.06 51 GLY B N 1
ATOM 2973 C CA . GLY B 1 51 ? 7.352 7.16 -19.844 1 81.06 51 GLY B CA 1
ATOM 2974 C C . GLY B 1 51 ? 8.773 7.559 -20.188 1 81.06 51 GLY B C 1
ATOM 2975 O O . GLY B 1 51 ? 9.383 8.375 -19.484 1 81.06 51 GLY B O 1
ATOM 2976 N N . GLY B 1 52 ? 9.289 6.926 -21.156 1 78.69 52 GLY B N 1
ATOM 2977 C CA . GLY B 1 52 ? 10.625 7.273 -21.609 1 78.69 52 GLY B CA 1
ATOM 2978 C C . GLY B 1 52 ? 10.68 8.602 -22.344 1 78.69 52 GLY B C 1
ATOM 2979 O O . GLY B 1 52 ? 11.734 9.25 -22.391 1 78.69 52 GLY B O 1
ATOM 2980 N N . PHE B 1 53 ? 9.555 8.992 -22.766 1 80.44 53 PHE B N 1
ATOM 2981 C CA . PHE B 1 53 ? 9.516 10.195 -23.594 1 80.44 53 PHE B CA 1
ATOM 2982 C C . PHE B 1 53 ? 9.289 11.43 -22.734 1 80.44 53 PHE B C 1
ATOM 2984 O O . PHE B 1 53 ? 9.734 12.523 -23.062 1 80.44 53 PHE B O 1
ATOM 2991 N N . PHE B 1 54 ? 8.578 11.242 -21.672 1 79.12 54 PHE B N 1
ATOM 2992 C CA . PHE B 1 54 ? 8.273 12.383 -20.812 1 79.12 54 PHE B CA 1
ATOM 2993 C C . PHE B 1 54 ? 9.336 12.555 -19.734 1 79.12 54 PHE B C 1
ATOM 2995 O O . PHE B 1 54 ? 9.359 11.812 -18.75 1 79.12 54 PHE B O 1
ATOM 3002 N N . VAL B 1 55 ? 10.281 13.414 -20.031 1 76.12 55 VAL B N 1
ATOM 3003 C CA . VAL B 1 55 ? 11.406 13.656 -19.125 1 76.12 55 VAL B CA 1
ATOM 3004 C C . VAL B 1 55 ? 11.297 15.055 -18.531 1 76.12 55 VAL B C 1
ATOM 3006 O O . VAL B 1 55 ? 11.062 16.031 -19.266 1 76.12 55 VAL B O 1
ATOM 3009 N N . VAL B 1 56 ? 11.242 15.078 -17.234 1 72.62 56 VAL B N 1
ATOM 3010 C CA . VAL B 1 56 ? 11.25 16.344 -16.516 1 72.62 56 VAL B CA 1
ATOM 3011 C C . VAL B 1 56 ? 12.539 16.469 -15.703 1 72.62 56 VAL B C 1
ATOM 3013 O O . VAL B 1 56 ? 12.852 15.594 -14.898 1 72.62 56 VAL B O 1
ATOM 3016 N N . ASP B 1 57 ? 13.25 17.531 -15.789 1 73.94 57 ASP B N 1
ATOM 3017 C CA . ASP B 1 57 ? 14.5 17.797 -15.078 1 73.94 57 ASP B CA 1
ATOM 3018 C C . ASP B 1 57 ? 15.484 16.641 -15.25 1 73.94 57 ASP B C 1
ATOM 3020 O O . ASP B 1 57 ? 16.109 16.203 -14.273 1 73.94 57 ASP B O 1
ATOM 3024 N N . GLY B 1 58 ? 15.484 16.016 -16.5 1 74 58 GLY B N 1
ATOM 3025 C CA . GLY B 1 58 ? 16.453 14.992 -16.844 1 74 58 GLY B CA 1
ATOM 3026 C C . GLY B 1 58 ? 16.062 13.609 -16.375 1 74 58 GLY B C 1
ATOM 3027 O O . GLY B 1 58 ? 16.797 12.641 -16.578 1 74 58 GLY B O 1
ATOM 3028 N N . LYS B 1 59 ? 14.953 13.594 -15.773 1 81.56 59 LYS B N 1
ATOM 3029 C CA . LYS B 1 59 ? 14.516 12.289 -15.289 1 81.56 59 LYS B CA 1
ATOM 3030 C C . LYS B 1 59 ? 13.156 11.914 -15.867 1 81.56 59 LYS B C 1
ATOM 3032 O O . LYS B 1 59 ? 12.312 12.781 -16.078 1 81.56 59 LYS B O 1
ATOM 3037 N N . GLN B 1 60 ? 13.031 10.68 -16.109 1 86.31 60 GLN B N 1
ATOM 3038 C CA . GLN B 1 60 ? 11.742 10.188 -16.562 1 86.31 60 GLN B CA 1
ATOM 3039 C C . GLN B 1 60 ? 10.664 10.414 -15.516 1 86.31 60 GLN B C 1
ATOM 3041 O O . GLN B 1 60 ? 10.914 10.266 -14.32 1 86.31 60 GLN B O 1
ATOM 3046 N N . ILE B 1 61 ? 9.594 10.773 -15.969 1 82.62 61 ILE B N 1
ATOM 3047 C CA . ILE B 1 61 ? 8.477 11.062 -15.078 1 82.62 61 ILE B CA 1
ATOM 3048 C C . ILE B 1 61 ? 8.047 9.781 -14.359 1 82.62 61 ILE B C 1
ATOM 3050 O O . ILE B 1 61 ? 7.699 9.812 -13.18 1 82.62 61 ILE B O 1
ATOM 3054 N N . LEU B 1 62 ? 8.031 8.742 -15.141 1 88.31 62 LEU B N 1
ATOM 3055 C CA . LEU B 1 62 ? 7.656 7.457 -14.555 1 88.31 62 LEU B CA 1
ATOM 3056 C C . LEU B 1 62 ? 8.867 6.535 -14.445 1 88.31 62 LEU B C 1
ATOM 3058 O O . LEU B 1 62 ? 9.5 6.211 -15.453 1 88.31 62 LEU B O 1
ATOM 3062 N N . GLN B 1 63 ? 9.242 6.309 -13.266 1 87 63 GLN B N 1
ATOM 3063 C CA . GLN B 1 63 ? 10.305 5.352 -12.969 1 87 63 GLN B CA 1
ATOM 3064 C C . GLN B 1 63 ? 9.789 4.199 -12.117 1 87 63 GLN B C 1
ATOM 3066 O O . GLN B 1 63 ? 8.945 4.398 -11.234 1 87 63 GLN B O 1
ATOM 3071 N N . ILE B 1 64 ? 10.203 3.066 -12.477 1 90.19 64 ILE B N 1
ATOM 3072 C CA . ILE B 1 64 ? 9.828 1.905 -11.672 1 90.19 64 ILE B CA 1
ATOM 3073 C C . ILE B 1 64 ? 10.914 1.63 -10.633 1 90.19 64 ILE B C 1
ATOM 3075 O O . ILE B 1 64 ? 11.75 0.742 -10.82 1 90.19 64 ILE B O 1
ATOM 3079 N N . ASN B 1 65 ? 10.875 2.363 -9.594 1 90.31 65 ASN B N 1
ATOM 3080 C CA . ASN B 1 65 ? 11.844 2.182 -8.523 1 90.31 65 ASN B CA 1
ATOM 3081 C C . ASN B 1 65 ? 11.516 0.962 -7.664 1 90.31 65 ASN B C 1
ATOM 3083 O O . ASN B 1 65 ? 10.531 0.26 -7.93 1 90.31 65 ASN B O 1
ATOM 3087 N N . ASP B 1 66 ? 12.336 0.637 -6.742 1 89.88 66 ASP B N 1
ATOM 3088 C CA . ASP B 1 66 ? 12.18 -0.549 -5.906 1 89.88 66 ASP B CA 1
ATOM 3089 C C . ASP B 1 66 ? 10.875 -0.494 -5.121 1 89.88 66 ASP B C 1
ATOM 3091 O O . ASP B 1 66 ? 10.227 -1.523 -4.906 1 89.88 66 ASP B O 1
ATOM 3095 N N . GLU B 1 67 ? 10.484 0.665 -4.742 1 91.75 67 GLU B N 1
ATOM 3096 C CA . GLU B 1 67 ? 9.258 0.83 -3.973 1 91.75 67 GLU B CA 1
ATOM 3097 C C . GLU B 1 67 ? 8.031 0.434 -4.797 1 91.75 67 GLU B C 1
ATOM 3099 O O . GLU B 1 67 ? 7.137 -0.249 -4.297 1 91.75 67 GLU B O 1
ATOM 3104 N N . ILE B 1 68 ? 8.047 0.84 -6.008 1 93.25 68 ILE B N 1
ATOM 3105 C CA . ILE B 1 68 ? 6.938 0.529 -6.898 1 93.25 68 ILE B CA 1
ATOM 3106 C C . ILE B 1 68 ? 6.906 -0.972 -7.176 1 93.25 68 ILE B C 1
ATOM 3108 O O . ILE B 1 68 ? 5.832 -1.584 -7.191 1 93.25 68 ILE B O 1
ATOM 3112 N N . ARG B 1 69 ? 8.047 -1.544 -7.344 1 92.5 69 ARG B N 1
ATOM 3113 C CA . ARG B 1 69 ? 8.133 -2.98 -7.586 1 92.5 69 ARG B CA 1
ATOM 3114 C C . ARG B 1 69 ? 7.602 -3.77 -6.395 1 92.5 69 ARG B C 1
ATOM 3116 O O . ARG B 1 69 ? 6.879 -4.754 -6.57 1 92.5 69 ARG B O 1
ATOM 3123 N N . ILE B 1 70 ? 7.965 -3.34 -5.293 1 92.56 70 ILE B N 1
ATOM 3124 C CA . ILE B 1 70 ? 7.539 -4.02 -4.074 1 92.56 70 ILE B CA 1
ATOM 3125 C C . ILE B 1 70 ? 6.027 -3.883 -3.906 1 92.56 70 ILE B C 1
ATOM 3127 O O . ILE B 1 70 ? 5.355 -4.832 -3.494 1 92.56 70 ILE B O 1
ATOM 3131 N N . LEU B 1 71 ? 5.516 -2.756 -4.223 1 92.88 71 LEU B N 1
ATOM 3132 C CA . LEU B 1 71 ? 4.07 -2.557 -4.168 1 92.88 71 LEU B CA 1
ATOM 3133 C C . LEU B 1 71 ? 3.354 -3.504 -5.121 1 92.88 71 LEU B C 1
ATOM 3135 O O . LEU B 1 71 ? 2.277 -4.016 -4.805 1 92.88 71 LEU B O 1
ATOM 3139 N N . GLY B 1 72 ? 3.934 -3.652 -6.289 1 92.56 72 GLY B N 1
ATOM 3140 C CA . GLY B 1 72 ? 3.389 -4.621 -7.227 1 92.56 72 GLY B CA 1
ATOM 3141 C C . GLY B 1 72 ? 3.35 -6.031 -6.668 1 92.56 72 GLY B C 1
ATOM 3142 O O . GLY B 1 72 ? 2.334 -6.723 -6.781 1 92.56 72 GLY B O 1
ATOM 3143 N N . GLU B 1 73 ? 4.418 -6.434 -6.082 1 90.5 73 GLU B N 1
ATOM 3144 C CA . GLU B 1 73 ? 4.5 -7.77 -5.5 1 90.5 73 GLU B CA 1
ATOM 3145 C C . GLU B 1 73 ? 3.508 -7.93 -4.352 1 90.5 73 GLU B C 1
ATOM 3147 O O . GLU B 1 73 ? 2.932 -9.008 -4.168 1 90.5 73 GLU B O 1
ATOM 3152 N N . MET B 1 74 ? 3.352 -6.902 -3.621 1 93.62 74 MET B N 1
ATOM 3153 C CA . MET B 1 74 ? 2.338 -6.922 -2.57 1 93.62 74 MET B CA 1
ATOM 3154 C C . MET B 1 74 ? 0.944 -7.102 -3.162 1 93.62 74 MET B C 1
ATOM 3156 O O . MET B 1 74 ? 0.091 -7.762 -2.566 1 93.62 74 MET B O 1
ATOM 3160 N N . GLY B 1 75 ? 0.733 -6.449 -4.289 1 92.94 75 GLY B N 1
ATOM 3161 C CA . GLY B 1 75 ? -0.526 -6.645 -4.988 1 92.94 75 GLY B CA 1
ATOM 3162 C C . GLY B 1 75 ? -0.8 -8.094 -5.332 1 92.94 75 GLY B C 1
ATOM 3163 O O . GLY B 1 75 ? -1.925 -8.578 -5.176 1 92.94 75 GLY B O 1
ATOM 3164 N N . ALA B 1 76 ? 0.208 -8.766 -5.773 1 89.69 76 ALA B N 1
ATOM 3165 C CA . ALA B 1 76 ? 0.075 -10.188 -6.09 1 89.69 76 ALA B CA 1
ATOM 3166 C C . ALA B 1 76 ? -0.291 -10.992 -4.844 1 89.69 76 ALA B C 1
ATOM 3168 O O . ALA B 1 76 ? -1.084 -11.93 -4.918 1 89.69 76 ALA B O 1
ATOM 3169 N N . ILE B 1 77 ? 0.306 -10.648 -3.768 1 91.69 77 ILE B N 1
ATOM 3170 C CA . ILE B 1 77 ? 0.039 -11.328 -2.502 1 91.69 77 ILE B CA 1
ATOM 3171 C C . ILE B 1 77 ? -1.424 -11.133 -2.111 1 91.69 77 ILE B C 1
ATOM 3173 O O . ILE B 1 77 ? -2.098 -12.078 -1.709 1 91.69 77 ILE B O 1
ATOM 3177 N N . VAL B 1 78 ? -1.926 -9.922 -2.293 1 94 78 VAL B N 1
ATOM 3178 C CA . VAL B 1 78 ? -3.312 -9.602 -1.964 1 94 78 VAL B CA 1
ATOM 3179 C C . VAL B 1 78 ? -4.25 -10.391 -2.875 1 94 78 VAL B C 1
ATOM 3181 O O . VAL B 1 78 ? -5.262 -10.93 -2.418 1 94 78 VAL B O 1
ATOM 3184 N N . ILE B 1 79 ? -3.955 -10.469 -4.109 1 87.94 79 ILE B N 1
ATOM 3185 C CA . ILE B 1 79 ? -4.773 -11.172 -5.09 1 87.94 79 ILE B CA 1
ATOM 3186 C C . ILE B 1 79 ? -4.902 -12.641 -4.688 1 87.94 79 ILE B C 1
ATOM 3188 O O . ILE B 1 79 ? -6 -13.203 -4.711 1 87.94 79 ILE B O 1
ATOM 3192 N N . LEU B 1 80 ? -3.859 -13.203 -4.301 1 85.12 80 LEU B N 1
ATOM 3193 C CA . LEU B 1 80 ? -3.898 -14.633 -3.996 1 85.12 80 LEU B CA 1
ATOM 3194 C C . LEU B 1 80 ? -4.555 -14.883 -2.643 1 85.12 80 LEU B C 1
ATOM 3196 O O . LEU B 1 80 ? -5.137 -15.945 -2.416 1 85.12 80 LEU B O 1
ATOM 3200 N N . PHE B 1 81 ? -4.348 -13.961 -1.711 1 93 81 PHE B N 1
ATOM 3201 C CA . PHE B 1 81 ? -5.129 -14.039 -0.483 1 93 81 PHE B CA 1
ATOM 3202 C C . PHE B 1 81 ? -6.621 -14.062 -0.791 1 93 81 PHE B C 1
ATOM 3204 O O . PHE B 1 81 ? -7.363 -14.875 -0.23 1 93 81 PHE B O 1
ATOM 3211 N N . MET B 1 82 ? -7.023 -13.203 -1.69 1 91.31 82 MET B N 1
ATOM 3212 C CA . MET B 1 82 ? -8.422 -13.141 -2.104 1 91.31 82 MET B CA 1
ATOM 3213 C C . MET B 1 82 ? -8.859 -14.445 -2.758 1 91.31 82 MET B C 1
ATOM 3215 O O . MET B 1 82 ? -9.969 -14.922 -2.527 1 91.31 82 MET B O 1
ATOM 3219 N N . ALA B 1 83 ? -8.039 -14.945 -3.559 1 84.19 83 ALA B N 1
ATOM 3220 C CA . ALA B 1 83 ? -8.328 -16.234 -4.195 1 84.19 83 ALA B CA 1
ATOM 3221 C C . ALA B 1 83 ? -8.516 -17.328 -3.154 1 84.19 83 ALA B C 1
ATOM 3223 O O . ALA B 1 83 ? -9.359 -18.219 -3.318 1 84.19 83 ALA B O 1
ATOM 3224 N N . GLY B 1 84 ? -7.66 -17.312 -2.15 1 87.31 84 GLY B N 1
ATOM 3225 C CA . GLY B 1 84 ? -7.766 -18.281 -1.074 1 87.31 84 GLY B CA 1
ATOM 3226 C C . GLY B 1 84 ? -9.094 -18.219 -0.338 1 87.31 84 GLY B C 1
ATOM 3227 O O . GLY B 1 84 ? -9.609 -19.234 0.106 1 87.31 84 GLY B O 1
ATOM 3228 N N . LEU B 1 85 ? -9.633 -17.047 -0.168 1 91 85 LEU B N 1
ATOM 3229 C CA . LEU B 1 85 ? -10.906 -16.859 0.523 1 91 85 LEU B CA 1
ATOM 3230 C C . LEU B 1 85 ? -12.039 -17.547 -0.227 1 91 85 LEU B C 1
ATOM 3232 O O . LEU B 1 85 ? -13.102 -17.797 0.345 1 91 85 LEU B O 1
ATOM 3236 N N . GLU B 1 86 ? -11.836 -17.844 -1.449 1 85.06 86 GLU B N 1
ATOM 3237 C CA . GLU B 1 86 ? -12.891 -18.406 -2.289 1 85.06 86 GLU B CA 1
ATOM 3238 C C . GLU B 1 86 ? -12.867 -19.938 -2.258 1 85.06 86 GLU B C 1
ATOM 3240 O O . GLU B 1 86 ? -13.711 -20.594 -2.877 1 85.06 86 GLU B O 1
ATOM 3245 N N . MET B 1 87 ? -11.898 -20.484 -1.582 1 82.81 87 MET B N 1
ATOM 3246 C CA . MET B 1 87 ? -11.742 -21.938 -1.516 1 82.81 87 MET B CA 1
ATOM 3247 C C . MET B 1 87 ? -11.633 -22.406 -0.069 1 82.81 87 MET B C 1
ATOM 3249 O O . MET B 1 87 ? -10.828 -21.875 0.703 1 82.81 87 MET B O 1
ATOM 3253 N N . THR B 1 88 ? -12.461 -23.391 0.308 1 88.44 88 THR B N 1
ATOM 3254 C CA . THR B 1 88 ? -12.367 -23.953 1.648 1 88.44 88 THR B CA 1
ATOM 3255 C C . THR B 1 88 ? -11.273 -25.016 1.711 1 88.44 88 THR B C 1
ATOM 3257 O O . THR B 1 88 ? -10.898 -25.594 0.687 1 88.44 88 THR B O 1
ATOM 3260 N N . PRO B 1 89 ? -10.758 -25.203 2.928 1 88.19 89 PRO B N 1
ATOM 3261 C CA . PRO B 1 89 ? -9.758 -26.281 3.072 1 88.19 89 PRO B CA 1
ATOM 3262 C C . PRO B 1 89 ? -10.289 -27.641 2.629 1 88.19 89 PRO B C 1
ATOM 3264 O O . PRO B 1 89 ? -9.555 -28.422 2.029 1 88.19 89 PRO B O 1
ATOM 3267 N N . LYS B 1 90 ? -11.5 -27.906 2.861 1 86.81 90 LYS B N 1
ATOM 3268 C CA . LYS B 1 90 ? -12.117 -29.156 2.453 1 86.81 90 LYS B CA 1
ATOM 3269 C C . LYS B 1 90 ? -12.148 -29.281 0.933 1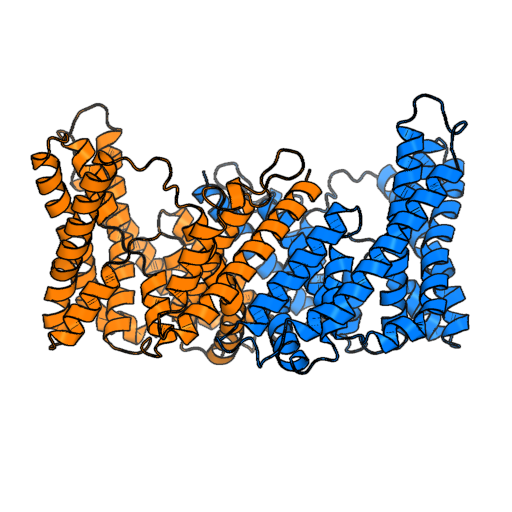 86.81 90 LYS B C 1
ATOM 3271 O O . LYS B 1 90 ? -11.844 -30.344 0.387 1 86.81 90 LYS B O 1
ATOM 3276 N N . GLU B 1 91 ? -12.508 -28.281 0.283 1 82.19 91 GLU B N 1
ATOM 3277 C CA . GLU B 1 91 ? -12.547 -28.266 -1.176 1 82.19 91 GLU B CA 1
ATOM 3278 C C . GLU B 1 91 ? -11.156 -28.438 -1.771 1 82.19 91 GLU B C 1
ATOM 3280 O O . GLU B 1 91 ? -10.984 -29.125 -2.777 1 82.19 91 GLU B O 1
ATOM 3285 N N . PHE B 1 92 ? -10.281 -27.75 -1.166 1 82.75 92 PHE B N 1
ATOM 3286 C CA . PHE B 1 92 ? -8.898 -27.844 -1.633 1 82.75 92 PHE B CA 1
ATOM 3287 C C . PHE B 1 92 ? -8.383 -29.281 -1.527 1 82.75 92 PHE B C 1
ATOM 3289 O O . PHE B 1 92 ? -7.746 -29.781 -2.453 1 82.75 92 PHE B O 1
ATOM 3296 N N . LEU B 1 93 ? -8.664 -29.938 -0.474 1 82.06 93 LEU B N 1
ATOM 3297 C CA . LEU B 1 93 ? -8.195 -31.297 -0.232 1 82.06 93 LEU B CA 1
ATOM 3298 C C . LEU B 1 93 ? -8.906 -32.281 -1.143 1 82.06 93 LEU B C 1
ATOM 3300 O O . LEU B 1 93 ? -8.32 -33.281 -1.558 1 82.06 93 LEU B O 1
ATOM 3304 N N . LYS B 1 94 ? -10.125 -32.031 -1.418 1 81.94 94 LYS B N 1
ATOM 3305 C CA . LYS B 1 94 ? -10.898 -32.906 -2.285 1 81.94 94 LYS B CA 1
ATOM 3306 C C . LYS B 1 94 ? -10.328 -32.938 -3.701 1 81.94 94 LYS B C 1
ATOM 3308 O O . LYS B 1 94 ? -10.406 -33.938 -4.395 1 81.94 94 LYS B O 1
ATOM 3313 N N . GLY B 1 95 ? -9.797 -31.828 -4.094 1 81.25 95 GLY B N 1
ATOM 3314 C CA . GLY B 1 95 ? -9.227 -31.734 -5.43 1 81.25 95 GLY B CA 1
ATOM 3315 C C . GLY B 1 95 ? -7.742 -32.031 -5.469 1 81.25 95 GLY B C 1
ATOM 3316 O O . GLY B 1 95 ? -7.09 -31.828 -6.492 1 81.25 95 GLY B O 1
ATOM 3317 N N . GLY B 1 96 ? -7.301 -32.594 -4.41 1 84.25 96 GLY B N 1
ATOM 3318 C CA . GLY B 1 96 ? -5.859 -32.75 -4.246 1 84.25 96 GLY B CA 1
ATOM 3319 C C . GLY B 1 96 ? -5.223 -33.594 -5.312 1 84.25 96 GLY B C 1
ATOM 3320 O O . GLY B 1 96 ? -4.18 -33.25 -5.867 1 84.25 96 GLY B O 1
ATOM 3321 N N . LYS B 1 97 ? -5.844 -34.75 -5.594 1 88.44 97 LYS B N 1
ATOM 3322 C CA . LYS B 1 97 ? -5.285 -35.656 -6.594 1 88.44 97 LYS B CA 1
ATOM 3323 C C . LYS B 1 97 ? -5.266 -35 -7.973 1 88.44 97 LYS B C 1
ATOM 3325 O O . LYS B 1 97 ? -4.277 -35.094 -8.703 1 88.44 97 LYS B O 1
ATOM 3330 N N . ALA B 1 98 ? -6.391 -34.406 -8.266 1 92 98 ALA B N 1
ATOM 3331 C CA . ALA B 1 98 ? -6.488 -33.75 -9.555 1 92 98 ALA B CA 1
ATOM 3332 C C . ALA B 1 98 ? -5.48 -32.594 -9.656 1 92 98 ALA B C 1
ATOM 3334 O O . ALA B 1 98 ? -4.781 -32.469 -10.656 1 92 98 ALA B O 1
ATOM 3335 N N . SER B 1 99 ? -5.453 -31.859 -8.617 1 90.56 99 SER B N 1
ATOM 3336 C CA . SER B 1 99 ? -4.543 -30.703 -8.578 1 90.56 99 SER B CA 1
ATOM 3337 C C . SER B 1 99 ? -3.09 -31.156 -8.672 1 90.56 99 SER B C 1
ATOM 3339 O O . SER B 1 99 ? -2.287 -30.547 -9.375 1 90.56 99 SER B O 1
ATOM 3341 N N . PHE B 1 100 ? -2.814 -32.219 -7.961 1 87.88 100 PHE B N 1
ATOM 3342 C CA . PHE B 1 100 ? -1.453 -32.719 -7.957 1 87.88 100 PHE B CA 1
ATOM 3343 C C . PHE B 1 100 ? -1.062 -33.25 -9.336 1 87.88 100 PHE B C 1
ATOM 3345 O O . PHE B 1 100 ? 0.038 -32.969 -9.82 1 87.88 100 PHE B O 1
ATOM 3352 N N . THR B 1 101 ? -1.896 -33.938 -9.938 1 92.25 101 THR B N 1
ATOM 3353 C CA . THR B 1 101 ? -1.615 -34.531 -11.25 1 92.25 101 THR B CA 1
ATOM 3354 C C . THR B 1 101 ? -1.473 -33.406 -12.297 1 92.25 101 THR B C 1
ATOM 3356 O O . THR B 1 101 ? -0.496 -33.406 -13.055 1 92.25 101 THR B O 1
ATOM 3359 N N . VAL B 1 102 ? -2.41 -32.562 -12.328 1 92.81 102 VAL B N 1
ATOM 3360 C CA . VAL B 1 102 ? -2.42 -31.469 -13.312 1 92.81 102 VAL B CA 1
ATOM 3361 C C . VAL B 1 102 ? -1.22 -30.547 -13.078 1 92.81 102 VAL B C 1
ATOM 3363 O O . VAL B 1 102 ? -0.55 -30.141 -14.031 1 92.81 102 VAL B O 1
ATOM 3366 N N . GLY B 1 103 ? -0.987 -30.234 -11.82 1 90 103 GLY B N 1
ATOM 3367 C CA . GLY B 1 103 ? 0.157 -29.406 -11.484 1 90 103 GLY B CA 1
ATOM 3368 C C . GLY B 1 103 ? 1.485 -30.047 -11.844 1 90 103 GLY B C 1
ATOM 3369 O O . GLY B 1 103 ? 2.371 -29.391 -12.391 1 90 103 GLY B O 1
ATOM 3370 N N . THR B 1 104 ? 1.606 -31.312 -11.516 1 89.5 104 THR B N 1
ATOM 3371 C CA . THR B 1 104 ? 2.848 -32.031 -11.773 1 89.5 104 THR B CA 1
ATOM 3372 C C . THR B 1 104 ? 3.109 -32.125 -13.273 1 89.5 104 THR B C 1
ATOM 3374 O O . THR B 1 104 ? 4.211 -31.844 -13.734 1 89.5 104 THR B O 1
ATOM 3377 N N . LEU B 1 105 ? 2.145 -32.5 -13.969 1 93.38 105 LEU B N 1
ATOM 3378 C CA . LEU B 1 105 ? 2.314 -32.656 -15.414 1 93.38 105 LEU B CA 1
ATOM 3379 C C . LEU B 1 105 ? 2.486 -31.281 -16.062 1 93.38 105 LEU B C 1
ATOM 3381 O O . LEU B 1 105 ? 3.123 -31.156 -17.109 1 93.38 105 LEU B O 1
ATOM 3385 N N . GLY B 1 106 ? 1.904 -30.281 -15.445 1 91.81 106 GLY B N 1
ATOM 3386 C CA . GLY B 1 106 ? 2.086 -28.922 -15.914 1 91.81 106 GLY B CA 1
ATOM 3387 C C . GLY B 1 106 ? 3.516 -28.422 -15.781 1 91.81 106 GLY B C 1
ATOM 3388 O O . GLY B 1 106 ? 3.902 -27.438 -16.422 1 91.81 106 GLY B O 1
ATOM 3389 N N . VAL B 1 107 ? 4.238 -29.062 -14.945 1 90 107 VAL B N 1
ATOM 3390 C CA . VAL B 1 107 ? 5.641 -28.703 -14.758 1 90 107 VAL B CA 1
ATOM 3391 C C . VAL B 1 107 ? 6.527 -29.656 -15.57 1 90 107 VAL B C 1
ATOM 3393 O O . VAL B 1 107 ? 7.418 -29.203 -16.297 1 90 107 VAL B O 1
ATOM 3396 N N . VAL B 1 108 ? 6.246 -30.938 -15.516 1 90.75 108 VAL B N 1
ATOM 3397 C CA . VAL B 1 108 ? 7.082 -31.984 -16.125 1 90.75 108 VAL B CA 1
ATOM 3398 C C . VAL B 1 108 ? 7.051 -31.844 -17.641 1 90.75 108 VAL B C 1
ATOM 3400 O O . VAL B 1 108 ? 8.094 -31.891 -18.297 1 90.75 108 VAL B O 1
ATOM 3403 N N . VAL B 1 109 ? 5.914 -31.672 -18.156 1 93.38 109 VAL B N 1
ATOM 3404 C CA . VAL B 1 109 ? 5.75 -31.656 -19.594 1 93.38 109 VAL B CA 1
ATOM 3405 C C . VAL B 1 109 ? 6.461 -30.453 -20.188 1 93.38 109 VAL B C 1
ATOM 3407 O O . VAL B 1 109 ? 7.285 -30.578 -21.094 1 93.38 109 VAL B O 1
ATOM 3410 N N . PRO B 1 110 ? 6.168 -29.266 -19.688 1 93.12 110 PRO B N 1
ATOM 3411 C CA . PRO B 1 110 ? 6.891 -28.109 -20.234 1 93.12 110 PRO B CA 1
ATOM 3412 C C . PRO B 1 110 ? 8.398 -28.219 -20.031 1 93.12 110 PRO B C 1
ATOM 3414 O O . PRO B 1 110 ? 9.172 -27.766 -20.875 1 93.12 110 PRO B O 1
ATOM 3417 N N . PHE B 1 111 ? 8.828 -28.719 -18.938 1 91.31 111 PHE B N 1
ATOM 3418 C CA . PHE B 1 111 ? 10.258 -28.828 -18.672 1 91.31 111 PHE B CA 1
ATOM 3419 C C . PHE B 1 111 ? 10.938 -29.734 -19.703 1 91.31 111 PHE B C 1
ATOM 3421 O O . PHE B 1 111 ? 11.906 -29.328 -20.344 1 91.31 111 PHE B O 1
ATOM 3428 N N . PHE B 1 112 ? 10.461 -30.891 -19.891 1 93 112 PHE B N 1
ATOM 3429 C CA . PHE B 1 112 ? 11.117 -31.844 -20.781 1 93 112 PHE B CA 1
ATOM 3430 C C . PHE B 1 112 ? 10.914 -31.469 -22.234 1 93 112 PHE B C 1
ATOM 3432 O O . PHE B 1 112 ? 11.812 -31.656 -23.062 1 93 112 PHE B O 1
ATOM 3439 N N . ALA B 1 113 ? 9.75 -31 -22.578 1 93.88 113 ALA B N 1
ATOM 3440 C CA . ALA B 1 113 ? 9.539 -30.5 -23.938 1 93.88 113 ALA B CA 1
ATOM 3441 C C . ALA B 1 113 ? 10.5 -29.344 -24.25 1 93.88 113 ALA B C 1
ATOM 3443 O O . ALA B 1 113 ? 11.07 -29.297 -25.328 1 93.88 113 ALA B O 1
ATOM 3444 N N . GLY B 1 114 ? 10.578 -28.438 -23.312 1 92.56 114 GLY B N 1
ATOM 3445 C CA . GLY B 1 114 ? 11.508 -27.328 -23.484 1 92.56 114 GLY B CA 1
ATOM 3446 C C . GLY B 1 114 ? 12.945 -27.781 -23.641 1 92.56 114 GLY B C 1
ATOM 3447 O O . GLY B 1 114 ? 13.68 -27.266 -24.484 1 92.56 114 GLY B O 1
ATOM 3448 N N . LEU B 1 115 ? 13.297 -28.734 -22.812 1 91.69 115 LEU B N 1
ATOM 3449 C CA . LEU B 1 115 ? 14.648 -29.266 -22.859 1 91.69 115 LEU B CA 1
ATOM 3450 C C . LEU B 1 115 ? 14.953 -29.828 -24.25 1 91.69 115 LEU B C 1
ATOM 3452 O O . LEU B 1 115 ? 16 -29.516 -24.828 1 91.69 115 LEU B O 1
ATOM 3456 N N . VAL B 1 116 ? 14.086 -30.578 -24.766 1 93.56 116 VAL B N 1
ATOM 3457 C CA . VAL B 1 116 ? 14.281 -31.25 -26.047 1 93.56 116 VAL B CA 1
ATOM 3458 C C . VAL B 1 116 ? 14.266 -30.219 -27.172 1 93.56 116 VAL B C 1
ATOM 3460 O O . VAL B 1 116 ? 15.148 -30.234 -28.047 1 93.56 116 VAL B O 1
ATOM 3463 N N . VAL B 1 117 ? 13.289 -29.344 -27.172 1 93.69 117 VAL B N 1
ATOM 3464 C CA . VAL B 1 117 ? 13.117 -28.375 -28.25 1 93.69 117 VAL B CA 1
ATOM 3465 C C . VAL B 1 117 ? 14.336 -27.469 -28.312 1 93.69 117 VAL B C 1
ATOM 3467 O O . VAL B 1 117 ? 14.867 -27.203 -29.406 1 93.69 117 VAL B O 1
ATOM 3470 N N . PHE B 1 118 ? 14.859 -26.984 -27.234 1 91.88 118 PHE B N 1
ATOM 3471 C CA . PHE B 1 118 ? 15.922 -26 -27.281 1 91.88 118 PHE B CA 1
ATOM 3472 C C . PHE B 1 118 ? 17.281 -26.656 -27.484 1 91.88 118 PHE B C 1
ATOM 3474 O O . PHE B 1 118 ? 18.203 -26.047 -28.031 1 91.88 118 PHE B O 1
ATOM 3481 N N . GLN B 1 119 ? 17.391 -27.875 -27.109 1 91.06 119 GLN B N 1
ATOM 3482 C CA . GLN B 1 119 ? 18.578 -28.625 -27.516 1 91.06 119 GLN B CA 1
ATOM 3483 C C . GLN B 1 119 ? 18.609 -28.828 -29.031 1 91.06 119 GLN B C 1
ATOM 3485 O O . GLN B 1 119 ? 19.688 -28.781 -29.641 1 91.06 119 GLN B O 1
ATOM 3490 N N . LEU B 1 120 ? 17.438 -29.031 -29.547 1 91.25 120 LEU B N 1
ATOM 3491 C CA . LEU B 1 120 ? 17.344 -29.188 -31 1 91.25 120 LEU B CA 1
ATOM 3492 C C . LEU B 1 120 ? 17.672 -27.891 -31.719 1 91.25 120 LEU B C 1
ATOM 3494 O O . LEU B 1 120 ? 18.156 -27.922 -32.844 1 91.25 120 LEU B O 1
ATOM 3498 N N . PHE B 1 121 ? 17.422 -26.797 -31.047 1 89.94 121 PHE B N 1
ATOM 3499 C CA . PHE B 1 121 ? 17.734 -25.5 -31.625 1 89.94 121 PHE B CA 1
ATOM 3500 C C . PHE B 1 121 ? 19.203 -25.141 -31.422 1 89.94 121 PHE B C 1
ATOM 3502 O O . PHE B 1 121 ? 19.625 -24.047 -31.781 1 89.94 121 PHE B O 1
ATOM 3509 N N . GLY B 1 122 ? 19.969 -26.031 -30.719 1 87.88 122 GLY B N 1
ATOM 3510 C CA . GLY B 1 122 ? 21.406 -25.844 -30.641 1 87.88 122 GLY B CA 1
ATOM 3511 C C . GLY B 1 122 ? 21.875 -25.312 -29.297 1 87.88 122 GLY B C 1
ATOM 3512 O O . GLY B 1 122 ? 23.062 -25.062 -29.109 1 87.88 122 GLY B O 1
ATOM 3513 N N . PHE B 1 123 ? 21.016 -25.156 -28.406 1 90.38 123 PHE B N 1
ATOM 3514 C CA . PHE B 1 123 ? 21.422 -24.688 -27.094 1 90.38 123 PHE B CA 1
ATOM 3515 C C . PHE B 1 123 ? 22.094 -25.812 -26.297 1 90.38 123 PHE B C 1
ATOM 3517 O O . PHE B 1 123 ? 21.781 -26.984 -26.5 1 90.38 123 PHE B O 1
ATOM 3524 N N . ASP B 1 124 ? 23.031 -25.469 -25.484 1 89.12 124 ASP B N 1
ATOM 3525 C CA . ASP B 1 124 ? 23.656 -26.484 -24.625 1 89.12 124 ASP B CA 1
ATOM 3526 C C . ASP B 1 124 ? 22.688 -26.984 -23.562 1 89.12 124 ASP B C 1
ATOM 3528 O O . ASP B 1 124 ? 21.625 -26.391 -23.359 1 89.12 124 ASP B O 1
ATOM 3532 N N . ALA B 1 125 ? 23.047 -28.016 -22.953 1 85.25 125 ALA B N 1
ATOM 3533 C CA . ALA B 1 125 ? 22.172 -28.703 -22 1 85.25 125 ALA B CA 1
ATOM 3534 C C . ALA B 1 125 ? 21.797 -27.781 -20.844 1 85.25 125 ALA B C 1
ATOM 3536 O O . ALA B 1 125 ? 20.641 -27.75 -20.406 1 85.25 125 ALA B O 1
ATOM 3537 N N . LEU B 1 126 ? 22.766 -27.047 -20.406 1 84.62 126 LEU B N 1
ATOM 3538 C CA . LEU B 1 126 ? 22.5 -26.172 -19.281 1 84.62 126 LEU B CA 1
ATOM 3539 C C . LEU B 1 126 ? 21.594 -25.016 -19.688 1 84.62 126 LEU B C 1
ATOM 3541 O O . LEU B 1 126 ? 20.656 -24.672 -18.953 1 84.62 126 LEU B O 1
ATOM 3545 N N . GLN B 1 127 ? 21.859 -24.469 -20.797 1 87.5 127 GLN B N 1
ATOM 3546 C CA . GLN B 1 127 ? 21.016 -23.391 -21.297 1 87.5 127 GLN B CA 1
ATOM 3547 C C . GLN B 1 127 ? 19.594 -23.859 -21.531 1 87.5 127 GLN B C 1
ATOM 3549 O O . GLN B 1 127 ? 18.625 -23.156 -21.188 1 87.5 127 GLN B O 1
ATOM 3554 N N . SER B 1 128 ? 19.516 -25.031 -22.062 1 90.31 128 SER B N 1
ATOM 3555 C CA . SER B 1 128 ? 18.203 -25.609 -22.344 1 90.31 128 SER B CA 1
ATOM 3556 C C . SER B 1 128 ? 17.453 -25.875 -21.047 1 90.31 128 SER B C 1
ATOM 3558 O O . SER B 1 128 ? 16.234 -25.672 -20.984 1 90.31 128 SER B O 1
ATOM 3560 N N . MET B 1 129 ? 18.125 -26.281 -20.062 1 87.31 129 MET B N 1
ATOM 3561 C CA . MET B 1 129 ? 17.5 -26.562 -18.781 1 87.31 129 MET B CA 1
ATOM 3562 C C . MET B 1 129 ? 17 -25.281 -18.141 1 87.31 129 MET B C 1
ATOM 3564 O O . MET B 1 129 ? 15.93 -25.266 -17.516 1 87.31 129 MET B O 1
ATOM 3568 N N . LEU B 1 130 ? 17.734 -24.266 -18.328 1 85.5 130 LEU B N 1
ATOM 3569 C CA . LEU B 1 130 ? 17.344 -22.984 -17.75 1 85.5 130 LEU B CA 1
ATOM 3570 C C . LEU B 1 130 ? 16.094 -22.453 -18.422 1 85.5 130 LEU B C 1
ATOM 3572 O O . LEU B 1 130 ? 15.172 -21.969 -17.75 1 85.5 130 LEU B O 1
ATOM 3576 N N . ILE B 1 131 ? 16.031 -22.594 -19.672 1 87.5 131 ILE B N 1
ATOM 3577 C CA . ILE B 1 131 ? 14.859 -22.141 -20.406 1 87.5 131 ILE B CA 1
ATOM 3578 C C . ILE B 1 131 ? 13.664 -23.016 -20.062 1 87.5 131 ILE B C 1
ATOM 3580 O O . ILE B 1 131 ? 12.555 -22.516 -19.859 1 87.5 131 ILE B O 1
ATOM 3584 N N . ALA B 1 132 ? 13.945 -24.281 -19.984 1 89.19 132 ALA B N 1
ATOM 3585 C CA . ALA B 1 132 ? 12.898 -25.234 -19.656 1 89.19 132 ALA B CA 1
ATOM 3586 C C . ALA B 1 132 ? 12.312 -24.953 -18.266 1 89.19 132 ALA B C 1
ATOM 3588 O O . ALA B 1 132 ? 11.102 -25.062 -18.062 1 89.19 132 ALA B O 1
ATOM 3589 N N . THR B 1 133 ? 13.148 -24.625 -17.391 1 85.44 133 THR B N 1
ATOM 3590 C CA . THR B 1 133 ? 12.703 -24.281 -16.047 1 85.44 133 THR B CA 1
ATOM 3591 C C . THR B 1 133 ? 11.781 -23.062 -16.078 1 85.44 133 THR B C 1
ATOM 3593 O O . THR B 1 133 ? 10.758 -23.031 -15.383 1 85.44 133 THR B O 1
ATOM 3596 N N . ALA B 1 134 ? 12.086 -22.141 -16.859 1 84.31 134 ALA B N 1
ATOM 3597 C CA . ALA B 1 134 ? 11.273 -20.938 -17 1 84.31 134 ALA B CA 1
ATOM 3598 C C . ALA B 1 134 ? 9.898 -21.266 -17.578 1 84.31 134 ALA B C 1
ATOM 3600 O O . ALA B 1 134 ? 8.906 -20.609 -17.234 1 84.31 134 ALA B O 1
ATOM 3601 N N . LEU B 1 135 ? 9.875 -22.312 -18.328 1 87.44 135 LEU B N 1
ATOM 3602 C CA . LEU B 1 135 ? 8.648 -22.703 -19 1 87.44 135 LEU B CA 1
ATOM 3603 C C . LEU B 1 135 ? 7.691 -23.406 -18.031 1 87.44 135 LEU B C 1
ATOM 3605 O O . LEU B 1 135 ? 6.504 -23.547 -18.328 1 87.44 135 LEU B O 1
ATOM 3609 N N . THR B 1 136 ? 8.18 -23.781 -16.938 1 85 136 THR B N 1
ATOM 3610 C CA . THR B 1 136 ? 7.352 -24.5 -15.984 1 85 136 THR B CA 1
ATOM 3611 C C . THR B 1 136 ? 6.508 -23.531 -15.156 1 85 136 THR B C 1
ATOM 3613 O O . THR B 1 136 ? 5.477 -23.922 -14.602 1 85 136 THR B O 1
ATOM 3616 N N . ALA B 1 137 ? 6.891 -22.359 -15.109 1 77.06 137 ALA B N 1
ATOM 3617 C CA . ALA B 1 137 ? 6.254 -21.391 -14.227 1 77.06 137 ALA B CA 1
ATOM 3618 C C . ALA B 1 137 ? 4.879 -20.984 -14.758 1 77.06 137 ALA B C 1
ATOM 3620 O O . ALA B 1 137 ? 4.691 -20.844 -15.969 1 77.06 137 ALA B O 1
ATOM 3621 N N . THR B 1 138 ? 3.918 -20.938 -13.883 1 78.25 138 THR B N 1
ATOM 3622 C CA . THR B 1 138 ? 2.572 -20.469 -14.188 1 78.25 138 THR B CA 1
ATOM 3623 C C . THR B 1 138 ? 2.178 -19.328 -13.266 1 78.25 138 THR B C 1
ATOM 3625 O O . THR B 1 138 ? 2.422 -19.375 -12.062 1 78.25 138 THR B O 1
ATOM 3628 N N . SER B 1 139 ? 1.732 -18.297 -13.883 1 76.12 139 SER B N 1
ATOM 3629 C CA . SER B 1 139 ? 1.174 -17.203 -13.094 1 76.12 139 SER B CA 1
ATOM 3630 C C . SER B 1 139 ? -0.343 -17.312 -12.992 1 76.12 139 SER B C 1
ATOM 3632 O O . SER B 1 139 ? -1.048 -17.219 -14 1 76.12 139 SER B O 1
ATOM 3634 N N . ILE B 1 140 ? -0.74 -17.422 -11.805 1 78.12 140 ILE B N 1
ATOM 3635 C CA . ILE B 1 140 ? -2.172 -17.672 -11.68 1 78.12 140 ILE B CA 1
ATOM 3636 C C . ILE B 1 140 ? -2.908 -16.359 -11.438 1 78.12 140 ILE B C 1
ATOM 3638 O O . ILE B 1 140 ? -4.137 -16.297 -11.547 1 78.12 140 ILE B O 1
ATOM 3642 N N . ALA B 1 141 ? -2.172 -15.352 -11.141 1 76.38 141 ALA B N 1
ATOM 3643 C CA . ALA B 1 141 ? -2.828 -14.086 -10.828 1 76.38 141 ALA B CA 1
ATOM 3644 C C . ALA B 1 141 ? -3.752 -13.648 -11.961 1 76.38 141 ALA B C 1
ATOM 3646 O O . ALA B 1 141 ? -4.879 -13.211 -11.719 1 76.38 141 ALA B O 1
ATOM 3647 N N . ILE B 1 142 ? -3.281 -13.82 -13.125 1 81.12 142 ILE B N 1
ATOM 3648 C CA . ILE B 1 142 ? -4.055 -13.398 -14.289 1 81.12 142 ILE B CA 1
ATOM 3649 C C . ILE B 1 142 ? -5.277 -14.297 -14.453 1 81.12 142 ILE B C 1
ATOM 3651 O O . ILE B 1 142 ? -6.391 -13.805 -14.656 1 81.12 142 ILE B O 1
ATOM 3655 N N . SER B 1 143 ? -5.078 -15.547 -14.336 1 83.56 143 SER B N 1
ATOM 3656 C CA . SER B 1 143 ? -6.172 -16.5 -14.5 1 83.56 143 SER B CA 1
ATOM 3657 C C . SER B 1 143 ? -7.25 -16.297 -13.445 1 83.56 143 SER B C 1
ATOM 3659 O O . SER B 1 143 ? -8.445 -16.281 -13.758 1 83.56 143 SER B O 1
ATOM 3661 N N . ILE B 1 144 ? -6.789 -16.047 -12.273 1 80.5 144 ILE B N 1
ATOM 3662 C CA . ILE B 1 144 ? -7.723 -15.867 -11.172 1 80.5 144 ILE B CA 1
ATOM 3663 C C . ILE B 1 144 ? -8.5 -14.57 -11.367 1 80.5 144 ILE B C 1
ATOM 3665 O O . ILE B 1 144 ? -9.711 -14.523 -11.141 1 80.5 144 ILE B O 1
ATOM 3669 N N . GLN B 1 145 ? -7.805 -13.641 -11.781 1 82.19 145 GLN B N 1
ATOM 3670 C CA . GLN B 1 145 ? -8.453 -12.352 -11.984 1 82.19 145 GLN B CA 1
ATOM 3671 C C . GLN B 1 145 ? -9.477 -12.422 -13.117 1 82.19 145 GLN B C 1
ATOM 3673 O O . GLN B 1 145 ? -10.57 -11.852 -13.016 1 82.19 145 GLN B O 1
ATOM 3678 N N . VAL B 1 146 ? -9.141 -13.062 -14.148 1 83.25 146 VAL B N 1
ATOM 3679 C CA . VAL B 1 146 ? -10.039 -13.203 -15.289 1 83.25 146 VAL B CA 1
ATOM 3680 C C . VAL B 1 146 ? -11.266 -14.016 -14.883 1 83.25 146 VAL B C 1
ATOM 3682 O O . VAL B 1 146 ? -12.398 -13.648 -15.188 1 83.25 146 VAL B O 1
ATOM 3685 N N . LEU B 1 147 ? -11.039 -15.047 -14.172 1 85.44 147 LEU B N 1
ATOM 3686 C CA . LEU B 1 147 ? -12.133 -15.891 -13.695 1 85.44 147 LEU B CA 1
ATOM 3687 C C . LEU B 1 147 ? -13.039 -15.117 -12.742 1 85.44 147 LEU B C 1
ATOM 3689 O O . LEU B 1 147 ? -14.258 -15.266 -12.773 1 85.44 147 LEU B O 1
ATOM 3693 N N . SER B 1 148 ? -12.398 -14.344 -11.938 1 82.06 148 SER B N 1
ATOM 3694 C CA . SER B 1 148 ? -13.156 -13.516 -11.008 1 82.06 148 SER B CA 1
ATOM 3695 C C . SER B 1 148 ? -14 -12.484 -11.742 1 82.06 148 SER B C 1
ATOM 3697 O O . SER B 1 148 ? -15.172 -12.266 -11.406 1 82.06 148 SER B O 1
ATOM 3699 N N . GLU B 1 149 ? -13.445 -11.867 -12.734 1 82.75 149 GLU B N 1
ATOM 3700 C CA . GLU B 1 149 ? -14.133 -10.859 -13.539 1 82.75 149 GLU B CA 1
ATOM 3701 C C . GLU B 1 149 ? -15.383 -11.445 -14.203 1 82.75 149 GLU B C 1
ATOM 3703 O O . GLU B 1 149 ? -16.406 -10.766 -14.328 1 82.75 149 GLU B O 1
ATOM 3708 N N . PHE B 1 150 ? -15.312 -12.695 -14.523 1 85.38 150 PHE B N 1
ATOM 3709 C CA . PHE B 1 150 ? -16.406 -13.328 -15.242 1 85.38 150 PHE B CA 1
ATOM 3710 C C . PHE B 1 150 ? -17.312 -14.094 -14.281 1 85.38 150 PHE B C 1
ATOM 3712 O O . PHE B 1 150 ? -18.203 -14.828 -14.711 1 85.38 150 PHE B O 1
ATOM 3719 N N . GLY B 1 151 ? -17 -13.977 -13 1 83.06 151 GLY B N 1
ATOM 3720 C CA . GLY B 1 151 ? -17.812 -14.617 -11.977 1 83.06 151 GLY B CA 1
ATOM 3721 C C . GLY B 1 151 ? -17.656 -16.125 -11.945 1 83.06 151 GLY B C 1
ATOM 3722 O O . GLY B 1 151 ? -18.609 -16.844 -11.625 1 83.06 151 GLY B O 1
ATOM 3723 N N . LYS B 1 152 ? -16.578 -16.656 -12.391 1 87.19 152 LYS B N 1
ATOM 3724 C CA . LYS B 1 152 ? -16.375 -18.094 -12.531 1 87.19 152 LYS B CA 1
ATOM 3725 C C . LYS B 1 152 ? -15.312 -18.594 -11.547 1 87.19 152 LYS B C 1
ATOM 3727 O O . LYS B 1 152 ? -14.688 -19.625 -11.773 1 87.19 152 LYS B O 1
ATOM 3732 N N . ILE B 1 153 ? -15.086 -17.891 -10.461 1 84.81 153 ILE B N 1
ATOM 3733 C CA . ILE B 1 153 ? -14.008 -18.219 -9.531 1 84.81 153 ILE B CA 1
ATOM 3734 C C . ILE B 1 153 ? -14.414 -19.406 -8.656 1 84.81 153 ILE B C 1
ATOM 3736 O O . ILE B 1 153 ? -13.562 -20.047 -8.039 1 84.81 153 ILE B O 1
ATOM 3740 N N . LYS B 1 154 ? -15.656 -19.766 -8.648 1 84.06 154 LYS B N 1
ATOM 3741 C CA . LYS B 1 154 ? -16.141 -20.859 -7.797 1 84.06 154 LYS B CA 1
ATOM 3742 C C . LYS B 1 154 ? -16.344 -22.141 -8.602 1 84.06 154 LYS B C 1
ATOM 3744 O O . LYS B 1 154 ? -16.797 -23.156 -8.062 1 84.06 154 LYS B O 1
ATOM 3749 N N . THR B 1 155 ? -16 -22.125 -9.852 1 88.56 155 THR B N 1
ATOM 3750 C CA . THR B 1 155 ? -16.172 -23.297 -10.711 1 88.56 155 THR B CA 1
ATOM 3751 C C . THR B 1 155 ? -15.133 -24.359 -10.406 1 88.56 155 THR B C 1
ATOM 3753 O O . THR B 1 155 ? -14.086 -24.062 -9.82 1 88.56 155 THR B O 1
ATOM 3756 N N . PRO B 1 156 ? -15.461 -25.531 -10.812 1 89.31 156 PRO B N 1
ATOM 3757 C CA . PRO B 1 156 ? -14.484 -26.594 -10.633 1 89.31 156 PRO B CA 1
ATOM 3758 C C . PRO B 1 156 ? -13.18 -26.344 -11.391 1 89.31 156 PRO B C 1
ATOM 3760 O O . PRO B 1 156 ? -12.109 -26.734 -10.93 1 89.31 156 PRO B O 1
ATOM 3763 N N . GLU B 1 157 ? -13.273 -25.703 -12.5 1 91.31 157 GLU B N 1
ATOM 3764 C CA . GLU B 1 157 ? -12.086 -25.344 -13.266 1 91.31 157 GLU B CA 1
ATOM 3765 C C . GLU B 1 157 ? -11.172 -24.422 -12.469 1 91.31 157 GLU B C 1
ATOM 3767 O O . GLU B 1 157 ? -9.961 -24.625 -12.422 1 91.31 157 GLU B O 1
ATOM 3772 N N . ALA B 1 158 ? -11.867 -23.484 -11.875 1 88.19 158 ALA B N 1
ATOM 3773 C CA . ALA B 1 158 ? -11.109 -22.5 -11.109 1 88.19 158 ALA B CA 1
ATOM 3774 C C . ALA B 1 158 ? -10.398 -23.156 -9.93 1 88.19 158 ALA B C 1
ATOM 3776 O O . ALA B 1 158 ? -9.234 -22.859 -9.656 1 88.19 158 ALA B O 1
ATOM 3777 N N . ARG B 1 159 ? -11.094 -24.016 -9.367 1 87.5 159 ARG B N 1
ATOM 3778 C CA . ARG B 1 159 ? -10.516 -24.719 -8.219 1 87.5 159 ARG B CA 1
ATOM 3779 C C . ARG B 1 159 ? -9.328 -25.578 -8.648 1 87.5 159 ARG B C 1
ATOM 3781 O O . ARG B 1 159 ? -8.32 -25.641 -7.941 1 87.5 159 ARG B O 1
ATOM 3788 N N . LEU B 1 160 ? -9.5 -26.203 -9.688 1 90.81 160 LEU B N 1
ATOM 3789 C CA . LEU B 1 160 ? -8.422 -27.047 -10.203 1 90.81 160 LEU B CA 1
ATOM 3790 C C . LEU B 1 160 ? -7.227 -26.203 -10.633 1 90.81 160 LEU B C 1
ATOM 3792 O O . LEU B 1 160 ? -6.078 -26.578 -10.383 1 90.81 160 LEU B O 1
ATOM 3796 N N . ILE B 1 161 ? -7.473 -25.078 -11.25 1 89.38 161 ILE B N 1
ATOM 3797 C CA . ILE B 1 161 ? -6.414 -24.172 -11.672 1 89.38 161 ILE B CA 1
ATOM 3798 C C . ILE B 1 161 ? -5.629 -23.688 -10.461 1 89.38 161 ILE B C 1
ATOM 3800 O O . ILE B 1 161 ? -4.398 -23.703 -10.461 1 89.38 161 ILE B O 1
ATOM 3804 N N . ILE B 1 162 ? -6.324 -23.328 -9.461 1 84.06 162 ILE B N 1
ATOM 3805 C CA . ILE B 1 162 ? -5.699 -22.797 -8.258 1 84.06 162 ILE B CA 1
ATOM 3806 C C . ILE B 1 162 ? -4.863 -23.891 -7.582 1 84.06 162 ILE B C 1
ATOM 3808 O O . ILE B 1 162 ? -3.699 -23.656 -7.242 1 84.06 162 ILE B O 1
ATOM 3812 N N . GLY B 1 163 ? -5.488 -25.031 -7.375 1 84.31 163 GLY B N 1
ATOM 3813 C CA . GLY B 1 163 ? -4.77 -26.141 -6.773 1 84.31 163 GLY B CA 1
ATOM 3814 C C . GLY B 1 163 ? -3.543 -26.562 -7.562 1 84.31 163 GLY B C 1
ATOM 3815 O O . GLY B 1 163 ? -2.48 -26.797 -6.988 1 84.31 163 GLY B O 1
ATOM 3816 N N . ALA B 1 164 ? -3.715 -26.609 -8.82 1 88.5 164 ALA B N 1
ATOM 3817 C CA . ALA B 1 164 ? -2.615 -27.016 -9.695 1 88.5 164 ALA B CA 1
ATOM 3818 C C . ALA B 1 164 ? -1.493 -25.984 -9.664 1 88.5 164 ALA B C 1
ATOM 3820 O O . ALA B 1 164 ? -0.314 -26.328 -9.758 1 88.5 164 ALA B O 1
ATOM 3821 N N . ALA B 1 165 ? -1.865 -24.766 -9.609 1 84.12 165 ALA B N 1
ATOM 3822 C CA . ALA B 1 165 ? -0.883 -23.688 -9.602 1 84.12 165 ALA B CA 1
ATOM 3823 C C . ALA B 1 165 ? -0.007 -23.766 -8.352 1 84.12 165 ALA B C 1
ATOM 3825 O O . ALA B 1 165 ? 1.187 -23.453 -8.406 1 84.12 165 ALA B O 1
ATOM 3826 N N . VAL B 1 166 ? -0.632 -24.109 -7.305 1 76.81 166 VAL B N 1
ATOM 3827 C CA . VAL B 1 166 ? 0.113 -24.25 -6.059 1 76.81 166 VAL B CA 1
ATOM 3828 C C . VAL B 1 166 ? 1.158 -25.344 -6.203 1 76.81 166 VAL B C 1
ATOM 3830 O O . VAL B 1 166 ? 2.314 -25.172 -5.812 1 76.81 166 VAL B O 1
ATOM 3833 N N . VAL B 1 167 ? 0.729 -26.422 -6.734 1 79.69 167 VAL B N 1
ATOM 3834 C CA . VAL B 1 167 ? 1.631 -27.547 -6.973 1 79.69 167 VAL B CA 1
ATOM 3835 C C . VAL B 1 167 ? 2.732 -27.125 -7.941 1 79.69 167 VAL B C 1
ATOM 3837 O O . VAL B 1 167 ? 3.906 -27.453 -7.734 1 79.69 167 VAL B O 1
ATOM 3840 N N . ASP B 1 168 ? 2.285 -26.453 -8.93 1 83.5 168 ASP B N 1
ATOM 3841 C CA . ASP B 1 168 ? 3.193 -25.938 -9.953 1 83.5 168 ASP B CA 1
ATOM 3842 C C . ASP B 1 168 ? 4.285 -25.078 -9.328 1 83.5 168 ASP B C 1
ATOM 3844 O O . ASP B 1 168 ? 5.465 -25.234 -9.648 1 83.5 168 ASP B O 1
ATOM 3848 N N . ASP B 1 169 ? 3.936 -24.297 -8.5 1 76 169 ASP B N 1
ATOM 3849 C CA . ASP B 1 169 ? 4.879 -23.375 -7.871 1 76 169 ASP B CA 1
ATOM 3850 C C . ASP B 1 169 ? 5.906 -24.141 -7.031 1 76 169 ASP B C 1
ATOM 3852 O O . ASP B 1 169 ? 7.09 -23.812 -7.035 1 76 169 ASP B O 1
ATOM 3856 N N . ILE B 1 170 ? 5.445 -25.047 -6.414 1 72.19 170 ILE B N 1
ATOM 3857 C CA . ILE B 1 170 ? 6.324 -25.844 -5.555 1 72.19 170 ILE B CA 1
ATOM 3858 C C . ILE B 1 170 ? 7.312 -26.625 -6.414 1 72.19 170 ILE B C 1
ATOM 3860 O O . ILE B 1 170 ? 8.516 -26.625 -6.137 1 72.19 170 ILE B O 1
ATOM 3864 N N . LEU B 1 171 ? 6.828 -27.219 -7.375 1 78.62 171 LEU B N 1
ATOM 3865 C CA . LEU B 1 171 ? 7.664 -28.062 -8.227 1 78.62 171 LEU B CA 1
ATOM 3866 C C . LEU B 1 171 ? 8.625 -27.219 -9.055 1 78.62 171 LEU B C 1
ATOM 3868 O O . LEU B 1 171 ? 9.75 -27.641 -9.336 1 78.62 171 LEU B O 1
ATOM 3872 N N . ALA B 1 172 ? 8.133 -26.078 -9.461 1 76.88 172 ALA B N 1
ATOM 3873 C CA . ALA B 1 172 ? 8.984 -25.188 -10.25 1 76.88 172 ALA B CA 1
ATOM 3874 C C . ALA B 1 172 ? 10.211 -24.75 -9.445 1 76.88 172 ALA B C 1
ATOM 3876 O O . ALA B 1 172 ? 11.312 -24.656 -9.992 1 76.88 172 ALA B O 1
ATOM 3877 N N . ILE B 1 173 ? 10.055 -24.5 -8.281 1 70 173 ILE B N 1
ATOM 3878 C CA . ILE B 1 173 ? 11.164 -24.109 -7.414 1 70 173 ILE B CA 1
ATOM 3879 C C . ILE B 1 173 ? 12.125 -25.281 -7.246 1 70 173 ILE B C 1
ATOM 3881 O O . ILE B 1 173 ? 13.344 -25.094 -7.215 1 70 173 ILE B O 1
ATOM 3885 N N . ALA B 1 174 ? 11.57 -26.406 -7.047 1 71.44 174 ALA B N 1
ATOM 3886 C CA . ALA B 1 174 ? 12.391 -27.609 -6.941 1 71.44 174 ALA B CA 1
ATOM 3887 C C . ALA B 1 174 ? 13.242 -27.797 -8.195 1 71.44 174 ALA B C 1
ATOM 3889 O O . ALA B 1 174 ? 14.445 -28.078 -8.094 1 71.44 174 ALA B O 1
ATOM 3890 N N . VAL B 1 175 ? 12.617 -27.625 -9.281 1 76.88 175 VAL B N 1
ATOM 3891 C CA . VAL B 1 175 ? 13.32 -27.766 -10.547 1 76.88 175 VAL B CA 1
ATOM 3892 C C . VAL B 1 175 ? 14.422 -26.719 -10.648 1 76.88 175 VAL B C 1
ATOM 3894 O O . VAL B 1 175 ? 15.547 -27.016 -11.055 1 76.88 175 VAL B O 1
ATOM 3897 N N . LEU B 1 176 ? 14.086 -25.516 -10.305 1 75.06 176 LEU B N 1
ATOM 3898 C CA . LEU B 1 176 ? 15.055 -24.422 -10.352 1 75.06 176 LEU B CA 1
ATOM 3899 C C . LEU B 1 176 ? 16.234 -24.719 -9.43 1 75.06 176 LEU B C 1
ATOM 3901 O O . LEU B 1 176 ? 17.375 -24.422 -9.781 1 75.06 176 LEU B O 1
ATOM 3905 N N . SER B 1 177 ? 15.938 -25.172 -8.305 1 69.19 177 SER B N 1
ATOM 3906 C CA . SER B 1 177 ? 17 -25.5 -7.348 1 69.19 177 SER B CA 1
ATOM 3907 C C . SER B 1 177 ? 17.938 -26.562 -7.906 1 69.19 177 SER B C 1
ATOM 3909 O O . SER B 1 177 ? 19.156 -26.453 -7.758 1 69.19 177 SER B O 1
ATOM 3911 N N . VAL B 1 178 ? 17.375 -27.453 -8.523 1 71.88 178 VAL B N 1
ATOM 3912 C CA . VAL B 1 178 ? 18.156 -28.547 -9.094 1 71.88 178 VAL B CA 1
ATOM 3913 C C . VAL B 1 178 ? 19.016 -28.031 -10.242 1 71.88 178 VAL B C 1
ATOM 3915 O O . VAL B 1 178 ? 20.219 -28.312 -10.312 1 71.88 178 VAL B O 1
ATOM 3918 N N . VAL B 1 179 ? 18.438 -27.297 -11.031 1 76.88 179 VAL B N 1
ATOM 3919 C CA . VAL B 1 179 ? 19.141 -26.797 -12.203 1 76.88 179 VAL B CA 1
ATOM 3920 C C . VAL B 1 179 ? 20.25 -25.844 -11.766 1 76.88 179 VAL B C 1
ATOM 3922 O O . VAL B 1 179 ? 21.344 -25.844 -12.336 1 76.88 179 VAL B O 1
ATOM 3925 N N . SER B 1 180 ? 19.969 -25.047 -10.812 1 72.31 180 SER B N 1
ATOM 3926 C CA . SER B 1 180 ? 20.969 -24.109 -10.297 1 72.31 180 SER B CA 1
ATOM 3927 C C . SER B 1 180 ? 22.141 -24.844 -9.672 1 72.31 180 SER B C 1
ATOM 3929 O O . SER B 1 180 ? 23.281 -24.391 -9.75 1 72.31 180 SER B O 1
ATOM 3931 N N . SER B 1 181 ? 21.828 -25.875 -8.969 1 65.94 181 SER B N 1
ATOM 3932 C CA . SER B 1 181 ? 22.891 -26.688 -8.375 1 65.94 181 SER B CA 1
ATOM 3933 C C . SER B 1 181 ? 23.797 -27.281 -9.445 1 65.94 181 SER B C 1
ATOM 3935 O O . SER B 1 181 ? 25 -27.406 -9.25 1 65.94 181 SER B O 1
ATOM 3937 N N . ILE B 1 182 ? 23.203 -27.594 -10.492 1 70.31 182 ILE B N 1
ATOM 3938 C CA . ILE B 1 182 ? 23.969 -28.156 -11.609 1 70.31 182 ILE B CA 1
ATOM 3939 C C . ILE B 1 182 ? 24.812 -27.062 -12.258 1 70.31 182 ILE B C 1
ATOM 3941 O O . ILE B 1 182 ? 25.969 -27.297 -12.609 1 70.31 182 ILE B O 1
ATOM 3945 N N . ALA B 1 183 ? 24.172 -25.984 -12.414 1 68.56 183 ALA B N 1
ATOM 3946 C CA . ALA B 1 183 ? 24.875 -24.859 -13.023 1 68.56 183 ALA B CA 1
ATOM 3947 C C . ALA B 1 183 ? 26.062 -24.422 -12.156 1 68.56 183 ALA B C 1
ATOM 3949 O O . ALA B 1 183 ? 27.094 -24 -12.672 1 68.56 183 ALA B O 1
ATOM 3950 N N . GLY B 1 184 ? 25.859 -24.234 -10.875 1 59.34 184 GLY B N 1
ATOM 3951 C CA . GLY B 1 184 ? 26.922 -23.812 -9.969 1 59.34 184 GLY B CA 1
ATOM 3952 C C . GLY B 1 184 ? 28 -24.875 -9.773 1 59.34 184 GLY B C 1
ATOM 3953 O O . GLY B 1 184 ? 29.094 -24.578 -9.312 1 59.34 184 GLY B O 1
ATOM 3954 N N . ALA B 1 185 ? 27.609 -26.062 -9.688 1 52.34 185 ALA B N 1
ATOM 3955 C CA . ALA B 1 185 ? 28.609 -27.109 -9.445 1 52.34 185 ALA B CA 1
ATOM 3956 C C . ALA B 1 185 ? 29.578 -27.219 -10.617 1 52.34 185 ALA B C 1
ATOM 3958 O O . ALA B 1 185 ? 29.172 -27.094 -11.773 1 52.34 185 ALA B O 1
ATOM 3959 N N . ASP B 1 186 ? 30.766 -26.672 -10.367 1 48.12 186 ASP B N 1
ATOM 3960 C CA . ASP B 1 186 ? 31.875 -26.812 -11.312 1 48.12 186 ASP B CA 1
ATOM 3961 C C . ASP B 1 186 ? 31.688 -28.062 -12.188 1 48.12 186 ASP B C 1
ATOM 3963 O O . ASP B 1 186 ? 32.281 -28.156 -13.273 1 48.12 186 ASP B O 1
ATOM 3967 N N . GLY B 1 187 ? 31.438 -29.219 -11.695 1 45.75 187 GLY B N 1
ATOM 3968 C CA . GLY B 1 187 ? 31.688 -30.5 -12.352 1 45.75 187 GLY B CA 1
ATOM 3969 C C . GLY B 1 187 ? 30.484 -31 -13.141 1 45.75 187 GLY B C 1
ATOM 3970 O O . GLY B 1 187 ? 30.453 -32.156 -13.57 1 45.75 187 GLY B O 1
ATOM 3971 N N . GLY B 1 188 ? 29.938 -30.406 -14.172 1 49.62 188 GLY B N 1
ATOM 3972 C CA . GLY B 1 188 ? 29.125 -30.797 -15.305 1 49.62 188 GLY B CA 1
ATOM 3973 C C . GLY B 1 188 ? 27.859 -31.547 -14.906 1 49.62 188 GLY B C 1
ATOM 3974 O O . GLY B 1 188 ? 27.578 -31.703 -13.711 1 49.62 188 GLY B O 1
ATOM 3975 N N . ILE B 1 189 ? 26.797 -31.797 -15.758 1 54.47 189 ILE B N 1
ATOM 3976 C CA . ILE B 1 189 ? 25.594 -32.625 -15.703 1 54.47 189 ILE B CA 1
ATOM 3977 C C . ILE B 1 189 ? 25.891 -33.938 -14.977 1 54.47 189 ILE B C 1
ATOM 3979 O O . ILE B 1 189 ? 24.969 -34.625 -14.516 1 54.47 189 ILE B O 1
ATOM 3983 N N . GLU B 1 190 ? 27.109 -34.25 -14.883 1 54.12 190 GLU B N 1
ATOM 3984 C CA . GLU B 1 190 ? 27.484 -35.594 -14.445 1 54.12 190 GLU B CA 1
ATOM 3985 C C . GLU B 1 190 ? 27.25 -35.781 -12.945 1 54.12 190 GLU B C 1
ATOM 3987 O O . GLU B 1 190 ? 27.031 -36.906 -12.469 1 54.12 190 GLU B O 1
ATOM 3992 N N . ASN B 1 191 ? 27.297 -34.719 -12.211 1 56.53 191 ASN B N 1
ATOM 3993 C CA . ASN B 1 191 ? 27.188 -34.969 -10.773 1 56.53 191 ASN B CA 1
ATOM 3994 C C . ASN B 1 191 ? 25.828 -34.531 -10.234 1 56.53 191 ASN B C 1
ATOM 3996 O O . ASN B 1 191 ? 25.734 -33.969 -9.141 1 56.53 191 ASN B O 1
ATOM 4000 N N . ILE B 1 192 ? 24.875 -34.75 -11.008 1 58.59 192 ILE B N 1
ATOM 4001 C CA . ILE B 1 192 ? 23.531 -34.5 -10.5 1 58.59 192 ILE B CA 1
ATOM 4002 C C . ILE B 1 192 ? 23.172 -35.562 -9.453 1 58.59 192 ILE B C 1
ATOM 4004 O O . ILE B 1 192 ? 23.203 -36.781 -9.742 1 58.59 192 ILE B O 1
ATOM 4008 N N . ASP B 1 193 ? 23.156 -35.219 -8.148 1 66.19 193 ASP B N 1
ATOM 4009 C CA . ASP B 1 193 ? 22.703 -36.125 -7.09 1 66.19 193 ASP B CA 1
ATOM 4010 C C . ASP B 1 193 ? 21.172 -36.094 -6.98 1 66.19 193 ASP B C 1
ATOM 4012 O O . ASP B 1 193 ? 20.594 -35.219 -6.348 1 66.19 193 ASP B O 1
ATOM 4016 N N . ILE B 1 194 ? 20.516 -36.969 -7.719 1 68.62 194 ILE B N 1
ATOM 4017 C CA . ILE B 1 194 ? 19.062 -37.156 -7.738 1 68.62 194 ILE B CA 1
ATOM 4018 C C . ILE B 1 194 ? 18.531 -37.188 -6.309 1 68.62 194 ILE B C 1
ATOM 4020 O O . ILE B 1 194 ? 17.438 -36.688 -6.031 1 68.62 194 ILE B O 1
ATOM 4024 N N . THR B 1 195 ? 19.297 -37.75 -5.469 1 74.69 195 THR B N 1
ATOM 4025 C CA . THR B 1 195 ? 18.875 -37.875 -4.078 1 74.69 195 THR B CA 1
ATOM 4026 C C . THR B 1 195 ? 18.75 -36.469 -3.441 1 74.69 195 THR B C 1
ATOM 4028 O O . THR B 1 195 ? 17.781 -36.219 -2.703 1 74.69 195 THR B O 1
ATOM 4031 N N . GLU B 1 196 ? 19.609 -35.656 -3.805 1 70.88 196 GLU B N 1
ATOM 4032 C CA . GLU B 1 196 ? 19.562 -34.312 -3.252 1 70.88 196 GLU B CA 1
ATOM 4033 C C . GLU B 1 196 ? 18.359 -33.562 -3.787 1 70.88 196 GLU B C 1
ATOM 4035 O O . GLU B 1 196 ? 17.734 -32.781 -3.059 1 70.88 196 GLU B O 1
ATOM 4040 N N . ILE B 1 197 ? 18.031 -33.844 -4.934 1 68.81 197 ILE B N 1
ATOM 4041 C CA . ILE B 1 197 ? 16.891 -33.188 -5.566 1 68.81 197 ILE B CA 1
ATOM 4042 C C . ILE B 1 197 ? 15.594 -33.656 -4.926 1 68.81 197 ILE B C 1
ATOM 4044 O O . ILE B 1 197 ? 14.734 -32.875 -4.562 1 68.81 197 ILE B O 1
ATOM 4048 N N . VAL B 1 198 ? 15.5 -34.875 -4.805 1 72.69 198 VAL B N 1
ATOM 4049 C CA . VAL B 1 198 ? 14.297 -35.469 -4.234 1 72.69 198 VAL B CA 1
ATOM 4050 C C . VAL B 1 198 ? 14.117 -34.969 -2.795 1 72.69 198 VAL B C 1
ATOM 4052 O O . VAL B 1 198 ? 13 -34.656 -2.377 1 72.69 198 VAL B O 1
ATOM 4055 N N . VAL B 1 199 ? 15.133 -34.844 -2.102 1 75.5 199 VAL B N 1
ATOM 4056 C CA . VAL B 1 199 ? 15.086 -34.406 -0.711 1 75.5 199 VAL B CA 1
ATOM 4057 C C . VAL B 1 199 ? 14.633 -32.938 -0.648 1 75.5 199 VAL B C 1
ATOM 4059 O O . VAL B 1 199 ? 13.82 -32.594 0.202 1 75.5 199 VAL B O 1
ATOM 4062 N N . THR B 1 200 ? 15.133 -32.219 -1.552 1 70.5 200 THR B N 1
ATOM 4063 C CA . THR B 1 200 ? 14.758 -30.812 -1.58 1 70.5 200 THR B CA 1
ATOM 4064 C C . THR B 1 200 ? 13.273 -30.656 -1.897 1 70.5 200 THR B C 1
ATOM 4066 O O . THR B 1 200 ? 12.586 -29.859 -1.268 1 70.5 200 THR B O 1
ATOM 4069 N N . ILE B 1 201 ? 12.828 -31.406 -2.791 1 70.88 201 ILE B N 1
ATOM 4070 C CA . ILE B 1 201 ? 11.422 -31.375 -3.17 1 70.88 201 ILE B CA 1
ATOM 4071 C C . ILE B 1 201 ? 10.555 -31.781 -1.981 1 70.88 201 ILE B C 1
ATOM 4073 O O . ILE B 1 201 ? 9.57 -31.109 -1.662 1 70.88 201 ILE B O 1
ATOM 4077 N N . LEU B 1 202 ? 10.922 -32.75 -1.382 1 75.94 202 LEU B N 1
ATOM 4078 C CA . LEU B 1 202 ? 10.156 -33.281 -0.247 1 75.94 202 LEU B CA 1
ATOM 4079 C C . LEU B 1 202 ? 10.188 -32.281 0.911 1 75.94 202 LEU B C 1
ATOM 4081 O O . LEU B 1 202 ? 9.195 -32.125 1.628 1 75.94 202 LEU B O 1
ATOM 4085 N N . GLN B 1 203 ? 11.273 -31.672 1.063 1 74.81 203 GLN B N 1
ATOM 4086 C CA . GLN B 1 203 ? 11.391 -30.672 2.119 1 74.81 203 GLN B CA 1
ATOM 4087 C C . GLN B 1 203 ? 10.469 -29.484 1.86 1 74.81 203 GLN B C 1
ATOM 4089 O O . GLN B 1 203 ? 9.789 -29 2.773 1 74.81 203 GLN B O 1
ATOM 4094 N N . VAL B 1 204 ? 10.422 -29.062 0.659 1 71.81 204 VAL B N 1
ATOM 4095 C CA . VAL B 1 204 ? 9.594 -27.906 0.313 1 71.81 204 VAL B CA 1
ATOM 4096 C C . VAL B 1 204 ? 8.117 -28.281 0.43 1 71.81 204 VAL B C 1
ATOM 4098 O O . VAL B 1 204 ? 7.316 -27.516 0.979 1 71.81 204 VAL B O 1
ATOM 4101 N N . LEU B 1 205 ? 7.797 -29.438 -0.057 1 73.31 205 LEU B N 1
ATOM 4102 C CA . LEU B 1 205 ? 6.426 -29.906 0.032 1 73.31 205 LEU B CA 1
ATOM 4103 C C . LEU B 1 205 ? 6.008 -30.109 1.486 1 73.31 205 LEU B C 1
ATOM 4105 O O . LEU B 1 205 ? 4.871 -29.812 1.857 1 73.31 205 LEU B O 1
ATOM 4109 N N . GLY B 1 206 ? 6.875 -30.625 2.193 1 77.75 206 GLY B N 1
ATOM 4110 C CA . GLY B 1 206 ? 6.609 -30.812 3.611 1 77.75 206 GLY B CA 1
ATOM 4111 C C . GLY B 1 206 ? 6.391 -29.516 4.355 1 77.75 206 GLY B C 1
ATOM 4112 O O . GLY B 1 206 ? 5.453 -29.406 5.152 1 77.75 206 GLY B O 1
ATOM 4113 N N . PHE B 1 207 ? 7.188 -28.609 4.086 1 76.31 207 PHE B N 1
ATOM 4114 C CA . PHE B 1 207 ? 7.051 -27.297 4.723 1 76.31 207 PHE B CA 1
ATOM 4115 C C . PHE B 1 207 ? 5.73 -26.641 4.332 1 76.31 207 PHE B C 1
ATOM 4117 O O . PHE B 1 207 ? 5.078 -26.016 5.164 1 76.31 207 PHE B O 1
ATOM 4124 N N . PHE B 1 208 ? 5.398 -26.734 3.096 1 75.56 208 PHE B N 1
ATOM 4125 C CA . PHE B 1 208 ? 4.133 -26.188 2.633 1 75.56 208 PHE B CA 1
ATOM 4126 C C . PHE B 1 208 ? 2.957 -26.844 3.342 1 75.56 208 PHE B C 1
ATOM 4128 O O . PHE B 1 208 ? 2.01 -26.172 3.752 1 75.56 208 PHE B O 1
ATOM 4135 N N . ALA B 1 209 ? 3.078 -28.094 3.406 1 81.38 209 ALA B N 1
ATOM 4136 C CA . ALA B 1 209 ? 2.008 -28.844 4.074 1 81.38 209 ALA B CA 1
ATOM 4137 C C . ALA B 1 209 ? 1.873 -28.406 5.531 1 81.38 209 ALA B C 1
ATOM 4139 O O . ALA B 1 209 ? 0.761 -28.203 6.027 1 81.38 209 ALA B O 1
ATOM 4140 N N . ILE B 1 210 ? 2.926 -28.266 6.141 1 87 210 ILE B N 1
ATOM 4141 C CA . ILE B 1 210 ? 2.922 -27.844 7.539 1 87 210 ILE B CA 1
ATOM 4142 C C . ILE B 1 210 ? 2.338 -26.438 7.652 1 87 210 ILE B C 1
ATOM 4144 O O . ILE B 1 210 ? 1.537 -26.156 8.555 1 87 210 ILE B O 1
ATOM 4148 N N . MET B 1 211 ? 2.744 -25.609 6.785 1 83.31 211 MET B N 1
ATOM 4149 C CA . MET B 1 211 ? 2.248 -24.234 6.793 1 83.31 211 MET B CA 1
ATOM 4150 C C . MET B 1 211 ? 0.736 -24.203 6.59 1 83.31 211 MET B C 1
ATOM 4152 O O . MET B 1 211 ? 0.034 -23.438 7.254 1 83.31 211 MET B O 1
ATOM 4156 N N . LEU B 1 212 ? 0.305 -25.016 5.711 1 83.69 212 LEU B N 1
ATOM 4157 C CA . LEU B 1 212 ? -1.128 -25.078 5.445 1 83.69 212 LEU B CA 1
ATOM 4158 C C . LEU B 1 212 ? -1.887 -25.578 6.672 1 83.69 212 LEU B C 1
ATOM 4160 O O . LEU B 1 212 ? -2.928 -25.016 7.027 1 83.69 212 LEU B O 1
ATOM 4164 N N . ILE B 1 213 ? -1.363 -26.562 7.234 1 88.38 213 ILE B N 1
ATOM 4165 C CA . ILE B 1 213 ? -2.002 -27.141 8.414 1 88.38 213 ILE B CA 1
ATOM 4166 C C . ILE B 1 213 ? -2.012 -26.125 9.547 1 88.38 213 ILE B C 1
ATOM 4168 O O . ILE B 1 213 ? -3.041 -25.906 10.195 1 88.38 213 ILE B O 1
ATOM 4172 N N . VAL B 1 214 ? -0.938 -25.531 9.727 1 89.25 214 VAL B N 1
ATOM 4173 C CA . VAL B 1 214 ? -0.84 -24.531 10.781 1 89.25 214 VAL B CA 1
ATOM 4174 C C . VAL B 1 214 ? -1.813 -23.391 10.5 1 89.25 214 VAL B C 1
ATOM 4176 O O . VAL B 1 214 ? -2.492 -22.906 11.406 1 89.25 214 VAL B O 1
ATOM 4179 N N . ALA B 1 215 ? -1.848 -22.969 9.312 1 89.62 215 ALA B N 1
ATOM 4180 C CA . ALA B 1 215 ? -2.746 -21.875 8.945 1 89.62 215 ALA B CA 1
ATOM 4181 C C . ALA B 1 215 ? -4.203 -22.25 9.211 1 89.62 215 ALA B C 1
ATOM 4183 O O . ALA B 1 215 ? -4.945 -21.484 9.828 1 89.62 215 ALA B O 1
ATOM 4184 N N . VAL B 1 216 ? -4.586 -23.422 8.852 1 89.31 216 VAL B N 1
ATOM 4185 C CA . VAL B 1 216 ? -5.98 -23.859 8.938 1 89.31 216 VAL B CA 1
ATOM 4186 C C . VAL B 1 216 ? -6.363 -24.094 10.398 1 89.31 216 VAL B C 1
ATOM 4188 O O . VAL B 1 216 ? -7.512 -23.859 10.781 1 89.31 216 VAL B O 1
ATOM 4191 N N . VAL B 1 217 ? -5.398 -24.406 11.188 1 91.12 217 VAL B N 1
ATOM 4192 C CA . VAL B 1 217 ? -5.691 -24.719 12.586 1 91.12 217 VAL B CA 1
ATOM 4193 C C . VAL B 1 217 ? -5.551 -23.469 13.438 1 91.12 217 VAL B C 1
ATOM 4195 O O . VAL B 1 217 ? -6.379 -23.203 14.312 1 91.12 217 VAL B O 1
ATOM 4198 N N . VAL B 1 218 ? -4.59 -22.703 13.227 1 93 218 VAL B N 1
ATOM 4199 C CA . VAL B 1 218 ? -4.195 -21.625 14.133 1 93 218 VAL B CA 1
ATOM 4200 C C . VAL B 1 218 ? -4.934 -20.344 13.766 1 93 218 VAL B C 1
ATOM 4202 O O . VAL B 1 218 ? -5.422 -19.625 14.648 1 93 218 VAL B O 1
ATOM 4205 N N . ILE B 1 219 ? -5.074 -19.984 12.547 1 93 219 ILE B N 1
ATOM 4206 C CA . ILE B 1 219 ? -5.555 -18.688 12.086 1 93 219 ILE B CA 1
ATOM 4207 C C . ILE B 1 219 ? -6.996 -18.484 12.547 1 93 219 ILE B C 1
ATOM 4209 O O . ILE B 1 219 ? -7.34 -17.422 13.062 1 93 219 ILE B O 1
ATOM 4213 N N . PRO B 1 220 ? -7.852 -19.531 12.398 1 91.88 220 PRO B N 1
ATOM 4214 C CA . PRO B 1 220 ? -9.234 -19.328 12.844 1 91.88 220 PRO B CA 1
ATOM 4215 C C . PRO B 1 220 ? -9.352 -19.125 14.352 1 91.88 220 PRO B C 1
ATOM 4217 O O . PRO B 1 220 ? -10.305 -18.5 14.82 1 91.88 220 PRO B O 1
ATOM 4220 N N . LYS B 1 221 ? -8.406 -19.578 15.055 1 92.5 221 LYS B N 1
ATOM 4221 C CA . LYS B 1 221 ? -8.422 -19.438 16.516 1 92.5 221 LYS B CA 1
ATOM 4222 C C . LYS B 1 221 ? -7.926 -18.047 16.922 1 92.5 221 LYS B C 1
ATOM 4224 O O . LYS B 1 221 ? -8.328 -17.531 17.969 1 92.5 221 LYS B O 1
ATOM 4229 N N . ILE B 1 222 ? -7.133 -17.469 16.141 1 91.88 222 ILE B N 1
ATOM 4230 C CA . ILE B 1 222 ? -6.527 -16.172 16.484 1 91.88 222 ILE B CA 1
ATOM 4231 C C . ILE B 1 222 ? -7.418 -15.039 15.977 1 91.88 222 ILE B C 1
ATOM 4233 O O . ILE B 1 222 ? -7.574 -14.023 16.656 1 91.88 222 ILE B O 1
ATOM 4237 N N . ILE B 1 223 ? -7.957 -15.234 14.875 1 94.25 223 ILE B N 1
ATOM 4238 C CA . ILE B 1 223 ? -8.758 -14.18 14.266 1 94.25 223 ILE B CA 1
ATOM 4239 C C . ILE B 1 223 ? -10.242 -14.438 14.516 1 94.25 223 ILE B C 1
ATOM 4241 O O . ILE B 1 223 ? -10.906 -15.078 13.703 1 94.25 223 ILE B O 1
ATOM 4245 N N . THR B 1 224 ? -10.656 -13.961 15.586 1 91.88 224 THR B N 1
ATOM 4246 C CA . THR B 1 224 ? -12.047 -14.109 15.992 1 91.88 224 THR B CA 1
ATOM 4247 C C . THR B 1 224 ? -12.602 -12.789 16.516 1 91.88 224 THR B C 1
ATOM 4249 O O . THR B 1 224 ? -11.875 -12 17.125 1 91.88 224 THR B O 1
ATOM 4252 N N . PRO B 1 225 ? -13.82 -12.555 16.281 1 88.69 225 PRO B N 1
ATOM 4253 C CA . PRO B 1 225 ? -14.422 -11.312 16.766 1 88.69 225 PRO B CA 1
ATOM 4254 C C . PRO B 1 225 ? -14.375 -11.18 18.281 1 88.69 225 PRO B C 1
ATOM 4256 O O . PRO B 1 225 ? -14.43 -10.062 18.812 1 88.69 225 PRO B O 1
ATOM 4259 N N . ARG B 1 226 ? -14.328 -12.242 18.938 1 88.81 226 ARG B N 1
ATOM 4260 C CA . ARG B 1 226 ? -14.32 -12.219 20.406 1 88.81 226 ARG B CA 1
ATOM 4261 C C . ARG B 1 226 ? -13.016 -11.641 20.938 1 88.81 226 ARG B C 1
ATOM 4263 O O . ARG B 1 226 ? -13.008 -10.938 21.953 1 88.81 226 ARG B O 1
ATOM 4270 N N . LEU B 1 227 ? -11.969 -11.898 20.266 1 89.25 227 LEU B N 1
ATOM 4271 C CA . LEU B 1 227 ? -10.648 -11.477 20.719 1 89.25 227 LEU B CA 1
ATOM 4272 C C . LEU B 1 227 ? -10.352 -10.047 20.266 1 89.25 227 LEU B C 1
ATOM 4274 O O . LEU B 1 227 ? -9.586 -9.336 20.922 1 89.25 227 LEU B O 1
ATOM 4278 N N . TRP B 1 228 ? -10.961 -9.672 19.156 1 91.62 228 TRP B N 1
ATOM 4279 C CA . TRP B 1 228 ? -10.641 -8.383 18.547 1 91.62 228 TRP B CA 1
ATOM 4280 C C . TRP B 1 228 ? -11.883 -7.5 18.453 1 91.62 228 TRP B C 1
ATOM 4282 O O . TRP B 1 228 ? -12.703 -7.672 17.547 1 91.62 228 TRP B O 1
ATOM 4292 N N . LYS B 1 229 ? -11.891 -6.5 19.219 1 88.56 229 LYS B N 1
ATOM 4293 C CA . LYS B 1 229 ? -13.094 -5.684 19.344 1 88.56 229 LYS B CA 1
ATOM 4294 C C . LYS B 1 229 ? -12.867 -4.293 18.75 1 88.56 229 LYS B C 1
ATOM 4296 O O . LYS B 1 229 ? -13.82 -3.635 18.312 1 88.56 229 LYS B O 1
ATOM 4301 N N . ALA B 1 230 ? -11.641 -3.92 18.719 1 87.06 230 ALA B N 1
ATOM 4302 C CA . ALA B 1 230 ? -11.352 -2.588 18.188 1 87.06 230 ALA B CA 1
ATOM 4303 C C . ALA B 1 230 ? -11.68 -2.502 16.703 1 87.06 230 ALA B C 1
ATOM 4305 O O . ALA B 1 230 ? -11.609 -3.504 15.992 1 87.06 230 ALA B O 1
ATOM 4306 N N . LYS B 1 231 ? -12.07 -1.321 16.281 1 86.31 231 LYS B N 1
ATOM 4307 C CA . LYS B 1 231 ? -12.406 -1.098 14.883 1 86.31 231 LYS B CA 1
ATOM 4308 C C . LYS B 1 231 ? -11.234 -1.459 13.977 1 86.31 231 LYS B C 1
ATOM 4310 O O . LYS B 1 231 ? -10.109 -0.989 14.18 1 86.31 231 LYS B O 1
ATOM 4315 N N . GLY B 1 232 ? -11.492 -2.34 13.039 1 92.5 232 GLY B N 1
ATOM 4316 C CA . GLY B 1 232 ? -10.492 -2.66 12.023 1 92.5 232 GLY B CA 1
ATOM 4317 C C . GLY B 1 232 ? -9.492 -3.701 12.484 1 92.5 232 GLY B C 1
ATOM 4318 O O . GLY B 1 232 ? -8.562 -4.043 11.75 1 92.5 232 GLY B O 1
ATOM 4319 N N . SER B 1 233 ? -9.68 -4.227 13.711 1 94.06 233 SER B N 1
ATOM 4320 C CA . SER B 1 233 ? -8.695 -5.152 14.266 1 94.06 233 SER B CA 1
ATOM 4321 C C . SER B 1 233 ? -8.711 -6.48 13.523 1 94.06 233 SER B C 1
ATOM 4323 O O . SER B 1 233 ? -7.656 -7.051 13.234 1 94.06 233 SER B O 1
ATOM 4325 N N . VAL B 1 234 ? -9.922 -6.977 13.227 1 95.38 234 VAL B N 1
ATOM 4326 C CA . VAL B 1 234 ? -10.016 -8.234 12.492 1 95.38 234 VAL B CA 1
ATOM 4327 C C . VAL B 1 234 ? -9.328 -8.094 11.133 1 95.38 234 VAL B C 1
ATOM 4329 O O . VAL B 1 234 ? -8.523 -8.953 10.75 1 95.38 234 VAL B O 1
ATOM 4332 N N . GLU B 1 235 ? -9.602 -6.988 10.438 1 96.38 235 GLU B N 1
ATOM 4333 C CA . GLU B 1 235 ? -9 -6.703 9.141 1 96.38 235 GLU B CA 1
ATOM 4334 C C . GLU B 1 235 ? -7.488 -6.535 9.258 1 96.38 235 GLU B C 1
ATOM 4336 O O . GLU B 1 235 ? -6.734 -7.047 8.422 1 96.38 235 GLU B O 1
ATOM 4341 N N . GLY B 1 236 ? -7.082 -5.84 10.289 1 96.38 236 GLY B N 1
ATOM 4342 C CA . GLY B 1 236 ? -5.664 -5.613 10.5 1 96.38 236 GLY B CA 1
ATOM 4343 C C . GLY B 1 236 ? -4.895 -6.883 10.812 1 96.38 236 GLY B C 1
ATOM 4344 O O . GLY B 1 236 ? -3.812 -7.109 10.266 1 96.38 236 GLY B O 1
ATOM 4345 N N . ILE B 1 237 ? -5.43 -7.707 11.641 1 96.06 237 ILE B N 1
ATOM 4346 C CA . ILE B 1 237 ? -4.766 -8.953 12.023 1 96.06 237 ILE B CA 1
ATOM 4347 C C . ILE B 1 237 ? -4.754 -9.914 10.844 1 96.06 237 ILE B C 1
ATOM 4349 O O . ILE B 1 237 ? -3.791 -10.664 10.656 1 96.06 237 ILE B O 1
ATOM 4353 N N . ALA B 1 238 ? -5.84 -9.938 10.125 1 96.75 238 ALA B N 1
ATOM 4354 C CA . ALA B 1 238 ? -5.855 -10.742 8.906 1 96.75 238 ALA B CA 1
ATOM 4355 C C . ALA B 1 238 ? -4.738 -10.312 7.957 1 96.75 238 ALA B C 1
ATOM 4357 O O . ALA B 1 238 ? -4.027 -11.156 7.41 1 96.75 238 ALA B O 1
ATOM 4358 N N . THR B 1 239 ? -4.582 -9.023 7.785 1 97.31 239 THR B N 1
ATOM 4359 C CA . THR B 1 239 ? -3.559 -8.484 6.902 1 97.31 239 THR B CA 1
ATOM 4360 C C . THR B 1 239 ? -2.164 -8.836 7.406 1 97.31 239 THR B C 1
ATOM 4362 O O . THR B 1 239 ? -1.309 -9.273 6.633 1 97.31 239 THR B O 1
ATOM 4365 N N . ALA B 1 240 ? -1.975 -8.664 8.656 1 96.75 240 ALA B N 1
ATOM 4366 C CA . ALA B 1 240 ? -0.701 -9.039 9.266 1 96.75 240 ALA B CA 1
ATOM 4367 C C . ALA B 1 240 ? -0.412 -10.523 9.055 1 96.75 240 ALA B C 1
ATOM 4369 O O . ALA B 1 240 ? 0.732 -10.906 8.797 1 96.75 240 ALA B O 1
ATOM 4370 N N . SER B 1 241 ? -1.403 -11.32 9.141 1 95.69 241 SER B N 1
ATOM 4371 C CA . SER B 1 241 ? -1.256 -12.766 9.055 1 95.69 241 SER B CA 1
ATOM 4372 C C . SER B 1 241 ? -0.882 -13.203 7.645 1 95.69 241 SER B C 1
ATOM 4374 O O . SER B 1 241 ? 0.001 -14.039 7.461 1 95.69 241 SER B O 1
ATOM 4376 N N . PHE B 1 242 ? -1.597 -12.617 6.621 1 95.31 242 PHE B N 1
ATOM 4377 C CA . PHE B 1 242 ? -1.281 -13.125 5.289 1 95.31 242 PHE B CA 1
ATOM 4378 C C . PHE B 1 242 ? 0.043 -12.555 4.797 1 95.31 242 PHE B C 1
ATOM 4380 O O . PHE B 1 242 ? 0.761 -13.203 4.035 1 95.31 242 PHE B O 1
ATOM 4387 N N . PHE B 1 243 ? 0.502 -11.383 5.227 1 95.75 243 PHE B N 1
ATOM 4388 C CA . PHE B 1 243 ? 1.846 -10.906 4.918 1 95.75 243 PHE B CA 1
ATOM 4389 C C . PHE B 1 243 ? 2.893 -11.695 5.695 1 95.75 243 PHE B C 1
ATOM 4391 O O . PHE B 1 243 ? 3.973 -11.984 5.176 1 95.75 243 PHE B O 1
ATOM 4398 N N . GLY B 1 244 ? 2.605 -12 6.957 1 94 244 GLY B N 1
ATOM 4399 C CA . GLY B 1 244 ? 3.498 -12.844 7.738 1 94 244 GLY B CA 1
ATOM 4400 C C . GLY B 1 244 ? 3.701 -14.219 7.137 1 94 244 GLY B C 1
ATOM 4401 O O . GLY B 1 244 ? 4.832 -14.703 7.055 1 94 244 GLY B O 1
ATOM 4402 N N . ALA B 1 245 ? 2.605 -14.805 6.75 1 93.31 245 ALA B N 1
ATOM 4403 C CA . ALA B 1 245 ? 2.68 -16.109 6.117 1 93.31 245 ALA B CA 1
ATOM 4404 C C . ALA B 1 245 ? 3.434 -16.047 4.793 1 93.31 245 ALA B C 1
ATOM 4406 O O . ALA B 1 245 ? 4.172 -16.969 4.441 1 93.31 245 ALA B O 1
ATOM 4407 N N . ALA B 1 246 ? 3.166 -15 4.051 1 92.88 246 ALA B N 1
ATOM 4408 C CA . ALA B 1 246 ? 3.891 -14.789 2.801 1 92.88 246 ALA B CA 1
ATOM 4409 C C . ALA B 1 246 ? 5.395 -14.68 3.051 1 92.88 246 ALA B C 1
ATOM 4411 O O . ALA B 1 246 ? 6.195 -15.242 2.305 1 92.88 246 ALA B O 1
ATOM 4412 N N . ALA B 1 247 ? 5.766 -13.969 4.078 1 91.94 247 ALA B N 1
ATOM 4413 C CA . ALA B 1 247 ? 7.176 -13.82 4.43 1 91.94 247 ALA B CA 1
ATOM 4414 C C . ALA B 1 247 ? 7.793 -15.156 4.828 1 91.94 247 ALA B C 1
ATOM 4416 O O . ALA B 1 247 ? 8.922 -15.461 4.453 1 91.94 247 ALA B O 1
ATOM 4417 N N . LEU B 1 248 ? 7.098 -15.859 5.602 1 89.19 248 LEU B N 1
ATOM 4418 C CA . LEU B 1 248 ? 7.57 -17.172 6.031 1 89.19 248 LEU B CA 1
ATOM 4419 C C . LEU B 1 248 ? 7.785 -18.094 4.832 1 89.19 248 LEU B C 1
ATOM 4421 O O . LEU B 1 248 ? 8.797 -18.781 4.75 1 89.19 248 LEU B O 1
ATOM 4425 N N . ALA B 1 249 ? 6.789 -18.125 3.951 1 86.38 249 ALA B N 1
ATOM 4426 C CA . ALA B 1 249 ? 6.906 -18.938 2.742 1 86.38 249 ALA B CA 1
ATOM 4427 C C . ALA B 1 249 ? 8.125 -18.516 1.92 1 86.38 249 ALA B C 1
ATOM 4429 O O . ALA B 1 249 ? 8.906 -19.375 1.489 1 86.38 249 ALA B O 1
ATOM 4430 N N . GLY B 1 250 ? 8.289 -17.234 1.703 1 84 250 GLY B N 1
ATOM 4431 C CA . GLY B 1 250 ? 9.43 -16.719 0.956 1 84 250 GLY B CA 1
ATOM 4432 C C . GLY B 1 250 ? 10.758 -17.047 1.61 1 84 250 GLY B C 1
ATOM 4433 O O . GLY B 1 250 ? 11.75 -17.312 0.923 1 84 250 GLY B O 1
ATOM 4434 N N . SER B 1 251 ? 10.773 -16.984 2.896 1 82.62 251 SER B N 1
ATOM 4435 C CA . SER B 1 251 ? 12.016 -17.203 3.639 1 82.62 251 SER B CA 1
ATOM 4436 C C . SER B 1 251 ? 12.477 -18.656 3.518 1 82.62 251 SER B C 1
ATOM 4438 O O . SER B 1 251 ?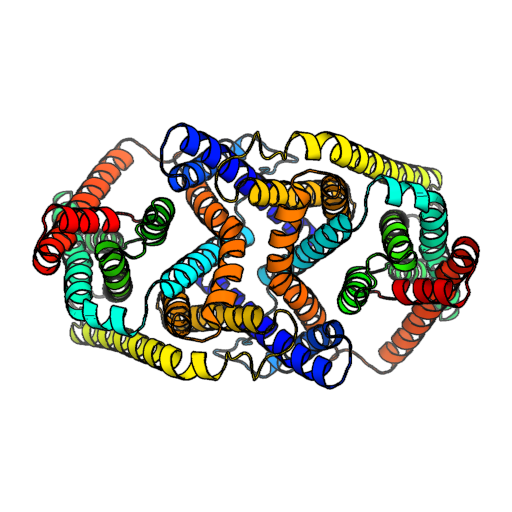 13.664 -18.938 3.652 1 82.62 251 SER B O 1
ATOM 4440 N N .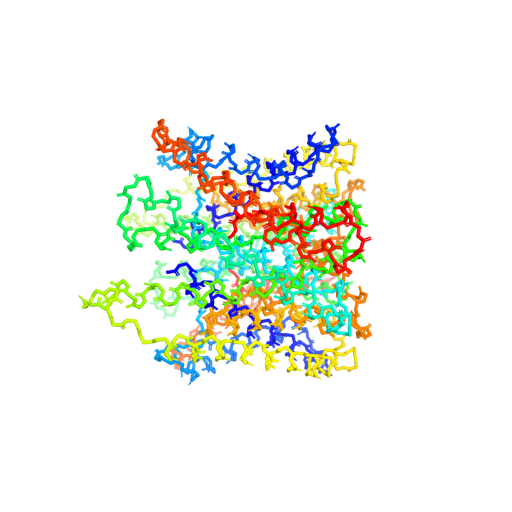 ILE B 1 252 ? 11.562 -19.531 3.211 1 76.75 252 ILE B N 1
ATOM 4441 C CA . ILE B 1 252 ? 11.945 -20.938 3.113 1 76.75 252 ILE B CA 1
ATOM 4442 C C . ILE B 1 252 ? 12.055 -21.344 1.644 1 76.75 252 ILE B C 1
ATOM 4444 O O . ILE B 1 252 ? 12.109 -22.531 1.321 1 76.75 252 ILE B O 1
ATOM 4448 N N . GLY B 1 253 ? 11.914 -20.344 0.802 1 71.69 253 GLY B N 1
ATOM 4449 C CA . GLY B 1 253 ? 12.195 -20.578 -0.605 1 71.69 253 GLY B CA 1
ATOM 4450 C C . GLY B 1 253 ? 10.938 -20.766 -1.44 1 71.69 253 GLY B C 1
ATOM 4451 O O . GLY B 1 253 ? 11.016 -20.922 -2.662 1 71.69 253 GLY B O 1
ATOM 4452 N N . LEU B 1 254 ? 9.812 -20.719 -0.816 1 75.56 254 LEU B N 1
ATOM 4453 C CA . LEU B 1 254 ? 8.562 -20.797 -1.557 1 75.56 254 LEU B CA 1
ATOM 4454 C C . LEU B 1 254 ? 8.148 -19.422 -2.068 1 75.56 254 LEU B C 1
ATOM 4456 O O . LEU B 1 254 ? 8.719 -18.406 -1.667 1 75.56 254 LEU B O 1
ATOM 4460 N N . SER B 1 255 ? 7.188 -19.453 -2.98 1 77.75 255 SER B N 1
ATOM 4461 C CA . SER B 1 255 ? 6.578 -18.188 -3.381 1 77.75 255 SER B CA 1
ATOM 4462 C C . SER B 1 255 ? 5.793 -17.562 -2.232 1 77.75 255 SER B C 1
ATOM 4464 O O . SER B 1 255 ? 5.016 -18.25 -1.563 1 77.75 255 SER B O 1
ATOM 4466 N N . PRO B 1 256 ? 6.055 -16.359 -1.94 1 84.56 256 PRO B N 1
ATOM 4467 C CA . PRO B 1 256 ? 5.289 -15.68 -0.887 1 84.56 256 PRO B CA 1
ATOM 4468 C C . PRO B 1 256 ? 3.781 -15.781 -1.095 1 84.56 256 PRO B C 1
ATOM 4470 O O . PRO B 1 256 ? 3.02 -15.805 -0.124 1 84.56 256 PRO B O 1
ATOM 4473 N N . ILE B 1 257 ? 3.389 -15.883 -2.289 1 79.12 257 ILE B N 1
ATOM 4474 C CA . ILE B 1 257 ? 1.972 -15.859 -2.639 1 79.12 257 ILE B CA 1
ATOM 4475 C C . ILE B 1 257 ? 1.28 -17.094 -2.08 1 79.12 257 ILE B C 1
ATOM 4477 O O . ILE B 1 257 ? 0.109 -17.047 -1.697 1 79.12 257 ILE B O 1
ATOM 4481 N N . VAL B 1 258 ? 1.992 -18.172 -1.929 1 80.5 258 VAL B N 1
ATOM 4482 C CA . VAL B 1 258 ? 1.419 -19.422 -1.429 1 80.5 258 VAL B CA 1
ATOM 4483 C C . VAL B 1 258 ? 1.034 -19.266 0.04 1 80.5 258 VAL B C 1
ATOM 4485 O O . VAL B 1 258 ? 0.021 -19.797 0.487 1 80.5 258 VAL B O 1
ATOM 4488 N N . GLY B 1 259 ? 1.873 -18.578 0.753 1 86.81 259 GLY B N 1
ATOM 4489 C CA . GLY B 1 259 ? 1.547 -18.312 2.145 1 86.81 259 GLY B CA 1
ATOM 4490 C C . GLY B 1 259 ? 0.27 -17.516 2.312 1 86.81 259 GLY B C 1
ATOM 4491 O O . GLY B 1 259 ? -0.555 -17.812 3.176 1 86.81 259 GLY B O 1
ATOM 4492 N N . ALA B 1 260 ? 0.114 -16.484 1.524 1 91.44 260 ALA B N 1
ATOM 4493 C CA . ALA B 1 260 ? -1.087 -15.656 1.572 1 91.44 260 ALA B CA 1
ATOM 4494 C C . ALA B 1 260 ? -2.33 -16.469 1.214 1 91.44 260 ALA B C 1
ATOM 4496 O O . ALA B 1 260 ? -3.385 -16.297 1.832 1 91.44 260 ALA B O 1
ATOM 4497 N N . PHE B 1 261 ? -2.221 -17.312 0.239 1 86.12 261 PHE B N 1
ATOM 4498 C CA . PHE B 1 261 ? -3.316 -18.188 -0.178 1 86.12 261 PHE B CA 1
ATOM 4499 C C . PHE B 1 261 ? -3.766 -19.078 0.971 1 86.12 261 PHE B C 1
ATOM 4501 O O . PHE B 1 261 ? -4.965 -19.25 1.199 1 86.12 261 PHE B O 1
ATOM 4508 N N . ALA B 1 262 ? -2.797 -19.625 1.668 1 89.69 262 ALA B N 1
ATOM 4509 C CA . ALA B 1 262 ? -3.092 -20.516 2.785 1 89.69 262 ALA B CA 1
ATOM 4510 C C . ALA B 1 262 ? -3.92 -19.797 3.852 1 89.69 262 ALA B C 1
ATOM 4512 O O . ALA B 1 262 ? -4.875 -20.375 4.387 1 89.69 262 ALA B O 1
ATOM 4513 N N . VAL B 1 263 ? -3.539 -18.594 4.18 1 94.12 263 VAL B N 1
ATOM 4514 C CA . VAL B 1 263 ? -4.262 -17.828 5.195 1 94.12 263 VAL B CA 1
ATOM 4515 C C . VAL B 1 263 ? -5.668 -17.516 4.695 1 94.12 263 VAL B C 1
ATOM 4517 O O . VAL B 1 263 ? -6.637 -17.594 5.453 1 94.12 263 VAL B O 1
ATOM 4520 N N . GLY B 1 264 ? -5.773 -17.109 3.426 1 93.38 264 GLY B N 1
ATOM 4521 C CA . GLY B 1 264 ? -7.086 -16.891 2.842 1 93.38 264 GLY B CA 1
ATOM 4522 C C . GLY B 1 264 ? -7.992 -18.109 2.941 1 93.38 264 GLY B C 1
ATOM 4523 O O . GLY B 1 264 ? -9.141 -17.984 3.379 1 93.38 264 GLY B O 1
ATOM 4524 N N . MET B 1 265 ? -7.449 -19.188 2.598 1 90.12 265 MET B N 1
ATOM 4525 C CA . MET B 1 265 ? -8.195 -20.438 2.658 1 90.12 265 MET B CA 1
ATOM 4526 C C . MET B 1 265 ? -8.641 -20.734 4.086 1 90.12 265 MET B C 1
ATOM 4528 O O . MET B 1 265 ? -9.766 -21.172 4.312 1 90.12 265 MET B O 1
ATOM 4532 N N . ALA B 1 266 ? -7.766 -20.531 5.012 1 94.25 266 ALA B N 1
ATOM 4533 C CA . ALA B 1 266 ? -8.055 -20.781 6.422 1 94.25 266 ALA B CA 1
ATOM 4534 C C . ALA B 1 266 ? -9.219 -19.922 6.906 1 94.25 266 ALA B C 1
ATOM 4536 O O . ALA B 1 266 ? -10 -20.344 7.758 1 94.25 266 ALA B O 1
ATOM 4537 N N . LEU B 1 267 ? -9.352 -18.766 6.414 1 95.88 267 LEU B N 1
ATOM 4538 C CA . LEU B 1 267 ? -10.359 -17.812 6.883 1 95.88 267 LEU B CA 1
ATOM 4539 C C . LEU B 1 267 ? -11.68 -18.016 6.148 1 95.88 267 LEU B C 1
ATOM 4541 O O . LEU B 1 267 ? -12.711 -17.484 6.559 1 95.88 267 LEU B O 1
ATOM 4545 N N . SER B 1 268 ? -11.695 -18.797 5.109 1 92.88 268 SER B N 1
ATOM 4546 C CA . SER B 1 268 ? -12.859 -18.984 4.238 1 92.88 268 SER B CA 1
ATOM 4547 C C . SER B 1 268 ? -14.008 -19.656 4.977 1 92.88 268 SER B C 1
ATOM 4549 O O . SER B 1 268 ? -15.156 -19.578 4.543 1 92.88 268 SER B O 1
ATOM 4551 N N . THR B 1 269 ? -13.727 -20.297 6.09 1 90.25 269 THR B N 1
ATOM 4552 C CA . THR B 1 269 ? -14.766 -21.016 6.805 1 90.25 269 THR B CA 1
ATOM 4553 C C . THR B 1 269 ? -15 -20.422 8.188 1 90.25 269 THR B C 1
ATOM 4555 O O . THR B 1 269 ? -15.625 -21.047 9.047 1 90.25 269 THR B O 1
ATOM 4558 N N . THR B 1 270 ? -14.516 -19.281 8.453 1 93.62 270 THR B N 1
ATOM 4559 C CA . THR B 1 270 ? -14.617 -18.672 9.773 1 93.62 270 THR B CA 1
ATOM 4560 C C . THR B 1 270 ? -15.766 -17.656 9.812 1 93.62 270 THR B C 1
ATOM 4562 O O . THR B 1 270 ? -16.328 -17.312 8.781 1 93.62 270 THR B O 1
ATOM 4565 N N . LYS B 1 271 ? -16.078 -17.219 10.977 1 92.81 271 LYS B N 1
ATOM 4566 C CA . LYS B 1 271 ? -17.141 -16.234 11.203 1 92.81 271 LYS B CA 1
ATOM 4567 C C . LYS B 1 271 ? -16.75 -14.859 10.672 1 92.81 271 LYS B C 1
ATOM 4569 O O . LYS B 1 271 ? -17.609 -14.016 10.414 1 92.81 271 LYS B O 1
ATOM 4574 N N . VAL B 1 272 ? -15.477 -14.68 10.5 1 94.38 272 VAL B N 1
ATOM 4575 C CA . VAL B 1 272 ? -15.016 -13.359 10.102 1 94.38 272 VAL B CA 1
ATOM 4576 C C . VAL B 1 272 ? -14.922 -13.281 8.578 1 94.38 272 VAL B C 1
ATOM 4578 O O . VAL B 1 272 ? -14.523 -12.25 8.031 1 94.38 272 VAL B O 1
ATOM 4581 N N . PHE B 1 273 ? -15.312 -14.297 7.863 1 94.75 273 PHE B N 1
ATOM 4582 C CA . PHE B 1 273 ? -15.164 -14.414 6.418 1 94.75 273 PHE B CA 1
ATOM 4583 C C . PHE B 1 273 ? -15.758 -13.203 5.715 1 94.75 273 PHE B C 1
ATOM 4585 O O . PHE B 1 273 ? -15.07 -12.531 4.938 1 94.75 273 PHE B O 1
ATOM 4592 N N . GLU B 1 274 ? -16.984 -12.891 6.004 1 94.69 274 GLU B N 1
ATOM 4593 C CA . GLU B 1 274 ? -17.672 -11.812 5.309 1 94.69 274 GLU B CA 1
ATOM 4594 C C . GLU B 1 274 ? -16.984 -10.477 5.523 1 94.69 274 GLU B C 1
ATOM 4596 O O . GLU B 1 274 ? -16.844 -9.68 4.59 1 94.69 274 GLU B O 1
ATOM 4601 N N . LYS B 1 275 ? -16.609 -10.266 6.73 1 95.06 275 LYS B N 1
ATOM 4602 C CA . LYS B 1 275 ? -15.93 -9.023 7.082 1 95.06 275 LYS B CA 1
ATOM 4603 C C . LYS B 1 275 ? -14.594 -8.898 6.352 1 95.06 275 LYS B C 1
ATOM 4605 O O . LYS B 1 275 ? -14.281 -7.844 5.801 1 95.06 275 LYS B O 1
ATOM 4610 N N . VAL B 1 276 ? -13.859 -9.93 6.312 1 96.38 276 VAL B N 1
ATOM 4611 C CA . VAL B 1 276 ? -12.547 -9.953 5.68 1 96.38 276 VAL B CA 1
ATOM 4612 C C . VAL B 1 276 ? -12.695 -9.883 4.164 1 96.38 276 VAL B C 1
ATOM 4614 O O . VAL B 1 276 ? -11.93 -9.195 3.486 1 96.38 276 VAL B O 1
ATOM 4617 N N . GLU B 1 277 ? -13.656 -10.578 3.658 1 94.75 277 GLU B N 1
ATOM 4618 C CA . GLU B 1 277 ? -13.906 -10.562 2.221 1 94.75 277 GLU B CA 1
ATOM 4619 C C . GLU B 1 277 ? -14.273 -9.164 1.733 1 94.75 277 GLU B C 1
ATOM 4621 O O . GLU B 1 277 ? -13.773 -8.711 0.705 1 94.75 277 GLU B O 1
ATOM 4626 N N . ASN B 1 278 ? -15.148 -8.516 2.441 1 94.81 278 ASN B N 1
ATOM 4627 C CA . ASN B 1 278 ? -15.547 -7.156 2.094 1 94.81 278 ASN B CA 1
ATOM 4628 C C . ASN B 1 278 ? -14.359 -6.195 2.154 1 94.81 278 ASN B C 1
ATOM 4630 O O . ASN B 1 278 ? -14.219 -5.32 1.299 1 94.81 278 ASN B O 1
ATOM 4634 N N . TYR B 1 279 ? -13.594 -6.371 3.115 1 95.94 279 TYR B N 1
ATOM 4635 C CA . TYR B 1 279 ? -12.414 -5.539 3.33 1 95.94 279 TYR B CA 1
ATOM 4636 C C . TYR B 1 279 ? -11.398 -5.746 2.217 1 95.94 279 TYR B C 1
ATOM 4638 O O . TYR B 1 279 ? -10.977 -4.785 1.562 1 95.94 279 TYR B O 1
ATOM 4646 N N . VAL B 1 280 ? -11.008 -6.922 1.933 1 95.06 280 VAL B N 1
ATOM 4647 C CA . VAL B 1 280 ? -9.953 -7.199 0.964 1 95.06 280 VAL B CA 1
ATOM 4648 C C . VAL B 1 280 ? -10.461 -6.934 -0.449 1 95.06 280 VAL B C 1
ATOM 4650 O O . VAL B 1 280 ? -9.688 -6.594 -1.344 1 95.06 280 VAL B O 1
ATOM 4653 N N . GLY B 1 281 ? -11.766 -7.059 -0.639 1 93.19 281 GLY B N 1
ATOM 4654 C CA . GLY B 1 281 ? -12.359 -6.668 -1.907 1 93.19 281 GLY B CA 1
ATOM 4655 C C . GLY B 1 281 ? -12.102 -5.219 -2.268 1 93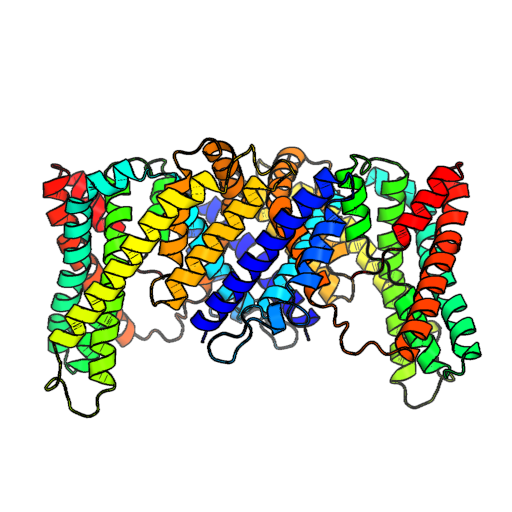.19 281 GLY B C 1
ATOM 4656 O O . GLY B 1 281 ? -11.891 -4.891 -3.438 1 93.19 281 GLY B O 1
ATOM 4657 N N . LYS B 1 282 ? -12.062 -4.379 -1.281 1 94.06 282 LYS B N 1
ATOM 4658 C CA . LYS B 1 282 ? -11.789 -2.963 -1.505 1 94.06 282 LYS B CA 1
ATOM 4659 C C . LYS B 1 282 ? -10.305 -2.719 -1.73 1 94.06 282 LYS B C 1
ATOM 4661 O O . LYS B 1 282 ? -9.922 -1.914 -2.584 1 94.06 282 LYS B O 1
ATOM 4666 N N . ILE B 1 283 ? -9.523 -3.43 -1.029 1 94.31 283 ILE B N 1
ATOM 4667 C CA . ILE B 1 283 ? -8.07 -3.316 -1.176 1 94.31 283 ILE B CA 1
ATOM 4668 C C . ILE B 1 283 ? -7.656 -3.799 -2.562 1 94.31 283 ILE B C 1
ATOM 4670 O O . ILE B 1 283 ? -6.777 -3.207 -3.193 1 94.31 283 ILE B O 1
ATOM 4674 N N . GLY B 1 284 ? -8.312 -4.797 -2.986 1 92.31 284 GLY B N 1
ATOM 4675 C CA . GLY B 1 284 ? -8.016 -5.387 -4.281 1 92.31 284 GLY B CA 1
ATOM 4676 C C . GLY B 1 284 ? -8.312 -4.457 -5.445 1 92.31 284 GLY B C 1
ATOM 4677 O O . GLY B 1 284 ? -7.734 -4.602 -6.523 1 92.31 284 GLY B O 1
ATOM 4678 N N . LEU B 1 285 ? -9.156 -3.471 -5.219 1 91.81 285 LEU B N 1
ATOM 4679 C CA . LEU B 1 285 ? -9.531 -2.535 -6.273 1 91.81 285 LEU B CA 1
ATOM 4680 C C . LEU B 1 285 ? -8.336 -1.692 -6.703 1 91.81 285 LEU B C 1
ATOM 4682 O O . LEU B 1 285 ? -8.312 -1.152 -7.809 1 91.81 285 LEU B O 1
ATOM 4686 N N . ILE B 1 286 ? -7.316 -1.622 -5.848 1 93 286 ILE B N 1
ATOM 4687 C CA . ILE B 1 286 ? -6.172 -0.766 -6.152 1 93 286 ILE B CA 1
ATOM 4688 C C . ILE B 1 286 ? -4.926 -1.622 -6.363 1 93 286 ILE B C 1
ATOM 4690 O O . ILE B 1 286 ? -4.133 -1.366 -7.27 1 93 286 ILE B O 1
ATOM 4694 N N . PHE B 1 287 ? -4.828 -2.654 -5.594 1 93.38 287 PHE B N 1
ATOM 4695 C CA . PHE B 1 287 ? -3.605 -3.443 -5.633 1 93.38 287 PHE B CA 1
ATOM 4696 C C . PHE B 1 287 ? -3.559 -4.309 -6.887 1 93.38 287 PHE B C 1
ATOM 4698 O O . PHE B 1 287 ? -2.492 -4.508 -7.473 1 93.38 287 PHE B O 1
ATOM 4705 N N . ALA B 1 288 ? -4.699 -4.801 -7.309 1 91.12 288 ALA B N 1
ATOM 4706 C CA . ALA B 1 288 ? -4.719 -5.668 -8.484 1 91.12 288 ALA B CA 1
ATOM 4707 C C . ALA B 1 288 ? -4.34 -4.895 -9.742 1 91.12 288 ALA B C 1
ATOM 4709 O O . ALA B 1 288 ? -3.391 -5.262 -10.438 1 91.12 288 ALA B O 1
ATOM 4710 N N . PRO B 1 289 ? -5.043 -3.771 -9.992 1 94.19 289 PRO B N 1
ATOM 4711 C CA . PRO B 1 289 ? -4.66 -3.01 -11.18 1 94.19 289 PRO B CA 1
ATOM 4712 C C . PRO B 1 289 ? -3.219 -2.514 -11.125 1 94.19 289 PRO B C 1
ATOM 4714 O O . PRO B 1 289 ? -2.549 -2.434 -12.156 1 94.19 289 PRO B O 1
ATOM 4717 N N . LEU B 1 290 ? -2.801 -2.135 -9.945 1 95.38 290 LEU B N 1
ATOM 4718 C CA . LEU B 1 290 ? -1.415 -1.698 -9.812 1 95.38 290 LEU B CA 1
ATOM 4719 C C . LEU B 1 290 ? -0.452 -2.834 -10.141 1 95.38 290 LEU B C 1
ATOM 4721 O O . LEU B 1 290 ? 0.575 -2.617 -10.781 1 95.38 290 LEU B O 1
ATOM 4725 N N . PHE B 1 291 ? -0.727 -4.02 -9.633 1 93.88 291 PHE B N 1
ATOM 4726 C CA . PHE B 1 291 ? 0.104 -5.184 -9.914 1 93.88 291 PHE B CA 1
ATOM 4727 C C . PHE B 1 291 ? 0.237 -5.398 -11.422 1 93.88 291 PHE B C 1
ATOM 4729 O O . PHE B 1 291 ? 1.35 -5.508 -11.945 1 93.88 291 PHE B O 1
ATOM 4736 N N . PHE B 1 292 ? -0.824 -5.383 -12.133 1 92.5 292 PHE B N 1
ATOM 4737 C CA . PHE B 1 292 ? -0.829 -5.672 -13.555 1 92.5 292 PHE B CA 1
ATOM 4738 C C . PHE B 1 292 ? -0.178 -4.543 -14.344 1 92.5 292 PHE B C 1
ATOM 4740 O O . PHE B 1 292 ? 0.557 -4.785 -15.305 1 92.5 292 PHE B O 1
ATOM 4747 N N . ALA B 1 293 ? -0.46 -3.338 -13.938 1 95.94 293 ALA B N 1
ATOM 4748 C CA . ALA B 1 293 ? 0.159 -2.197 -14.609 1 95.94 293 ALA B CA 1
ATOM 4749 C C . ALA B 1 293 ? 1.673 -2.203 -14.414 1 95.94 293 ALA B C 1
ATOM 4751 O O . ALA B 1 293 ? 2.424 -1.873 -15.336 1 95.94 293 ALA B O 1
ATOM 4752 N N . ILE B 1 294 ? 2.127 -2.549 -13.227 1 94.56 294 ILE B N 1
ATOM 4753 C CA . ILE B 1 294 ? 3.553 -2.555 -12.922 1 94.56 294 ILE B CA 1
ATOM 4754 C C . ILE B 1 294 ? 4.246 -3.664 -13.711 1 94.56 294 ILE B C 1
ATOM 4756 O O . ILE B 1 294 ? 5.344 -3.465 -14.234 1 94.56 294 ILE B O 1
ATOM 4760 N N . ILE B 1 295 ? 3.639 -4.816 -13.75 1 89.62 295 ILE B N 1
ATOM 4761 C CA . ILE B 1 295 ? 4.176 -5.914 -14.547 1 89.62 295 ILE B CA 1
ATOM 4762 C C . ILE B 1 295 ? 4.293 -5.488 -16 1 89.62 295 ILE B C 1
ATOM 4764 O O . ILE B 1 295 ? 5.312 -5.734 -16.656 1 89.62 295 ILE B O 1
ATOM 4768 N N . GLY B 1 296 ? 3.279 -4.863 -16.5 1 91.38 296 GLY B N 1
ATOM 4769 C CA . GLY B 1 296 ? 3.314 -4.359 -17.859 1 91.38 296 GLY B CA 1
ATOM 4770 C C . GLY B 1 296 ? 4.406 -3.332 -18.094 1 91.38 296 GLY B C 1
ATOM 4771 O O . GLY B 1 296 ? 5.062 -3.334 -19.141 1 91.38 296 GLY B O 1
ATOM 4772 N N . ALA B 1 297 ? 4.59 -2.488 -17.125 1 93.44 297 ALA B N 1
ATOM 4773 C CA . ALA B 1 297 ? 5.547 -1.393 -17.25 1 93.44 297 ALA B CA 1
ATOM 4774 C C . ALA B 1 297 ? 6.977 -1.919 -17.328 1 93.44 297 ALA B C 1
ATOM 4776 O O . ALA B 1 297 ? 7.887 -1.208 -17.766 1 93.44 297 ALA B O 1
ATOM 4777 N N . GLN B 1 298 ? 7.184 -3.117 -16.906 1 89.69 298 GLN B N 1
ATOM 4778 C CA . GLN B 1 298 ? 8.523 -3.693 -16.875 1 89.69 298 GLN B CA 1
ATOM 4779 C C . GLN B 1 298 ? 8.875 -4.355 -18.203 1 89.69 298 GLN B C 1
ATOM 4781 O O . GLN B 1 298 ? 10 -4.809 -18.406 1 89.69 298 GLN B O 1
ATOM 4786 N N . VAL B 1 299 ? 7.984 -4.395 -19.078 1 85 299 VAL B N 1
ATOM 4787 C CA . VAL B 1 299 ? 8.211 -5.023 -20.375 1 85 299 VAL B CA 1
ATOM 4788 C C . VAL B 1 299 ? 9.055 -4.098 -21.266 1 85 299 VAL B C 1
ATOM 4790 O O . VAL B 1 299 ? 8.664 -2.955 -21.516 1 85 299 VAL B O 1
ATOM 4793 N N . ASP B 1 300 ? 10.219 -4.527 -21.609 1 82.5 300 ASP B N 1
ATOM 4794 C CA . ASP B 1 300 ? 11.117 -3.789 -22.484 1 82.5 300 ASP B CA 1
ATOM 4795 C C . ASP B 1 300 ? 11.102 -4.379 -23.906 1 82.5 300 ASP B C 1
ATOM 4797 O O . ASP B 1 300 ? 11.773 -5.375 -24.172 1 82.5 300 ASP B O 1
ATOM 4801 N N . LEU B 1 301 ? 10.422 -3.703 -24.75 1 76.38 301 LEU B N 1
ATOM 4802 C CA . LEU B 1 301 ? 10.297 -4.203 -26.109 1 76.38 301 LEU B CA 1
ATOM 4803 C C . LEU B 1 301 ? 11.367 -3.602 -27.016 1 76.38 301 LEU B C 1
ATOM 4805 O O . LEU B 1 301 ? 11.445 -3.93 -28.203 1 76.38 301 LEU B O 1
ATOM 4809 N N . ARG B 1 302 ? 12.297 -2.73 -26.578 1 78.31 302 ARG B N 1
ATOM 4810 C CA . ARG B 1 302 ? 13.289 -2.033 -27.391 1 78.31 302 ARG B CA 1
ATOM 4811 C C . ARG B 1 302 ? 14.367 -2.996 -27.875 1 78.31 302 ARG B C 1
ATOM 4813 O O . ARG B 1 302 ? 14.938 -2.797 -28.953 1 78.31 302 ARG B O 1
ATOM 4820 N N . ALA B 1 303 ? 14.555 -4.047 -26.984 1 69.44 303 ALA B N 1
ATOM 4821 C CA . ALA B 1 303 ? 15.648 -4.949 -27.328 1 69.44 303 ALA B CA 1
ATOM 4822 C C . ALA B 1 303 ? 15.141 -6.152 -28.109 1 69.44 303 ALA B C 1
ATOM 4824 O O . ALA B 1 303 ? 15.867 -7.125 -28.312 1 69.44 303 ALA B O 1
ATOM 4825 N N . VAL B 1 304 ? 14.008 -6.059 -28.547 1 74.06 304 VAL B N 1
ATOM 4826 C CA . VAL B 1 304 ? 13.43 -7.219 -29.219 1 74.06 304 VAL B CA 1
ATOM 4827 C C . VAL B 1 304 ? 13.773 -7.18 -30.703 1 74.06 304 VAL B C 1
ATOM 4829 O O . VAL B 1 304 ? 13.367 -6.266 -31.422 1 74.06 304 VAL B O 1
ATOM 4832 N N . ASP B 1 305 ? 14.773 -7.965 -31.031 1 76.12 305 ASP B N 1
ATOM 4833 C CA . ASP B 1 305 ? 15.109 -8.133 -32.438 1 76.12 305 ASP B CA 1
ATOM 4834 C C . ASP B 1 305 ? 14.383 -9.336 -33.031 1 76.12 305 ASP B C 1
ATOM 4836 O O . ASP B 1 305 ? 13.625 -10.016 -32.344 1 76.12 305 ASP B O 1
ATOM 4840 N N . LEU B 1 306 ? 14.562 -9.492 -34.312 1 76.56 306 LEU B N 1
ATOM 4841 C CA . LEU B 1 306 ? 13.852 -10.547 -35 1 76.56 306 LEU B CA 1
ATOM 4842 C C . LEU B 1 306 ? 14.227 -11.922 -34.469 1 76.56 306 LEU B C 1
ATOM 4844 O O . LEU B 1 306 ? 13.375 -12.805 -34.375 1 76.56 306 LEU B O 1
ATOM 4848 N N . ASN B 1 307 ? 15.438 -12.125 -34.188 1 74.5 307 ASN B N 1
ATOM 4849 C CA . ASN B 1 307 ? 15.891 -13.398 -33.625 1 74.5 307 ASN B CA 1
ATOM 4850 C C . ASN B 1 307 ? 15.258 -13.68 -32.281 1 74.5 307 ASN B C 1
ATOM 4852 O O . ASN B 1 307 ? 14.828 -14.805 -32 1 74.5 307 ASN B O 1
ATOM 4856 N N . ILE B 1 308 ? 15.18 -12.664 -31.547 1 77.06 308 ILE B N 1
ATOM 4857 C CA . ILE B 1 308 ? 14.57 -12.781 -30.234 1 77.06 308 ILE B CA 1
ATOM 4858 C C . ILE B 1 308 ? 13.078 -13.047 -30.375 1 77.06 308 ILE B C 1
ATOM 4860 O O . ILE B 1 308 ? 12.5 -13.836 -29.625 1 77.06 308 ILE B O 1
ATOM 4864 N N . LEU B 1 309 ? 12.562 -12.438 -31.344 1 81.44 309 LEU B N 1
ATOM 4865 C CA . LEU B 1 309 ? 11.133 -12.617 -31.578 1 81.44 309 LEU B CA 1
ATOM 4866 C C . LEU B 1 309 ? 10.828 -14.055 -31.984 1 81.44 309 LEU B C 1
ATOM 4868 O O . LEU B 1 309 ? 9.836 -14.641 -31.547 1 81.44 309 LEU B O 1
ATOM 4872 N N . MET B 1 310 ? 11.688 -14.523 -32.844 1 81.25 310 MET B N 1
ATOM 4873 C CA . MET B 1 310 ? 11.484 -15.898 -33.281 1 81.25 310 MET B CA 1
ATOM 4874 C C . MET B 1 310 ? 11.641 -16.875 -32.125 1 81.25 310 MET B C 1
ATOM 4876 O O . MET B 1 310 ? 10.812 -17.766 -31.938 1 81.25 310 MET B O 1
ATOM 4880 N N . LEU B 1 311 ? 12.719 -16.672 -31.422 1 82.06 311 LEU B N 1
ATOM 4881 C CA . LEU B 1 311 ? 12.945 -17.531 -30.266 1 82.06 311 LEU B CA 1
ATOM 4882 C C . LEU B 1 311 ? 11.812 -17.391 -29.25 1 82.06 311 LEU B C 1
ATOM 4884 O O . LEU B 1 311 ? 11.383 -18.391 -28.656 1 82.06 311 LEU B O 1
ATOM 4888 N N . SER B 1 312 ? 11.391 -16.156 -29.141 1 84.94 312 SER B N 1
ATOM 4889 C CA . SER B 1 312 ? 10.273 -15.906 -28.234 1 84.94 312 SER B CA 1
ATOM 4890 C C . SER B 1 312 ? 9 -16.594 -28.734 1 84.94 312 SER B C 1
ATOM 4892 O O . SER B 1 312 ? 8.211 -17.094 -27.938 1 84.94 312 SER B O 1
ATOM 4894 N N . GLY B 1 313 ? 8.859 -16.547 -30.016 1 86.75 313 GLY B N 1
ATOM 4895 C CA . GLY B 1 313 ? 7.719 -17.234 -30.594 1 86.75 313 GLY B CA 1
ATOM 4896 C C . GLY B 1 313 ? 7.715 -18.719 -30.297 1 86.75 313 GLY B C 1
ATOM 4897 O O . GLY B 1 313 ? 6.672 -19.297 -29.969 1 86.75 313 GLY B O 1
ATOM 4898 N N . VAL B 1 314 ? 8.875 -19.328 -30.453 1 87.5 314 VAL B N 1
ATOM 4899 C CA . VAL B 1 314 ? 9.008 -20.75 -30.172 1 87.5 314 VAL B CA 1
ATOM 4900 C C . VAL B 1 314 ? 8.742 -21.016 -28.688 1 87.5 314 VAL B C 1
ATOM 4902 O O . VAL B 1 314 ? 8.047 -21.969 -28.344 1 87.5 314 VAL B O 1
ATOM 4905 N N . ILE B 1 315 ? 9.289 -20.203 -27.891 1 87.5 315 ILE B N 1
ATOM 4906 C CA . ILE B 1 315 ? 9.109 -20.344 -26.438 1 87.5 315 ILE B CA 1
ATOM 4907 C C . ILE B 1 315 ? 7.625 -20.25 -26.094 1 87.5 315 ILE B C 1
ATOM 4909 O O . ILE B 1 315 ? 7.109 -21.047 -25.312 1 87.5 315 ILE B O 1
ATOM 4913 N N . ILE B 1 316 ? 6.984 -19.297 -26.766 1 88.62 316 ILE B N 1
ATOM 4914 C CA . ILE B 1 316 ? 5.566 -19.078 -26.5 1 88.62 316 ILE B CA 1
ATOM 4915 C C . ILE B 1 316 ? 4.758 -20.281 -26.984 1 88.62 316 ILE B C 1
ATOM 4917 O O . ILE B 1 316 ? 3.842 -20.734 -26.297 1 88.62 316 ILE B O 1
ATOM 4921 N N . ALA B 1 317 ? 5.148 -20.719 -28.109 1 91.25 317 ALA B N 1
ATOM 4922 C CA . ALA B 1 317 ? 4.445 -21.875 -28.656 1 91.25 317 ALA B CA 1
ATOM 4923 C C . ALA B 1 317 ? 4.605 -23.109 -27.766 1 91.25 317 ALA B C 1
ATOM 4925 O O . ALA B 1 317 ? 3.631 -23.812 -27.484 1 91.25 317 ALA B O 1
ATOM 4926 N N . VAL B 1 318 ? 5.809 -23.375 -27.344 1 91.06 318 VAL B N 1
ATOM 4927 C CA . VAL B 1 318 ? 6.082 -24.5 -26.469 1 91.06 318 VAL B CA 1
ATOM 4928 C C . VAL B 1 318 ? 5.336 -24.328 -25.141 1 91.06 318 VAL B C 1
ATOM 4930 O O . VAL B 1 318 ? 4.762 -25.281 -24.609 1 91.06 318 VAL B O 1
ATOM 4933 N N . ALA B 1 319 ? 5.344 -23.125 -24.672 1 89.88 319 ALA B N 1
ATOM 4934 C CA . ALA B 1 319 ? 4.68 -22.828 -23.406 1 89.88 319 ALA B CA 1
ATOM 4935 C C . ALA B 1 319 ? 3.182 -23.094 -23.5 1 89.88 319 ALA B C 1
ATOM 4937 O O . ALA B 1 319 ? 2.6 -23.703 -22.609 1 89.88 319 ALA B O 1
ATOM 4938 N N . ILE B 1 320 ? 2.615 -22.688 -24.578 1 91.81 320 ILE B N 1
ATOM 4939 C CA . ILE B 1 320 ? 1.174 -22.812 -24.766 1 91.81 320 ILE B CA 1
ATOM 4940 C C . ILE B 1 320 ? 0.816 -24.297 -24.953 1 91.81 320 ILE B C 1
ATOM 4942 O O . ILE B 1 320 ? -0.063 -24.812 -24.266 1 91.81 320 ILE B O 1
ATOM 4946 N N . VAL B 1 321 ? 1.525 -24.906 -25.812 1 93.62 321 VAL B N 1
ATOM 4947 C CA . VAL B 1 321 ? 1.203 -26.281 -26.188 1 93.62 321 VAL B CA 1
ATOM 4948 C C . VAL B 1 321 ? 1.422 -27.203 -24.984 1 93.62 321 VAL B C 1
ATOM 4950 O O . VAL B 1 321 ? 0.607 -28.094 -24.719 1 93.62 321 VAL B O 1
ATOM 4953 N N . THR B 1 322 ? 2.43 -27.031 -24.297 1 92.5 322 THR B N 1
ATOM 4954 C CA . THR B 1 322 ? 2.777 -27.938 -23.203 1 92.5 322 THR B CA 1
ATOM 4955 C C . THR B 1 322 ? 1.807 -27.766 -22.047 1 92.5 322 THR B C 1
ATOM 4957 O O . THR B 1 322 ? 1.528 -28.734 -21.312 1 92.5 322 THR B O 1
ATOM 4960 N N . LYS B 1 323 ? 1.337 -26.531 -21.891 1 91.69 323 LYS B N 1
ATOM 4961 C CA . LYS B 1 323 ? 0.355 -26.344 -20.828 1 91.69 323 LYS B CA 1
ATOM 4962 C C . LYS B 1 323 ? -1.011 -26.891 -21.234 1 91.69 323 LYS B C 1
ATOM 4964 O O . LYS B 1 323 ? -1.743 -27.438 -20.406 1 91.69 323 LYS B O 1
ATOM 4969 N N . LEU B 1 324 ? -1.329 -26.703 -22.453 1 93.25 324 LEU B N 1
ATOM 4970 C CA . LEU B 1 324 ? -2.598 -27.219 -22.953 1 93.25 324 LEU B CA 1
ATOM 4971 C C . LEU B 1 324 ? -2.648 -28.734 -22.828 1 93.25 324 LEU B C 1
ATOM 4973 O O . LEU B 1 324 ? -3.672 -29.297 -22.438 1 93.25 324 LEU B O 1
ATOM 4977 N N . PHE B 1 325 ? -1.544 -29.312 -23.109 1 93.5 325 PHE B N 1
ATOM 4978 C CA . PHE B 1 325 ? -1.517 -30.766 -23.047 1 93.5 325 PHE B CA 1
ATOM 4979 C C . PHE B 1 325 ? -1.159 -31.234 -21.641 1 93.5 325 PHE B C 1
ATOM 4981 O O . PHE B 1 325 ? -1.777 -32.156 -21.125 1 93.5 325 PHE B O 1
ATOM 4988 N N . GLY B 1 326 ? -0.173 -30.641 -21.109 1 93.25 326 GLY B N 1
ATOM 4989 C CA . GLY B 1 326 ? 0.298 -31.047 -19.781 1 93.25 326 GLY B CA 1
ATOM 4990 C C . GLY B 1 326 ? -0.737 -30.844 -18.703 1 93.25 326 GLY B C 1
ATOM 4991 O O . GLY B 1 326 ? -0.819 -31.641 -17.766 1 93.25 326 GLY B O 1
ATOM 4992 N N . CYS B 1 327 ? -1.482 -29.844 -18.797 1 94.06 327 CYS B N 1
ATOM 4993 C CA . CYS B 1 327 ? -2.496 -29.547 -17.797 1 94.06 327 CYS B CA 1
ATOM 4994 C C . CYS B 1 327 ? -3.891 -29.875 -18.312 1 94.06 327 CYS B C 1
ATOM 4996 O O . CYS B 1 327 ? -4.73 -30.391 -17.578 1 94.06 327 CYS B O 1
ATOM 4998 N N . GLY B 1 328 ? -4.137 -29.609 -19.547 1 94.94 328 GLY B N 1
ATOM 4999 C CA . GLY B 1 328 ? -5.461 -29.781 -20.109 1 94.94 328 GLY B CA 1
ATOM 5000 C C . GLY B 1 328 ? -5.887 -31.234 -20.188 1 94.94 328 GLY B C 1
ATOM 5001 O O . GLY B 1 328 ? -7.016 -31.578 -19.812 1 94.94 328 GLY B O 1
ATOM 5002 N N . LEU B 1 329 ? -5 -32.062 -20.594 1 95.12 329 LEU B N 1
ATOM 5003 C CA . LEU B 1 329 ? -5.359 -33.469 -20.812 1 95.12 329 LEU B CA 1
ATOM 5004 C C . LEU B 1 329 ? -5.707 -34.156 -19.5 1 95.12 329 LEU B C 1
ATOM 5006 O O . LEU B 1 329 ? -6.77 -34.781 -19.375 1 95.12 329 LEU B O 1
ATOM 5010 N N . PRO B 1 330 ? -4.855 -34.062 -18.547 1 95.12 330 PRO B N 1
ATOM 5011 C CA . PRO B 1 330 ? -5.258 -34.656 -17.281 1 95.12 330 PRO B CA 1
ATOM 5012 C C . PRO B 1 330 ? -6.512 -34 -16.688 1 95.12 330 PRO B C 1
ATOM 5014 O O . PRO B 1 330 ? -7.312 -34.688 -16.031 1 95.12 330 PRO B O 1
ATOM 5017 N N . ALA B 1 331 ? -6.676 -32.781 -16.891 1 95.31 331 ALA B N 1
ATOM 5018 C CA . ALA B 1 331 ? -7.855 -32.062 -16.391 1 95.31 331 ALA B CA 1
ATOM 5019 C C . ALA B 1 331 ? -9.133 -32.625 -17.016 1 95.31 331 ALA B C 1
ATOM 5021 O O . ALA B 1 331 ? -10.172 -32.688 -16.359 1 95.31 331 ALA B O 1
ATOM 5022 N N . ILE B 1 332 ? -9.031 -32.969 -18.297 1 95.62 332 ILE B N 1
ATOM 5023 C CA . ILE B 1 332 ? -10.18 -33.562 -18.984 1 95.62 332 ILE B CA 1
ATOM 5024 C C . ILE B 1 332 ? -10.602 -34.844 -18.281 1 95.62 332 ILE B C 1
ATOM 5026 O O . ILE B 1 332 ? -11.797 -35.125 -18.125 1 95.62 332 ILE B O 1
ATOM 5030 N N . MET B 1 333 ? -9.688 -35.562 -17.875 1 94.5 333 MET B N 1
ATOM 5031 C CA . MET B 1 333 ? -9.961 -36.844 -17.219 1 94.5 333 MET B CA 1
ATOM 5032 C C . MET B 1 333 ? -10.633 -36.625 -15.867 1 94.5 333 MET B C 1
ATOM 5034 O O . MET B 1 333 ? -11.57 -37.344 -15.516 1 94.5 333 MET B O 1
ATOM 5038 N N . PHE B 1 334 ? -10.242 -35.688 -15.141 1 93.38 334 PHE B N 1
ATOM 5039 C CA . PHE B 1 334 ? -10.75 -35.469 -13.789 1 93.38 334 PHE B CA 1
ATOM 5040 C C . PHE B 1 334 ? -12.078 -34.719 -13.836 1 93.38 334 PHE B C 1
ATOM 5042 O O . PHE B 1 334 ? -12.961 -34.969 -13 1 93.38 334 PHE B O 1
ATOM 5049 N N . LEU B 1 335 ? -12.172 -33.812 -14.781 1 94.06 335 LEU B N 1
ATOM 5050 C CA . LEU B 1 335 ? -13.383 -33 -14.859 1 94.06 335 LEU B CA 1
ATOM 5051 C C . LEU B 1 335 ? -14.414 -33.656 -15.773 1 94.06 335 LEU B C 1
ATOM 5053 O O . LEU B 1 335 ? -15.562 -33.188 -15.844 1 94.06 335 LEU B O 1
ATOM 5057 N N . LYS B 1 336 ? -14.031 -34.656 -16.484 1 94.44 336 LYS B N 1
ATOM 5058 C CA . LYS B 1 336 ? -14.898 -35.438 -17.359 1 94.44 336 LYS B CA 1
ATOM 5059 C C . LYS B 1 336 ? -15.562 -34.562 -18.422 1 94.44 336 LYS B C 1
ATOM 5061 O O . LYS B 1 336 ? -16.766 -34.688 -18.672 1 94.44 336 LYS B O 1
ATOM 5066 N N . SER B 1 337 ? -14.891 -33.562 -18.859 1 96.06 337 SER B N 1
ATOM 5067 C CA . SER B 1 337 ? -15.336 -32.656 -19.891 1 96.06 337 SER B CA 1
ATOM 5068 C C . SER B 1 337 ? -14.156 -32.062 -20.656 1 96.06 337 SER B C 1
ATOM 5070 O O . SER B 1 337 ? -13.25 -31.484 -20.078 1 96.06 337 SER B O 1
ATOM 5072 N N . LYS B 1 338 ? -14.18 -32.219 -21.953 1 95.19 338 LYS B N 1
ATOM 5073 C CA . LYS B 1 338 ? -13.117 -31.688 -22.797 1 95.19 338 LYS B CA 1
ATOM 5074 C C . LYS B 1 338 ? -13.039 -30.172 -22.688 1 95.19 338 LYS B C 1
ATOM 5076 O O . LYS B 1 338 ? -11.953 -29.594 -22.625 1 95.19 338 LYS B O 1
ATOM 5081 N N . LYS B 1 339 ? -14.203 -29.578 -22.656 1 94.62 339 LYS B N 1
ATOM 5082 C CA . LYS B 1 339 ? -14.266 -28.125 -22.594 1 94.62 339 LYS B CA 1
ATOM 5083 C C . LYS B 1 339 ? -13.703 -27.609 -21.266 1 94.62 339 LYS B C 1
ATOM 5085 O O . LYS B 1 339 ? -12.891 -26.688 -21.25 1 94.62 339 LYS B O 1
ATOM 5090 N N . LYS B 1 340 ? -14.109 -28.281 -20.234 1 93.94 340 LYS B N 1
ATOM 5091 C CA . LYS B 1 340 ? -13.648 -27.875 -18.906 1 93.94 340 LYS B CA 1
ATOM 5092 C C . LYS B 1 340 ? -12.148 -28.125 -18.75 1 93.94 340 LYS B C 1
ATOM 5094 O O . LYS B 1 340 ? -11.438 -27.297 -18.188 1 93.94 340 LYS B O 1
ATOM 5099 N N . GLY B 1 341 ? -11.797 -29.219 -19.281 1 94.62 341 GLY B N 1
ATOM 5100 C CA . GLY B 1 341 ? -10.391 -29.547 -19.203 1 94.62 341 GLY B CA 1
ATOM 5101 C C . GLY B 1 341 ? -9.5 -28.594 -19.969 1 94.62 341 GLY B C 1
ATOM 5102 O O . GLY B 1 341 ? -8.445 -28.188 -19.469 1 94.62 341 GLY B O 1
ATOM 5103 N N . MET B 1 342 ? -9.93 -28.203 -21.125 1 93.06 342 MET B N 1
ATOM 5104 C CA . MET B 1 342 ? -9.141 -27.281 -21.938 1 93.06 342 MET B CA 1
ATOM 5105 C C . MET B 1 342 ? -9.117 -25.891 -21.328 1 93.06 342 MET B C 1
ATOM 5107 O O . MET B 1 342 ? -8.133 -25.172 -21.438 1 93.06 342 MET B O 1
ATOM 5111 N N . ARG B 1 343 ? -10.203 -25.531 -20.641 1 92.38 343 ARG B N 1
ATOM 5112 C CA . ARG B 1 343 ? -10.211 -24.266 -19.922 1 92.38 343 ARG B CA 1
ATOM 5113 C C . ARG B 1 343 ? -9.125 -24.25 -18.844 1 92.38 343 ARG B C 1
ATOM 5115 O O . ARG B 1 343 ? -8.508 -23.203 -18.609 1 92.38 343 ARG B O 1
ATOM 5122 N N . VAL B 1 344 ? -8.945 -25.359 -18.266 1 92.75 344 VAL B N 1
ATOM 5123 C CA . VAL B 1 344 ? -7.891 -25.484 -17.266 1 92.75 344 VAL B CA 1
ATOM 5124 C C . VAL B 1 344 ? -6.523 -25.344 -17.922 1 92.75 344 VAL B C 1
ATOM 5126 O O . VAL B 1 344 ? -5.652 -24.625 -17.422 1 92.75 344 VAL B O 1
ATOM 5129 N N . GLY B 1 345 ? -6.387 -26 -19.031 1 92.31 345 GLY B N 1
ATOM 5130 C CA . GLY B 1 345 ? -5.148 -25.875 -19.781 1 92.31 345 GLY B CA 1
ATOM 5131 C C . GLY B 1 345 ? -4.84 -24.453 -20.172 1 92.31 345 GLY B C 1
ATOM 5132 O O . GLY B 1 345 ? -3.707 -23.984 -20.016 1 92.31 345 GLY B O 1
ATOM 5133 N N . ILE B 1 346 ? -5.793 -23.75 -20.641 1 90.06 346 ILE B N 1
ATOM 5134 C CA . ILE B 1 346 ? -5.652 -22.375 -21.062 1 90.06 346 ILE B CA 1
ATOM 5135 C C . ILE B 1 346 ? -5.344 -21.484 -19.859 1 90.06 346 ILE B C 1
ATOM 5137 O O . ILE B 1 346 ? -4.492 -20.594 -19.938 1 90.06 346 ILE B O 1
ATOM 5141 N N . GLY B 1 347 ? -6.008 -21.75 -18.781 1 87.44 347 GLY B N 1
ATOM 5142 C CA . GLY B 1 347 ? -5.809 -20.984 -17.562 1 87.44 347 GLY B CA 1
ATOM 5143 C C . GLY B 1 347 ? -4.418 -21.156 -16.984 1 87.44 347 GLY B C 1
ATOM 5144 O O . GLY B 1 347 ? -3.949 -20.297 -16.234 1 87.44 347 GLY B O 1
ATOM 5145 N N . MET B 1 348 ? -3.803 -22.203 -17.391 1 87.94 348 MET B N 1
ATOM 5146 C CA . MET B 1 348 ? -2.494 -22.531 -16.828 1 87.94 348 MET B CA 1
ATOM 5147 C C . MET B 1 348 ? -1.374 -22.031 -17.734 1 87.94 348 MET B C 1
ATOM 5149 O O . MET B 1 348 ? -0.195 -22.234 -17.453 1 87.94 348 MET B O 1
ATOM 5153 N N . ILE B 1 349 ? -1.763 -21.344 -18.781 1 84.31 349 ILE B N 1
ATOM 5154 C CA . ILE B 1 349 ? -0.799 -20.891 -19.781 1 84.31 349 ILE B CA 1
ATOM 5155 C C . ILE B 1 349 ? -0.083 -19.641 -19.266 1 84.31 349 ILE B C 1
ATOM 5157 O O . ILE B 1 349 ? 1.108 -19.453 -19.516 1 84.31 349 ILE B O 1
ATOM 5161 N N . SER B 1 350 ? -0.833 -18.844 -18.594 1 73.56 350 SER B N 1
ATOM 5162 C CA . SER B 1 350 ? -0.312 -17.531 -18.203 1 73.56 350 SER B CA 1
ATOM 5163 C C . SER B 1 350 ? 0.976 -17.656 -17.406 1 73.56 350 SER B C 1
ATOM 5165 O O . SER B 1 350 ? 1.086 -18.531 -16.531 1 73.56 350 SER B O 1
ATOM 5167 N N . ARG B 1 351 ? 1.961 -16.922 -18.078 1 63.5 351 ARG B N 1
ATOM 5168 C CA . ARG B 1 351 ? 3.289 -16.922 -17.469 1 63.5 351 ARG B CA 1
ATOM 5169 C C . ARG B 1 351 ? 3.678 -15.523 -17.016 1 63.5 351 ARG B C 1
ATOM 5171 O O . ARG B 1 351 ? 3.406 -14.539 -17.703 1 63.5 351 ARG B O 1
ATOM 5178 N N . GLY B 1 352 ? 3.309 -14.938 -16.078 1 48.84 352 GLY B N 1
ATOM 5179 C CA . GLY B 1 352 ? 3.59 -13.562 -15.719 1 48.84 352 GLY B CA 1
ATOM 5180 C C . GLY B 1 352 ? 4.625 -13.438 -14.617 1 48.84 352 GLY B C 1
ATOM 5181 O O . GLY B 1 352 ? 5.398 -12.477 -14.586 1 48.84 352 GLY B O 1
ATOM 5182 N N . GLU B 1 353 ? 4.406 -14 -13.477 1 45.19 353 GLU B N 1
ATOM 5183 C CA . GLU B 1 353 ? 5.258 -13.68 -12.336 1 45.19 353 GLU B CA 1
ATOM 5184 C C . GLU B 1 353 ? 6.438 -14.641 -12.242 1 45.19 353 GLU B C 1
ATOM 5186 O O . GLU B 1 353 ? 6.363 -15.773 -12.719 1 45.19 353 GLU B O 1
#

Secondary structure (DSSP, 8-state):
-HHHHHHHHHHHHHHHHHHHHHHHHHHHHTT--HHHHHHHHHHHHSTTTHHHH-EETTEES----HHHHHHHHHHHHHHHHHHHHTS-HHHHHHTHHHHHHHHHHHHHHHHHHHHHHHHHTT--HHHHHHHHHHHH---HHHHHHHHHHTT-TTSHHHHHHHHHHHHHHHHHHHHHHHHHHHHHSTT-GGG--HHHHHHHHHHHHHHHHHHHHHHHHHHHHHS-TTT--STTHHHHHHHHHHHHHHHHHHHTTS-HHHHHHHHHHHHTTSTTHHHHHHHHHHHHHHHHHHHHHHHHHT---TT--HHHHHHHHHHHHHHHHHHHHHTHHHHHHHHT-HHHHHHHHHHTT----/-HHHHHHHHHHHHHHHHHHHHHHHHHHHHTT--HHHHHHHHHHHHSTTTHHHH-EETTEES----HHHHHHHHHHHHHHHHHHHHTS-HHHHHHTHHHHHHHHHHHHHHHHHHHHHHHHHTT--HHHHHHHHHHHH---HHHHHHHHHHTT-TTSHHHHHHHHHHHHHHHHHHHHHHHHHHHHHSTT-GGG--HHHHHHHHHHHHHHHHHHHHHHHHHHHHHS-TTT--STTHHHHHHHHHHHHHHHHHHHTTS-HHHHHHHHHHHHTTSTTHHHHHHHHHHHHHHHHHHHHHHHHHT---TT--HHHHHHHHHHHHHHHHHHHHHTHHHHHHHHT-HHHHHHHHHHTT----